Protein AF-A0A7S1RTS0-F1 (afdb_monomer)

Secondary structure (DSSP, 8-state):
-HHHHHHHHHHHHHHHHHHHTT-----------------------------------PPP-PPPPPPPPPHHHHHHHHHHHHHHHHHH--SHHHHHHHHHHHHHHHHHHH--S---HHHHHHHHHHHHHHHHHHHHHHHHHHHHHHHHTTTTT--HHHHHHHHHHHHHHHHHHHHHHHTT-TT--HHHHHHHHHHHHHHHHHHHHHHHHHHHHHHHTGGG--HHHHHHHHHHHHHHHTTTT-TTS-HHHHHHHHHHHHHHHHHHH-SS-HHHHHHHHHHHHHHTT--TTHHHHHHHHHHHHHHHHHHHHHHHHT--HHHHHHHHHHHHHHHH-B-GGGS-HHHHHHHHHHHHHHHHTPPP-EEEEEEEEEEEE-S-SS--HHHHHHHHHHHHHHHHHH-TTEEEEEEEEEEEETTEEEEEEEEEEPGGG---HHHHHHHHHHHHHHHHHHHHHHHHHHSS----HHHHHHHHHH--TT---S-EEEEEEEEEE----TT---------------

Radius of gyration: 29.78 Å; Cα contacts (8 Å, |Δi|>4): 588; chains: 1; bounding box: 61×102×104 Å

Organism: Alexandrium catenella (NCBI:txid2925)

Sequence (514 aa):
HWVAMACLRLAIVLLAVLVVSGAAKKDDRGRVQKKGKGGDRKGGKKDDKKDDDKRGKRPKRRGPPAPPPPRDDLRRTVGDYMAECMKKSRSKELKKLCREEAKDQFENATSDDGDDEMTRGRNEAYFEKFQRDSGKKKAEDKISSCLKSGRGRRSQSQVESCMQSAHDELKDELDSYLQGKRGKSDKKLEKLRREMEKEATRSVLGQLYGECMRAAGGGRASKQKKNECKDLLKSGKRGSGLDSEDEDSIMRRFFEGLLMKPAQQCDGDLKECRKQAKKEALDNGMNKHEYAAMKRMGEIKAAAAIWASCIDSGENDTICVNVTREEFVRVSGSSGDDFDAKLLARVKRLAEAINNGEPLILVRFMRIVLTVATDSLDCNSTIEDILAVRALWVSRRLNKLARRALKRRCRIVDDAPEYSVKIELNDSANLTDEEMDNFTIEAAVNLAPVMNATTEAVGGYLLSPEEVAALLAEISQDDRRRLEILVGGDYADSEVDGRQRSRDASGDDSDEDG

Foldseek 3Di:
DVVVVVVVVVVVVVVVVVVVPPDDDDDDDDDDDDDDDDDDDDDDDDDDDDDDDDDDDDPDPDPDPDQQAPLQVLLVVLLVQLVVQLVVDPDLVSLVVSLVVSLVSQCVRQDDPDPDPLSVLLSQLVSLLSLLVSLLVLLLVQLLCLLVVCPPDDDLVSSLVSLVVSLVVSPVVQVSSVPPQPPDDPLLSVLLSLLSNVLSLLQSLLVQLLVQLLVQVFQPHDPVSNVVSLVSSVSSCVNSVCPVPDSVNSNLSNLLVLLQVLLNNPPDDSLVSSVVSLVSSRSSHDDQQANVQSLVVSLLLQLLSSLLSSVSSVHDPVSSLVSSLVRSCSRQQWDSPVCDPVSVVQSPVSNVCSNSSHDKDKDFAQKKKKKKKDPDQDDDVVLLVQLQVLLLVQLCVLPVQFDGKDWDGWIQHNSITITMIMTHGHPVPPDDPVRSVVSQVSSQVSCVLVSVLVVVCVVDPNDDPVVSVVVVVPDDDPPPDDMRIHMHTHIGTDPPCPPPPPPPDPDDDDDDDD

Mean predicted aligned error: 12.93 Å

Solvent-accessible surface area (backbone atoms only — not comparable to full-atom values): 29095 Å² total; per-residue (Å²): 111,72,68,60,54,52,53,53,54,53,51,54,54,54,52,55,57,56,64,71,71,70,80,84,86,81,90,84,91,83,88,80,87,83,82,88,80,89,79,89,82,84,88,85,88,84,89,83,89,82,91,81,93,78,85,83,78,79,76,78,78,74,69,82,76,75,78,78,72,59,73,55,62,46,53,50,51,43,47,53,49,36,54,53,42,45,71,71,34,88,46,74,65,49,36,48,50,35,49,53,54,35,47,50,56,51,47,68,73,67,60,62,100,61,94,43,71,62,57,54,46,43,51,44,13,51,50,48,36,49,36,48,53,50,37,26,52,53,41,25,54,46,50,41,52,45,61,60,79,35,77,87,79,60,52,73,69,56,50,31,52,39,44,50,53,40,52,61,61,40,49,69,56,41,50,62,46,54,63,83,51,72,93,63,51,69,72,38,52,52,28,35,48,54,43,38,46,42,52,15,48,33,43,43,45,29,49,55,31,21,54,42,24,43,77,48,52,15,64,74,32,52,73,66,54,51,48,56,29,49,49,53,40,58,62,62,32,54,69,53,84,42,75,89,56,55,72,66,58,39,43,48,55,23,46,14,53,49,50,44,42,30,62,71,71,48,90,62,63,56,63,58,33,43,51,49,31,51,51,50,37,32,38,34,42,43,56,72,35,46,45,54,33,32,49,53,51,23,33,44,50,54,20,8,49,39,31,30,17,14,54,54,64,68,48,55,70,69,52,29,52,51,49,20,42,52,46,27,23,62,54,57,40,34,52,67,81,77,62,38,75,72,52,48,56,51,24,50,55,51,8,51,36,60,63,49,24,49,86,83,51,86,44,83,46,77,30,39,31,44,34,40,47,44,90,48,81,64,73,55,72,67,55,34,52,50,48,19,55,49,52,36,53,52,33,33,73,79,35,79,48,46,71,50,46,44,58,38,83,57,42,47,35,68,77,20,19,34,36,36,28,38,35,34,46,48,84,87,62,79,71,50,71,67,55,52,51,50,51,40,50,52,43,47,63,67,42,50,65,57,49,53,58,46,56,54,31,72,73,64,64,82,68,54,80,67,56,56,56,52,52,71,74,65,72,66,94,81,81,88,81,87,74,59,76,28,30,9,55,40,66,48,83,49,83,80,76,87,71,79,74,81,80,71,80,85,72,87,84,88,82,90,89,132

Nearest PDB structures (foldseek):
  5k7v-assembly1_B  TM=1.771E-01  e=3.803E-01  synthetic construct
  8vxy-assembly1_B  TM=2.064E-01  e=7.228E+00  Escherichia coli
  7sqc-assembly1_1J  TM=1.369E-01  e=2.788E+00  Chlamydomonas reinhardtii
  3w3t-assembly1_A  TM=1.279E-01  e=3.174E+00  Saccharomyces cerevisiae S288C

Structure (mmCIF, N/CA/C/O backbone):
data_AF-A0A7S1RTS0-F1
#
_entry.id   AF-A0A7S1RTS0-F1
#
loop_
_atom_site.group_PDB
_atom_site.id
_atom_site.type_symbol
_atom_site.label_atom_id
_atom_site.label_alt_id
_atom_site.label_comp_id
_atom_site.label_asym_id
_atom_site.label_entity_id
_atom_site.label_seq_id
_atom_site.pdbx_PDB_ins_code
_atom_site.Cartn_x
_atom_site.Cartn_y
_atom_site.Cartn_z
_atom_site.occupancy
_atom_site.B_iso_or_equiv
_atom_site.auth_seq_id
_atom_site.auth_comp_id
_atom_site.auth_asym_id
_atom_site.auth_atom_id
_atom_site.pdbx_PDB_model_num
ATOM 1 N N . HIS A 1 1 ? -20.790 -37.686 -34.478 1.00 53.19 1 HIS A N 1
ATOM 2 C CA . HIS A 1 1 ? -20.015 -38.745 -33.790 1.00 53.19 1 HIS A CA 1
ATOM 3 C C . HIS A 1 1 ? -18.956 -38.223 -32.814 1.00 53.19 1 HIS A C 1
ATOM 5 O O . HIS A 1 1 ? -19.002 -38.621 -31.658 1.00 53.19 1 HIS A O 1
ATOM 11 N N . TRP A 1 2 ? -18.042 -37.327 -33.208 1.00 54.78 2 TRP A N 1
ATOM 12 C CA . TRP A 1 2 ? -16.977 -36.826 -32.314 1.00 54.78 2 TRP A CA 1
ATOM 13 C C . TRP A 1 2 ? -17.478 -36.100 -31.051 1.00 54.78 2 TRP A C 1
ATOM 15 O O . TRP A 1 2 ? -16.984 -36.356 -29.958 1.00 54.78 2 TRP A O 1
ATOM 25 N N . VAL A 1 3 ? -18.522 -35.275 -31.172 1.00 70.81 3 VAL A N 1
ATOM 26 C CA . VAL A 1 3 ? -19.126 -34.573 -30.021 1.00 70.81 3 VAL A CA 1
ATOM 27 C C . VAL A 1 3 ? -19.769 -35.554 -29.029 1.00 70.81 3 VAL A C 1
ATOM 29 O O . VAL A 1 3 ? -19.602 -35.413 -27.823 1.00 70.81 3 VAL A O 1
ATOM 32 N N . ALA A 1 4 ? -20.417 -36.613 -29.524 1.00 71.50 4 ALA A N 1
ATOM 33 C CA . ALA A 1 4 ? -21.021 -37.643 -28.675 1.00 71.50 4 ALA A CA 1
ATOM 34 C C . ALA A 1 4 ? -19.964 -38.445 -27.890 1.00 71.50 4 ALA A C 1
ATOM 36 O O . ALA A 1 4 ? -20.155 -38.737 -26.712 1.00 71.50 4 ALA A O 1
ATOM 37 N N . MET A 1 5 ? -18.815 -38.735 -28.513 1.00 80.94 5 MET A N 1
ATOM 38 C CA . MET A 1 5 ? -17.673 -39.377 -27.847 1.00 80.94 5 MET A CA 1
ATOM 39 C C . MET A 1 5 ? -17.059 -38.482 -26.759 1.00 80.94 5 MET A C 1
ATOM 41 O O . MET A 1 5 ? -16.669 -38.981 -25.703 1.00 80.94 5 MET A O 1
ATOM 45 N N . ALA A 1 6 ? -17.001 -37.164 -26.984 1.00 79.81 6 ALA A N 1
ATOM 46 C CA . ALA A 1 6 ? -16.509 -36.210 -25.992 1.00 79.81 6 ALA A CA 1
ATOM 47 C C . ALA A 1 6 ? -17.443 -36.117 -24.771 1.00 79.81 6 ALA A C 1
ATOM 49 O O . ALA A 1 6 ? -16.970 -36.180 -23.636 1.00 79.81 6 ALA A O 1
ATOM 50 N N . CYS A 1 7 ? -18.762 -36.061 -24.987 1.00 82.94 7 CYS A N 1
ATOM 51 C CA . CYS A 1 7 ? -19.746 -36.056 -23.901 1.00 82.94 7 CYS A CA 1
ATOM 52 C C . CYS A 1 7 ? -19.720 -37.354 -23.077 1.00 82.94 7 CYS A C 1
ATOM 54 O O . CYS A 1 7 ? -19.786 -37.295 -21.850 1.00 82.94 7 CYS A O 1
ATOM 56 N N . LEU A 1 8 ? -19.556 -38.516 -23.723 1.00 83.75 8 LEU A N 1
ATOM 57 C CA . LEU A 1 8 ? -19.487 -39.805 -23.028 1.00 83.75 8 LEU A CA 1
ATOM 58 C C . LEU A 1 8 ? -18.239 -39.910 -22.134 1.00 83.75 8 LEU A C 1
ATOM 60 O O . LEU A 1 8 ? -18.330 -40.364 -20.996 1.00 83.75 8 LEU A O 1
ATOM 64 N N . ARG A 1 9 ? -17.081 -39.428 -22.608 1.00 87.31 9 ARG A N 1
ATOM 65 C CA . ARG A 1 9 ? -15.848 -39.390 -21.803 1.00 87.31 9 ARG A CA 1
ATOM 66 C C . ARG A 1 9 ? -15.982 -38.467 -20.592 1.00 87.31 9 ARG A C 1
ATOM 68 O O . ARG A 1 9 ? -15.529 -38.825 -19.509 1.00 87.31 9 ARG A O 1
ATOM 75 N N . LEU A 1 10 ? -16.645 -37.322 -20.751 1.00 85.12 10 LEU A N 1
ATOM 76 C CA . LEU A 1 10 ? -16.868 -36.375 -19.655 1.00 85.12 10 LEU A CA 1
ATOM 77 C C . LEU A 1 10 ? -17.823 -36.943 -18.588 1.00 85.12 10 LEU A C 1
ATOM 79 O O . LEU A 1 10 ? -17.584 -36.771 -17.394 1.00 85.12 10 LEU A O 1
ATOM 83 N N . ALA A 1 11 ? -18.851 -37.688 -19.009 1.00 86.50 11 ALA A N 1
ATOM 84 C CA . ALA A 1 11 ? -19.776 -38.371 -18.104 1.00 86.50 11 ALA A CA 1
ATOM 85 C C . ALA A 1 11 ? -19.093 -39.485 -17.287 1.00 86.50 11 ALA A C 1
ATOM 87 O O . ALA A 1 11 ? -19.351 -39.614 -16.090 1.00 86.50 11 ALA A O 1
ATOM 88 N N . ILE A 1 12 ? -18.179 -40.248 -17.899 1.00 87.88 12 ILE A N 1
ATOM 89 C CA . ILE A 1 12 ? -17.412 -41.301 -17.208 1.00 87.88 12 ILE A CA 1
ATOM 90 C C . ILE A 1 12 ? -16.481 -40.697 -16.143 1.00 87.88 12 ILE A C 1
ATOM 92 O O . ILE A 1 12 ? -16.398 -41.219 -15.032 1.00 87.88 12 ILE A O 1
ATOM 96 N N . VAL A 1 13 ? -15.828 -39.568 -16.442 1.00 82.62 13 VAL A N 1
ATOM 97 C CA . VAL A 1 13 ? -14.959 -38.871 -15.476 1.00 82.62 13 VAL A CA 1
ATOM 98 C C . VAL A 1 13 ? -15.768 -38.318 -14.296 1.00 82.62 13 VAL A C 1
ATOM 100 O O . VAL A 1 13 ? -15.351 -38.463 -13.149 1.00 82.62 13 VAL A O 1
ATOM 103 N N . LEU A 1 14 ? -16.954 -37.755 -14.545 1.00 77.31 14 LEU A N 1
ATOM 104 C CA . LEU A 1 14 ? -17.843 -37.262 -13.484 1.00 77.31 14 LEU A CA 1
ATOM 105 C C . LEU A 1 14 ? -18.357 -38.383 -12.567 1.00 77.31 14 LEU A C 1
ATOM 107 O O . LEU A 1 14 ? -18.408 -38.201 -11.350 1.00 77.31 14 LEU A O 1
ATOM 111 N N . LEU A 1 15 ? -18.678 -39.555 -13.123 1.00 77.00 15 LEU A N 1
ATOM 112 C CA . LEU A 1 15 ? -19.073 -40.729 -12.337 1.00 77.00 15 LEU A CA 1
ATOM 113 C C . LEU A 1 15 ? -17.926 -41.256 -11.463 1.00 77.00 15 LEU A C 1
ATOM 115 O O . LEU A 1 15 ? -18.156 -41.602 -10.306 1.00 77.00 15 LEU A O 1
ATOM 119 N N . ALA A 1 16 ? -16.687 -41.250 -11.962 1.00 70.31 16 ALA A N 1
ATOM 120 C CA . ALA A 1 16 ? -15.523 -41.676 -11.183 1.00 70.31 16 ALA A CA 1
ATOM 121 C C . ALA A 1 16 ? -15.239 -40.747 -9.982 1.00 70.31 16 ALA A C 1
ATOM 123 O O . ALA A 1 16 ? -14.923 -41.225 -8.893 1.00 70.31 16 ALA A O 1
ATOM 124 N N . VAL A 1 17 ? -15.417 -39.429 -10.138 1.00 70.25 17 VAL A N 1
ATOM 125 C CA . VAL A 1 17 ? -15.204 -38.445 -9.055 1.00 70.25 17 VAL A CA 1
ATOM 126 C C . VAL A 1 17 ? -16.261 -38.562 -7.947 1.00 70.25 17 VAL A C 1
ATOM 128 O O . VAL A 1 17 ? -15.954 -38.387 -6.764 1.00 70.25 17 VAL A O 1
ATOM 131 N N . LEU A 1 18 ? -17.502 -38.911 -8.298 1.00 64.75 18 LEU A N 1
ATOM 132 C CA . LEU A 1 18 ? -18.573 -39.097 -7.316 1.00 64.75 18 LEU A CA 1
ATOM 133 C C . LEU A 1 18 ? -18.393 -40.370 -6.475 1.00 64.75 18 LEU A C 1
ATOM 135 O O . LEU A 1 18 ? -18.700 -40.353 -5.285 1.00 64.75 18 LEU A O 1
ATOM 139 N N . VAL A 1 19 ? -17.832 -41.441 -7.045 1.00 66.00 19 VAL A N 1
ATOM 140 C CA . VAL A 1 19 ? -17.577 -42.696 -6.312 1.00 66.00 19 VAL A CA 1
ATOM 141 C C . VAL A 1 19 ? -16.444 -42.545 -5.289 1.00 66.00 19 VAL A C 1
ATOM 143 O O . VAL A 1 19 ? -16.523 -43.107 -4.198 1.00 66.00 19 VAL A O 1
ATOM 146 N N . VAL A 1 20 ? -15.423 -41.732 -5.578 1.00 57.25 20 VAL A N 1
ATOM 147 C CA . VAL A 1 20 ? -14.286 -41.513 -4.660 1.00 57.25 20 VAL A CA 1
ATOM 148 C C . VAL A 1 20 ? -14.664 -40.623 -3.465 1.00 57.25 20 VAL A C 1
ATOM 150 O O . VAL A 1 20 ? -14.066 -40.727 -2.397 1.00 57.25 20 VAL A O 1
ATOM 153 N N . SER A 1 21 ? -15.707 -39.801 -3.593 1.00 50.53 21 SER A N 1
ATOM 154 C CA . SER A 1 21 ? -16.100 -38.827 -2.560 1.00 50.53 21 SER A CA 1
ATOM 155 C C . SER A 1 21 ? -17.060 -39.392 -1.494 1.00 50.53 21 SER A C 1
ATOM 157 O O . SER A 1 21 ? -17.429 -38.688 -0.556 1.00 50.53 21 SER A O 1
ATOM 159 N N . GLY A 1 22 ? -17.477 -40.660 -1.617 1.00 41.97 22 GLY A N 1
ATOM 160 C CA . GLY A 1 22 ? -18.497 -41.288 -0.765 1.00 41.97 22 GLY A CA 1
ATOM 161 C C . GLY A 1 22 ? -17.997 -42.028 0.483 1.00 41.97 22 GLY A C 1
ATOM 162 O O . GLY A 1 22 ? -18.820 -42.513 1.257 1.00 41.97 22 GLY A O 1
ATOM 163 N N . ALA A 1 23 ? -16.686 -42.141 0.713 1.00 44.56 23 ALA A N 1
ATOM 164 C CA . ALA A 1 23 ? -16.132 -43.048 1.725 1.00 44.56 23 ALA A CA 1
ATOM 165 C C . ALA A 1 23 ? -15.321 -42.333 2.823 1.00 44.56 23 ALA A C 1
ATOM 167 O O . ALA A 1 23 ? -14.119 -42.537 2.937 1.00 44.56 23 ALA A O 1
ATOM 168 N N . ALA A 1 24 ? -15.972 -41.522 3.666 1.00 39.31 24 ALA A N 1
ATOM 169 C CA . ALA A 1 24 ? -15.412 -41.122 4.966 1.00 39.31 24 ALA A CA 1
ATOM 170 C C . ALA A 1 24 ? -16.498 -40.615 5.936 1.00 39.31 24 ALA A C 1
ATOM 172 O O . ALA A 1 24 ? -16.702 -39.417 6.112 1.00 39.31 24 ALA A O 1
ATOM 173 N N . LYS A 1 25 ? -17.196 -41.539 6.604 1.00 39.56 25 LYS A N 1
ATOM 174 C CA . LYS A 1 25 ? -17.922 -41.267 7.853 1.00 39.56 25 LYS A CA 1
ATOM 175 C C . LYS A 1 25 ? -17.512 -42.333 8.864 1.00 39.56 25 LYS A C 1
ATOM 177 O O . LYS A 1 25 ? -17.856 -43.498 8.695 1.00 39.56 25 LYS A O 1
ATOM 182 N N . LYS A 1 26 ? -16.763 -41.936 9.892 1.00 40.12 26 LYS A N 1
ATOM 183 C CA . LYS A 1 26 ? -16.639 -42.697 11.136 1.00 40.12 26 LYS A CA 1
ATOM 184 C C . LYS A 1 26 ? -16.948 -41.780 12.308 1.00 40.12 26 LYS A C 1
ATOM 186 O O . LYS A 1 26 ? -16.460 -40.656 12.382 1.00 40.12 26 LYS A O 1
ATOM 191 N N . ASP A 1 27 ? -17.836 -42.302 13.137 1.00 44.22 27 ASP A N 1
ATOM 192 C CA . ASP A 1 27 ? -18.337 -41.764 14.386 1.00 44.22 27 ASP A CA 1
ATOM 193 C C . ASP A 1 27 ? -17.230 -41.630 15.432 1.00 44.22 27 ASP A C 1
ATOM 195 O O . ASP A 1 27 ? -16.417 -42.536 15.572 1.00 44.22 27 ASP A O 1
ATOM 199 N N . ASP A 1 28 ? -17.287 -40.570 16.241 1.00 37.62 28 ASP A N 1
ATOM 200 C CA . ASP A 1 28 ? -16.752 -40.610 17.602 1.00 37.62 28 ASP A CA 1
ATOM 201 C C . ASP A 1 28 ? -17.642 -39.792 18.549 1.00 37.62 28 ASP A C 1
ATOM 203 O O . ASP A 1 28 ? -17.630 -38.560 18.600 1.00 37.62 28 ASP A O 1
ATOM 207 N N . ARG A 1 29 ? -18.470 -40.519 19.309 1.00 38.84 29 ARG A N 1
ATOM 208 C CA . ARG A 1 29 ? -19.207 -40.020 20.475 1.00 38.84 29 ARG A CA 1
ATOM 209 C C . ARG A 1 29 ? -18.368 -40.300 21.722 1.00 38.84 29 ARG A C 1
ATOM 211 O O . ARG A 1 29 ? -18.421 -41.398 22.262 1.00 38.84 29 ARG A O 1
ATOM 218 N N . GLY A 1 30 ? -17.667 -39.289 22.228 1.00 35.34 30 GLY A N 1
ATOM 219 C CA . GLY A 1 30 ? -16.965 -39.332 23.516 1.00 35.34 30 GLY A CA 1
ATOM 220 C C . GLY A 1 30 ? -17.554 -38.342 24.519 1.00 35.34 30 GLY A C 1
ATOM 221 O O . GLY A 1 30 ? -17.093 -37.213 24.637 1.00 35.34 30 GLY A O 1
ATOM 222 N N . ARG A 1 31 ? -18.596 -38.759 25.246 1.00 33.88 31 ARG A N 1
ATOM 223 C CA . ARG A 1 31 ? -19.248 -38.004 26.328 1.00 33.88 31 ARG A CA 1
ATOM 224 C C . ARG A 1 31 ? -18.518 -38.288 27.645 1.00 33.88 31 ARG A C 1
ATOM 226 O O . ARG A 1 31 ? -18.648 -39.389 28.167 1.00 33.88 31 ARG A O 1
ATOM 233 N N . VAL A 1 32 ? -17.822 -37.307 28.223 1.00 39.84 32 VAL A N 1
ATOM 234 C CA . VAL A 1 32 ? -17.312 -37.399 29.606 1.00 39.84 32 VAL A CA 1
ATOM 235 C C . VAL A 1 32 ? -17.989 -36.338 30.469 1.00 39.84 32 VAL A C 1
ATOM 237 O O . VAL A 1 32 ? -17.698 -35.150 30.386 1.00 39.84 32 VAL A O 1
ATOM 240 N N . GLN A 1 33 ? -18.917 -36.798 31.309 1.00 38.59 33 GLN A N 1
ATOM 241 C CA . GLN A 1 33 ? -19.394 -36.068 32.480 1.00 38.59 33 GLN A CA 1
ATOM 242 C C . GLN A 1 33 ? -18.333 -36.154 33.584 1.00 38.59 33 GLN A C 1
ATOM 244 O O . GLN A 1 33 ? -17.890 -37.249 33.924 1.00 38.59 33 GLN A O 1
ATOM 249 N N . LYS A 1 34 ? -18.006 -35.029 34.226 1.00 40.50 34 LYS A N 1
ATOM 250 C CA . LYS A 1 34 ? -17.447 -35.030 35.585 1.00 40.50 34 LYS A CA 1
ATOM 251 C C . LYS A 1 34 ? -18.296 -34.139 36.486 1.00 40.50 34 LYS A C 1
ATOM 253 O O . LYS A 1 34 ? -18.378 -32.931 36.295 1.00 40.50 34 LYS A O 1
ATOM 258 N N . LYS A 1 35 ? -18.950 -34.791 37.448 1.00 39.81 35 LYS A N 1
ATOM 259 C CA . LYS A 1 35 ? -19.620 -34.213 38.617 1.00 39.81 35 LYS A CA 1
ATOM 260 C C . LYS A 1 35 ? -18.643 -34.164 39.796 1.00 39.81 35 LYS A C 1
ATOM 262 O O . LYS A 1 35 ? -17.875 -35.103 39.977 1.00 39.81 35 LYS A O 1
ATOM 267 N N . GLY A 1 36 ? -18.847 -33.175 40.669 1.00 34.28 36 GLY A N 1
ATOM 268 C CA . GLY A 1 36 ? -18.487 -33.210 42.096 1.00 34.28 36 GLY A CA 1
ATOM 269 C C . GLY A 1 36 ? -17.087 -32.670 42.407 1.00 34.28 36 GLY A C 1
ATOM 270 O O . GLY A 1 36 ? -16.153 -32.938 41.671 1.00 34.28 36 GLY A O 1
ATOM 271 N N . LYS A 1 37 ? -16.840 -31.921 43.482 1.00 37.75 37 LYS A N 1
ATOM 272 C CA . LYS A 1 37 ? -17.589 -31.672 44.721 1.00 37.75 37 LYS A CA 1
ATOM 273 C C . LYS A 1 37 ? -17.123 -30.325 45.298 1.00 37.75 37 LYS A C 1
ATOM 275 O O . LYS A 1 37 ? -15.963 -29.963 45.130 1.00 37.75 37 LYS A O 1
ATOM 280 N N . GLY A 1 38 ? -18.024 -29.633 45.996 1.00 38.97 38 GLY A N 1
ATOM 281 C CA . GLY A 1 38 ? -17.687 -28.522 46.882 1.00 38.97 38 GLY A CA 1
ATOM 282 C C . GLY A 1 38 ? -16.916 -28.971 48.125 1.00 38.97 38 GLY A C 1
ATOM 283 O O . GLY A 1 38 ? -16.925 -30.145 48.499 1.00 38.97 38 GLY A O 1
ATOM 284 N N . GLY A 1 39 ? -16.261 -28.005 48.758 1.00 37.22 39 GLY A N 1
ATOM 285 C CA . GLY A 1 39 ? -15.544 -28.174 50.010 1.00 37.22 39 GLY A CA 1
ATOM 286 C C . GLY A 1 39 ? -15.229 -26.813 50.610 1.00 37.22 39 GLY A C 1
ATOM 287 O O . GLY A 1 39 ? -14.184 -26.237 50.328 1.00 37.22 39 GLY A O 1
ATOM 288 N N . ASP A 1 40 ? -16.156 -26.318 51.425 1.00 44.41 40 ASP A N 1
ATOM 289 C CA . ASP A 1 40 ? -15.916 -25.262 52.401 1.00 44.41 40 ASP A CA 1
ATOM 290 C C . ASP A 1 40 ? -14.820 -25.685 53.385 1.00 44.41 40 ASP A C 1
ATOM 292 O O . ASP A 1 40 ? -14.843 -26.808 53.895 1.00 44.41 40 ASP A O 1
ATOM 296 N N . ARG A 1 41 ? -13.921 -24.762 53.749 1.00 41.22 41 ARG A N 1
ATOM 297 C CA . ARG A 1 41 ? -13.294 -24.761 55.080 1.00 41.22 41 ARG A CA 1
ATOM 298 C C . ARG A 1 41 ? -12.792 -23.371 55.464 1.00 41.22 41 ARG A C 1
ATOM 300 O O . ARG A 1 41 ? -11.870 -22.824 54.870 1.00 41.22 41 ARG A O 1
ATOM 307 N N . LYS A 1 42 ? -13.433 -22.835 56.503 1.00 42.75 42 LYS A N 1
ATOM 308 C CA . LYS A 1 42 ? -13.001 -21.698 57.319 1.00 42.75 42 LYS A CA 1
ATOM 309 C C . LYS A 1 42 ? -11.835 -22.095 58.235 1.00 42.75 42 LYS A C 1
ATOM 311 O O . LYS A 1 42 ? -11.838 -23.200 58.769 1.00 42.75 42 LYS A O 1
ATOM 316 N N . GLY A 1 43 ? -11.001 -21.104 58.556 1.00 37.62 43 GLY A N 1
ATOM 317 C CA . GLY A 1 43 ? -10.489 -20.877 59.913 1.00 37.62 43 GLY A CA 1
ATOM 318 C C . GLY A 1 43 ? -9.042 -21.290 60.190 1.00 37.62 43 GLY A C 1
ATOM 319 O O . GLY A 1 43 ? -8.663 -22.429 59.950 1.00 37.62 43 GLY A O 1
ATOM 320 N N . GLY A 1 44 ? -8.274 -20.376 60.796 1.00 35.41 44 GLY A N 1
ATOM 321 C CA . GLY A 1 44 ? -7.061 -20.726 61.544 1.00 35.41 44 GLY A CA 1
ATOM 322 C C . GLY A 1 44 ? -5.945 -19.686 61.499 1.00 35.41 44 GLY A C 1
ATOM 323 O O . GLY A 1 44 ? -5.077 -19.744 60.643 1.00 35.41 44 GLY A O 1
ATOM 324 N N . LYS A 1 45 ? -5.972 -18.754 62.453 1.00 41.19 45 LYS A N 1
ATOM 325 C CA . LYS A 1 45 ? -4.909 -17.800 62.813 1.00 41.19 45 LYS A CA 1
ATOM 326 C C . LYS A 1 45 ? -3.896 -18.489 63.756 1.00 41.19 45 LYS A C 1
ATOM 328 O O . LYS A 1 45 ? -4.367 -19.243 64.607 1.00 41.19 45 LYS A O 1
ATOM 333 N N . LYS A 1 46 ? -2.602 -18.127 63.671 1.00 37.47 46 LYS A N 1
ATOM 334 C CA . LYS A 1 46 ? -1.604 -17.881 64.758 1.00 37.47 46 LYS A CA 1
ATOM 335 C C . LYS A 1 46 ? -0.189 -18.425 64.468 1.00 37.47 46 LYS A C 1
ATOM 337 O O . LYS A 1 46 ? -0.005 -19.627 64.340 1.00 37.47 46 LYS A O 1
ATOM 342 N N . ASP A 1 47 ? 0.738 -17.472 64.352 1.00 47.88 47 ASP A N 1
ATOM 343 C CA . ASP A 1 47 ? 1.974 -17.227 65.124 1.00 47.88 47 ASP A CA 1
ATOM 344 C C . ASP A 1 47 ? 3.035 -18.324 65.398 1.00 47.88 47 ASP A C 1
ATOM 346 O O . ASP A 1 47 ? 2.742 -19.454 65.774 1.00 47.88 47 ASP A O 1
ATOM 350 N N . ASP A 1 48 ? 4.286 -17.836 65.324 1.00 40.09 48 ASP A N 1
ATOM 351 C CA . ASP A 1 48 ? 5.538 -18.242 65.993 1.00 40.09 48 ASP A CA 1
ATOM 352 C C . ASP A 1 48 ? 6.527 -19.250 65.354 1.00 40.09 48 ASP A C 1
ATOM 354 O O . ASP A 1 48 ? 6.424 -20.467 65.458 1.00 40.09 48 ASP A O 1
ATOM 358 N N . LYS A 1 49 ? 7.588 -18.657 64.774 1.00 45.94 49 LYS A N 1
ATOM 359 C CA . LYS A 1 49 ? 9.016 -18.753 65.170 1.00 45.94 49 LYS A CA 1
ATOM 360 C C . LYS A 1 49 ? 9.629 -20.149 65.414 1.00 45.94 49 LYS A C 1
ATOM 362 O O . LYS A 1 49 ? 9.408 -20.745 66.463 1.00 45.94 49 LYS A O 1
ATOM 367 N N . LYS A 1 50 ? 10.573 -20.554 64.547 1.00 35.84 50 LYS A N 1
ATOM 368 C CA . LYS A 1 50 ? 11.906 -21.079 64.933 1.00 35.84 50 LYS A CA 1
ATOM 369 C C . LYS A 1 50 ? 12.804 -21.348 63.720 1.00 35.84 50 LYS A C 1
ATOM 371 O O . LYS A 1 50 ? 12.386 -21.988 62.758 1.00 35.84 50 LYS A O 1
ATOM 376 N N . ASP A 1 51 ? 14.030 -20.851 63.830 1.00 51.38 51 ASP A N 1
ATOM 377 C CA . ASP A 1 51 ? 15.195 -21.185 63.018 1.00 51.38 51 ASP A CA 1
ATOM 378 C C . ASP A 1 51 ? 15.548 -22.676 63.143 1.00 51.38 51 ASP A C 1
ATOM 380 O O . ASP A 1 51 ? 15.358 -23.250 64.213 1.00 51.38 51 ASP A O 1
ATOM 384 N N . ASP A 1 52 ? 16.031 -23.289 62.055 1.00 40.22 52 ASP A N 1
ATOM 385 C CA . ASP A 1 52 ? 17.210 -24.172 62.068 1.00 40.22 52 ASP A CA 1
ATOM 386 C C . ASP A 1 52 ? 17.570 -24.689 60.658 1.00 40.22 52 ASP A C 1
ATOM 388 O O . ASP A 1 52 ? 16.769 -25.274 59.921 1.00 40.22 52 ASP A O 1
ATOM 392 N N . ASP A 1 53 ? 18.837 -24.447 60.324 1.00 49.78 53 ASP A N 1
ATOM 393 C CA . ASP A 1 53 ? 19.732 -25.109 59.375 1.00 49.78 53 ASP A CA 1
ATOM 394 C C . ASP A 1 53 ? 19.206 -26.306 58.557 1.00 49.78 53 ASP A C 1
ATOM 396 O O . ASP A 1 53 ? 19.101 -27.438 59.038 1.00 49.78 53 ASP A O 1
ATOM 400 N N . LYS A 1 54 ? 19.092 -26.114 57.231 1.00 41.34 54 LYS A N 1
ATOM 401 C CA . LYS A 1 54 ? 19.278 -27.204 56.255 1.00 41.34 54 LYS A CA 1
ATOM 402 C C . LYS A 1 54 ? 20.154 -26.789 55.078 1.00 41.34 54 LYS A C 1
ATOM 404 O O . LYS A 1 54 ? 19.734 -26.127 54.131 1.00 41.34 54 LYS A O 1
ATOM 409 N N . ARG A 1 55 ? 21.381 -27.305 55.141 1.00 43.00 55 ARG A N 1
ATOM 410 C CA . ARG A 1 55 ? 22.367 -27.452 54.068 1.00 43.00 55 ARG A CA 1
ATOM 411 C C . ARG A 1 55 ? 21.739 -27.756 52.698 1.00 43.00 55 ARG A C 1
ATOM 413 O O . ARG A 1 55 ? 21.127 -28.799 52.488 1.00 43.00 55 ARG A O 1
ATOM 420 N N . GLY A 1 56 ? 22.022 -26.865 51.748 1.00 47.12 56 GLY A N 1
ATOM 421 C CA . GLY A 1 56 ? 22.579 -27.193 50.433 1.00 47.12 56 GLY A CA 1
ATOM 422 C C . GLY A 1 56 ? 21.848 -28.217 49.563 1.00 47.12 56 GLY A C 1
ATOM 423 O O . GLY A 1 56 ? 22.356 -29.313 49.342 1.00 47.12 56 GLY A O 1
ATOM 424 N N . LYS A 1 57 ? 20.752 -27.808 48.916 1.00 38.12 57 LYS A N 1
ATOM 425 C CA . LYS A 1 57 ? 20.396 -28.340 47.591 1.00 38.12 57 LYS A CA 1
ATOM 426 C C . LYS A 1 57 ? 20.783 -27.303 46.545 1.00 38.12 57 LYS A C 1
ATOM 428 O O . LYS A 1 57 ? 20.158 -26.251 46.459 1.00 38.12 57 LYS A O 1
ATOM 433 N N . ARG A 1 58 ? 21.833 -27.594 45.765 1.00 41.53 58 ARG A N 1
ATOM 434 C CA . ARG A 1 58 ? 22.196 -26.795 44.586 1.00 41.53 58 ARG A CA 1
ATOM 435 C C . ARG A 1 58 ? 20.955 -26.660 43.688 1.00 41.53 58 ARG A C 1
ATOM 437 O O . ARG A 1 58 ? 20.346 -27.689 43.379 1.00 41.53 58 ARG A O 1
ATOM 444 N N . PRO A 1 59 ? 20.567 -25.442 43.272 1.00 38.56 59 PRO A N 1
ATOM 445 C CA . PRO A 1 59 ? 19.480 -25.272 42.323 1.00 38.56 59 PRO A CA 1
ATOM 446 C C . PRO A 1 59 ? 19.836 -26.027 41.042 1.00 38.56 59 PRO A C 1
ATOM 448 O O . PRO A 1 59 ? 20.963 -25.938 40.548 1.00 38.56 59 PRO A O 1
ATOM 451 N N . LYS A 1 60 ? 18.882 -26.810 40.526 1.00 35.88 60 LYS A N 1
ATOM 452 C CA . LYS A 1 60 ? 18.986 -27.400 39.189 1.00 35.88 60 LYS A CA 1
ATOM 453 C C . LYS A 1 60 ? 19.345 -26.262 38.237 1.00 35.88 60 LYS A C 1
ATOM 455 O O . LYS A 1 60 ? 18.591 -25.293 38.157 1.00 35.88 60 LYS A O 1
ATOM 460 N N . ARG A 1 61 ? 20.499 -26.371 37.567 1.00 34.44 61 ARG A N 1
ATOM 461 C CA . ARG A 1 61 ? 20.857 -25.501 36.444 1.00 34.44 61 ARG A CA 1
ATOM 462 C C . ARG A 1 61 ? 19.651 -25.501 35.509 1.00 34.44 61 ARG A C 1
ATOM 464 O O . ARG A 1 61 ? 19.329 -26.540 34.936 1.00 34.44 61 ARG A O 1
ATOM 471 N N . ARG A 1 62 ? 18.941 -24.371 35.441 1.00 35.78 62 ARG A N 1
ATOM 472 C CA . ARG A 1 62 ? 18.004 -24.120 34.350 1.00 35.78 62 ARG A CA 1
ATOM 473 C C . ARG A 1 62 ? 18.851 -24.272 33.090 1.00 35.78 62 ARG A C 1
ATOM 475 O O . ARG A 1 62 ? 19.947 -23.712 33.034 1.00 35.78 62 ARG A O 1
ATOM 482 N N . GLY A 1 63 ? 18.419 -25.136 32.173 1.00 37.06 63 GLY A N 1
ATOM 483 C CA . GLY A 1 63 ? 19.062 -25.229 30.867 1.00 37.06 63 GLY A CA 1
ATOM 484 C C . GLY A 1 63 ? 19.131 -23.835 30.235 1.00 37.06 63 GLY A C 1
ATOM 485 O O . GLY A 1 63 ? 18.375 -22.954 30.662 1.00 37.06 63 GLY A O 1
ATOM 486 N N . PRO A 1 64 ? 20.042 -23.615 29.273 1.00 34.59 64 PRO A N 1
ATOM 487 C CA . PRO A 1 64 ? 20.064 -22.362 28.531 1.00 34.59 64 PRO A CA 1
ATOM 488 C C . PRO A 1 64 ? 18.631 -22.036 28.075 1.00 34.59 64 PRO A C 1
ATOM 490 O O . PRO A 1 64 ? 17.924 -22.960 27.650 1.00 34.59 64 PRO A O 1
ATOM 493 N N . PRO A 1 65 ? 18.163 -20.787 28.263 1.00 36.50 65 PRO A N 1
ATOM 494 C CA . PRO A 1 65 ? 16.838 -20.395 27.809 1.00 36.50 65 PRO A CA 1
ATOM 495 C C . PRO A 1 65 ? 16.704 -20.778 26.336 1.00 36.50 65 PRO A C 1
ATOM 497 O O . PRO A 1 65 ? 17.663 -20.658 25.569 1.00 36.50 65 PRO A O 1
ATOM 500 N N . ALA A 1 66 ? 15.541 -21.316 25.965 1.00 32.03 66 ALA A N 1
ATOM 501 C CA . ALA A 1 66 ? 15.247 -21.560 24.562 1.00 32.03 66 ALA A CA 1
ATOM 502 C C . ALA A 1 66 ? 15.489 -20.250 23.789 1.00 32.03 66 ALA A C 1
ATOM 504 O O . ALA A 1 66 ? 15.173 -19.186 24.334 1.00 32.03 66 ALA A O 1
ATOM 505 N N . PRO A 1 67 ? 16.071 -20.306 22.577 1.00 32.38 67 PRO A N 1
ATOM 506 C CA . PRO A 1 67 ? 16.246 -19.107 21.770 1.00 32.38 67 PRO A CA 1
ATOM 507 C C . PRO A 1 67 ? 14.891 -18.396 21.638 1.00 32.38 67 PRO A C 1
ATOM 509 O O . PRO A 1 67 ? 13.868 -19.085 21.517 1.00 32.38 67 PRO A O 1
ATOM 512 N N . PRO A 1 68 ? 14.860 -17.053 21.719 1.00 37.44 68 PRO A N 1
ATOM 513 C CA . PRO A 1 68 ? 13.619 -16.311 21.579 1.00 37.44 68 PRO A CA 1
ATOM 514 C C . PRO A 1 68 ? 12.947 -16.699 20.254 1.00 37.44 68 PRO A C 1
ATOM 516 O O . PRO A 1 68 ? 13.644 -16.950 19.262 1.00 37.44 68 PRO A O 1
ATOM 519 N N . PRO A 1 69 ? 11.608 -16.812 20.230 1.00 35.91 69 PRO A N 1
ATOM 520 C CA . PRO A 1 69 ? 10.898 -17.102 18.996 1.00 35.91 69 PRO A CA 1
ATOM 521 C C . PRO A 1 69 ? 11.212 -16.019 17.950 1.00 35.91 69 PRO A C 1
ATOM 523 O O . PRO A 1 69 ? 11.557 -14.890 18.319 1.00 35.91 69 PRO A O 1
ATOM 526 N N . PRO A 1 70 ? 11.094 -16.330 16.648 1.00 53.34 70 PRO A N 1
ATOM 527 C CA . PRO A 1 70 ? 11.203 -15.330 15.591 1.00 53.34 70 PRO A CA 1
ATOM 528 C C . PRO A 1 70 ? 10.365 -14.083 15.921 1.00 53.34 70 PRO A C 1
ATOM 530 O O . PRO A 1 70 ? 9.271 -14.186 16.479 1.00 53.34 70 PRO A O 1
ATOM 533 N N . ARG A 1 71 ? 10.860 -12.888 15.576 1.00 60.06 71 ARG A N 1
ATOM 534 C CA . ARG A 1 71 ? 10.209 -11.604 15.920 1.00 60.06 71 ARG A CA 1
ATOM 535 C C . ARG A 1 71 ? 8.740 -11.507 15.467 1.00 60.06 71 ARG A C 1
ATOM 537 O O . ARG A 1 71 ? 7.971 -10.753 16.064 1.00 60.06 71 ARG A O 1
ATOM 544 N N . ASP A 1 72 ? 8.338 -12.259 14.449 1.00 60.47 72 ASP A N 1
ATOM 545 C CA . ASP A 1 72 ? 6.966 -12.269 13.935 1.00 60.47 72 ASP A CA 1
ATOM 546 C C . ASP A 1 72 ? 6.011 -13.147 14.773 1.00 60.47 72 ASP A C 1
ATOM 548 O O . ASP A 1 72 ? 4.890 -12.714 15.067 1.00 60.47 72 ASP A O 1
ATOM 552 N N . ASP A 1 73 ? 6.482 -14.281 15.313 1.00 67.25 73 ASP A N 1
ATOM 553 C CA . ASP A 1 73 ? 5.754 -15.075 16.320 1.00 67.25 73 ASP A CA 1
ATOM 554 C C . ASP A 1 73 ? 5.484 -14.245 17.582 1.00 67.25 73 ASP A C 1
ATOM 556 O O . ASP A 1 73 ? 4.415 -14.338 18.199 1.00 67.25 73 ASP A O 1
ATOM 560 N N . LEU A 1 74 ? 6.426 -13.369 17.940 1.00 73.25 74 LEU A N 1
ATOM 561 C CA . LEU A 1 74 ? 6.252 -12.433 19.042 1.00 73.25 74 LEU A CA 1
ATOM 562 C C . LEU A 1 74 ? 5.165 -11.397 18.746 1.00 73.25 74 LEU A C 1
ATOM 564 O O . LEU A 1 74 ? 4.278 -11.198 19.573 1.00 73.25 74 LEU A O 1
ATOM 568 N N . ARG A 1 75 ? 5.189 -10.751 17.573 1.00 71.06 75 ARG A N 1
ATOM 569 C CA . ARG A 1 75 ? 4.151 -9.776 17.185 1.00 71.06 75 ARG A CA 1
ATOM 570 C C . ARG A 1 75 ? 2.764 -10.396 17.202 1.00 71.06 75 ARG A C 1
ATOM 572 O O . ARG A 1 75 ? 1.817 -9.755 17.652 1.00 71.06 75 ARG A O 1
ATOM 579 N N . ARG A 1 76 ? 2.641 -11.640 16.739 1.00 75.00 76 ARG A N 1
ATOM 580 C CA . ARG A 1 76 ? 1.384 -12.383 16.793 1.00 75.00 76 ARG A CA 1
ATOM 581 C C . ARG A 1 76 ? 0.959 -12.664 18.231 1.00 75.00 76 ARG A C 1
ATOM 583 O O . ARG A 1 76 ? -0.181 -12.379 18.579 1.00 75.00 76 ARG A O 1
ATOM 590 N N . THR A 1 77 ? 1.876 -13.142 19.070 1.00 83.44 77 THR A N 1
ATOM 591 C CA . THR A 1 77 ? 1.600 -13.467 20.478 1.00 83.44 77 THR A CA 1
ATOM 592 C C . THR A 1 77 ? 1.200 -12.227 21.280 1.00 83.44 77 THR A C 1
ATOM 594 O O . THR A 1 77 ? 0.181 -12.243 21.966 1.00 83.44 77 THR A O 1
ATOM 597 N N . VAL A 1 78 ? 1.944 -11.125 21.143 1.00 84.12 78 VAL A N 1
ATOM 598 C CA . VAL A 1 78 ? 1.623 -9.834 21.771 1.00 84.12 78 VAL A CA 1
ATOM 599 C C . VAL A 1 78 ? 0.327 -9.259 21.186 1.00 84.12 78 VAL A C 1
ATOM 601 O O . VAL A 1 78 ? -0.485 -8.705 21.921 1.00 84.12 78 VAL A O 1
ATOM 604 N N . GLY A 1 79 ? 0.088 -9.441 19.881 1.00 80.75 79 GLY A N 1
ATOM 605 C CA . GLY A 1 79 ? -1.166 -9.127 19.176 1.00 80.75 79 GLY A CA 1
ATOM 606 C C . GLY A 1 79 ? -2.379 -9.781 19.805 1.00 80.75 79 GLY A C 1
ATOM 607 O O . GLY A 1 79 ? -3.336 -9.103 20.184 1.00 80.75 79 GLY A O 1
ATOM 608 N N . ASP A 1 80 ? -2.318 -11.099 19.929 1.00 84.44 80 ASP A N 1
ATOM 609 C CA . ASP A 1 80 ? -3.392 -11.912 20.477 1.00 84.44 80 ASP A CA 1
ATOM 610 C C . ASP A 1 80 ? -3.587 -11.610 21.973 1.00 84.44 80 ASP A C 1
ATOM 612 O O . ASP A 1 80 ? -4.727 -11.421 22.408 1.00 84.44 80 ASP A O 1
ATOM 616 N N . TYR A 1 81 ? -2.494 -11.438 22.731 1.00 87.81 81 TYR A N 1
ATOM 617 C CA . TYR A 1 81 ? -2.525 -10.995 24.129 1.00 87.81 81 TYR A CA 1
ATOM 618 C C . TYR A 1 81 ? -3.242 -9.649 24.281 1.00 87.81 81 TYR A C 1
ATOM 620 O O . TYR A 1 81 ? -4.215 -9.535 25.030 1.00 87.81 81 TYR A O 1
ATOM 628 N N . MET A 1 82 ? -2.805 -8.631 23.535 1.00 86.44 82 MET A N 1
ATOM 629 C CA . MET A 1 82 ? -3.369 -7.285 23.591 1.00 86.44 82 MET A CA 1
ATOM 630 C C . MET A 1 82 ? -4.846 -7.301 23.186 1.00 86.44 82 MET A C 1
ATOM 632 O O . MET A 1 82 ? -5.679 -6.730 23.886 1.00 86.44 82 MET A O 1
ATOM 636 N N . ALA A 1 83 ? -5.210 -7.990 22.101 1.00 82.88 83 ALA A N 1
ATOM 637 C CA . ALA A 1 83 ? -6.596 -8.087 21.653 1.00 82.88 83 ALA A CA 1
ATOM 638 C C . ALA A 1 83 ? -7.501 -8.776 22.691 1.00 82.88 83 ALA A C 1
ATOM 640 O O . ALA A 1 83 ? -8.613 -8.306 22.960 1.00 82.88 83 ALA A O 1
ATOM 641 N N . GLU A 1 84 ? -7.038 -9.869 23.303 1.00 87.62 84 GLU A N 1
ATOM 642 C CA . GLU A 1 84 ? -7.790 -10.590 24.330 1.00 87.62 84 GLU A CA 1
ATOM 643 C C . GLU A 1 84 ? -7.907 -9.780 25.630 1.00 87.62 84 GLU A C 1
ATOM 645 O O . GLU A 1 84 ? -9.003 -9.675 26.196 1.00 87.62 84 GLU A O 1
ATOM 650 N N . CYS A 1 85 ? -6.815 -9.155 26.075 1.00 89.12 85 CYS A N 1
ATOM 651 C CA . CYS A 1 85 ? -6.785 -8.316 27.268 1.00 89.12 85 CYS A CA 1
ATOM 652 C C . CYS A 1 85 ? -7.704 -7.095 27.111 1.00 89.12 85 CYS A C 1
ATOM 654 O O . CYS A 1 85 ? -8.545 -6.826 27.974 1.00 89.12 85 CYS A O 1
ATOM 656 N N . MET A 1 86 ? -7.643 -6.407 25.965 1.00 86.94 86 MET A N 1
ATOM 657 C CA . MET A 1 86 ? -8.497 -5.252 25.661 1.00 86.94 86 MET A CA 1
ATOM 658 C C . MET A 1 86 ? -9.979 -5.630 25.582 1.00 86.94 86 MET A C 1
ATOM 660 O O . MET A 1 86 ? -10.834 -4.858 26.015 1.00 86.94 86 MET A O 1
ATOM 664 N N . LYS A 1 87 ? -10.295 -6.833 25.084 1.00 86.19 87 LYS A N 1
ATOM 665 C CA . LYS A 1 87 ? -11.666 -7.363 25.032 1.00 86.19 87 LYS A CA 1
ATOM 666 C C . LYS A 1 87 ? -12.229 -7.687 26.420 1.00 86.19 87 LYS A C 1
ATOM 668 O O . LYS A 1 87 ? -13.426 -7.515 26.643 1.00 86.19 87 LYS A O 1
ATOM 673 N N . LYS A 1 88 ? -11.401 -8.189 27.344 1.00 89.50 88 LYS A N 1
ATOM 674 C CA . LYS A 1 88 ? -11.817 -8.516 28.724 1.00 89.50 88 LYS A CA 1
ATOM 675 C C . LYS A 1 88 ? -11.904 -7.276 29.620 1.00 89.50 88 LYS A C 1
ATOM 677 O O . LYS A 1 88 ? -12.687 -7.258 30.571 1.00 89.50 88 LYS A O 1
ATOM 682 N N . SER A 1 89 ? -11.132 -6.243 29.305 1.00 89.12 89 SER A N 1
ATOM 683 C CA . SER A 1 89 ? -11.041 -5.011 30.083 1.00 89.12 89 SER A CA 1
ATOM 684 C C . SER A 1 89 ? -12.244 -4.092 29.874 1.00 89.12 89 SER A C 1
ATOM 686 O O . SER A 1 89 ? -12.423 -3.493 28.814 1.00 89.12 89 SER A O 1
ATOM 688 N N . ARG A 1 90 ? -13.068 -3.949 30.921 1.00 86.31 90 ARG A N 1
ATOM 689 C CA . ARG A 1 90 ? -14.266 -3.088 30.906 1.00 86.31 90 ARG A CA 1
ATOM 690 C C . ARG A 1 90 ? -13.981 -1.617 31.219 1.00 86.31 90 ARG A C 1
ATOM 692 O O . ARG A 1 90 ? -14.781 -0.772 30.836 1.00 86.31 90 ARG A O 1
ATOM 699 N N . SER A 1 91 ? -12.880 -1.307 31.907 1.00 89.44 91 SER A N 1
ATOM 700 C CA . SER A 1 91 ? -12.516 0.069 32.275 1.00 89.44 91 SER A CA 1
ATOM 701 C C . SER A 1 91 ? -11.357 0.606 31.433 1.00 89.44 91 SER A C 1
ATOM 703 O O . SER A 1 91 ? -10.569 -0.162 30.871 1.00 89.44 91 SER A O 1
ATOM 705 N N . LYS A 1 92 ? -11.243 1.937 31.352 1.00 85.81 92 LYS A N 1
ATOM 706 C CA . LYS A 1 92 ? -10.153 2.610 30.628 1.00 85.81 92 LYS A CA 1
ATOM 707 C C . LYS A 1 92 ? -8.794 2.330 31.285 1.00 85.81 92 LYS A C 1
ATOM 709 O O . LYS A 1 92 ? -7.802 2.157 30.585 1.00 85.81 92 LYS A O 1
ATOM 714 N N . GLU A 1 93 ? -8.767 2.200 32.607 1.00 88.62 93 GLU A N 1
ATOM 715 C CA . GLU A 1 93 ? -7.580 1.904 33.413 1.00 88.62 93 GLU A CA 1
ATOM 716 C C . GLU A 1 93 ? -7.064 0.486 33.150 1.00 88.62 93 GLU A C 1
ATOM 718 O O . GLU A 1 93 ? -5.870 0.302 32.934 1.00 88.62 93 GLU A O 1
ATOM 723 N N . LEU A 1 94 ? -7.954 -0.511 33.079 1.00 88.75 94 LEU A N 1
ATOM 724 C CA . LEU A 1 94 ? -7.565 -1.885 32.744 1.00 88.75 94 LEU A CA 1
ATOM 725 C C . LEU A 1 94 ? -7.039 -1.987 31.308 1.00 88.75 94 LEU A C 1
ATOM 727 O O . LEU A 1 94 ? -6.036 -2.649 31.066 1.00 88.75 94 LEU A O 1
ATOM 731 N N . LYS A 1 95 ? -7.651 -1.267 30.359 1.00 87.25 95 LYS A N 1
ATOM 732 C CA . LYS A 1 95 ? -7.136 -1.169 28.982 1.00 87.25 95 LYS A CA 1
ATOM 733 C C . LYS A 1 95 ? -5.766 -0.484 28.912 1.00 87.25 95 LYS A C 1
ATOM 735 O O . LYS A 1 95 ? -4.967 -0.792 28.033 1.00 87.25 95 LYS A O 1
ATOM 740 N N . LYS A 1 96 ? -5.476 0.462 29.809 1.00 88.50 96 LYS A N 1
ATOM 741 C CA . LYS A 1 96 ? -4.140 1.059 29.939 1.00 88.50 96 LYS A CA 1
ATOM 742 C C . LYS A 1 96 ? -3.128 0.035 30.465 1.00 88.50 96 LYS A C 1
ATOM 744 O O . LYS A 1 96 ? -2.099 -0.141 29.826 1.00 88.50 96 LYS A O 1
ATOM 749 N N . LEU A 1 97 ? -3.469 -0.701 31.524 1.00 90.31 97 LEU A N 1
ATOM 750 C CA . LEU A 1 97 ? -2.622 -1.769 32.071 1.00 90.31 97 LEU A CA 1
ATOM 751 C C . LEU A 1 97 ? -2.329 -2.870 31.040 1.00 90.31 97 LEU A C 1
ATOM 753 O O . LEU A 1 97 ? -1.180 -3.257 30.883 1.00 90.31 97 LEU A O 1
ATOM 757 N N . CYS A 1 98 ? -3.332 -3.303 30.266 1.00 90.75 98 CYS A N 1
ATOM 758 C CA . CYS A 1 98 ? -3.134 -4.260 29.170 1.00 90.75 98 CYS A CA 1
ATOM 759 C C . CYS A 1 98 ? -2.074 -3.802 28.162 1.00 90.75 98 CYS A C 1
ATOM 761 O O . CYS A 1 98 ? -1.371 -4.626 27.584 1.00 90.75 98 CYS A O 1
ATOM 763 N N . ARG A 1 99 ? -1.995 -2.493 27.903 1.00 86.81 99 ARG A N 1
ATOM 764 C CA . ARG A 1 99 ? -1.041 -1.929 26.947 1.00 86.81 99 ARG A CA 1
ATOM 765 C C . ARG A 1 99 ? 0.346 -1.792 27.531 1.00 86.81 99 ARG A C 1
ATOM 767 O O . ARG A 1 99 ? 1.295 -2.064 26.814 1.00 86.81 99 ARG A O 1
ATOM 774 N N . GLU A 1 100 ? 0.452 -1.399 28.794 1.00 89.38 100 GLU A N 1
ATOM 775 C CA . GLU A 1 100 ? 1.728 -1.390 29.513 1.00 89.38 100 GLU A CA 1
ATOM 776 C C . GLU A 1 100 ? 2.302 -2.812 29.574 1.00 89.38 100 GLU A C 1
ATOM 778 O O . GLU A 1 100 ? 3.430 -3.024 29.157 1.00 89.38 100 GLU A O 1
ATOM 783 N N . GLU A 1 101 ? 1.492 -3.820 29.905 1.00 90.88 101 GLU A N 1
ATOM 784 C CA . GLU A 1 101 ? 1.958 -5.210 29.917 1.00 90.88 101 GLU A CA 1
ATOM 785 C C . GLU A 1 101 ? 2.287 -5.742 28.513 1.00 90.88 101 GLU A C 1
ATOM 787 O O . GLU A 1 101 ? 3.276 -6.449 28.332 1.00 90.88 101 GLU A O 1
ATOM 792 N N . ALA A 1 102 ? 1.497 -5.391 27.492 1.00 89.62 102 ALA A N 1
ATOM 793 C CA . ALA A 1 102 ? 1.828 -5.733 26.108 1.00 89.62 102 ALA A CA 1
ATOM 794 C C . ALA A 1 102 ? 3.127 -5.050 25.648 1.00 89.62 102 ALA A C 1
ATOM 796 O O . ALA A 1 102 ? 3.889 -5.653 24.894 1.00 89.62 102 ALA A O 1
ATOM 797 N N . LYS A 1 103 ? 3.384 -3.816 26.105 1.00 89.56 103 LYS A N 1
ATOM 798 C CA . LYS A 1 103 ? 4.628 -3.084 25.852 1.00 89.56 103 LYS A CA 1
ATOM 799 C C . LYS A 1 103 ? 5.800 -3.800 26.508 1.00 89.56 103 LYS A C 1
ATOM 801 O O . LYS A 1 103 ? 6.756 -4.117 25.814 1.00 89.56 103 LYS A O 1
ATOM 806 N N . ASP A 1 104 ? 5.681 -4.142 27.786 1.00 88.25 104 ASP A N 1
ATOM 807 C CA . ASP A 1 104 ? 6.720 -4.858 28.523 1.00 88.25 104 ASP A CA 1
ATOM 808 C C . ASP A 1 104 ? 7.013 -6.219 27.875 1.00 88.25 104 ASP A C 1
ATOM 810 O O . ASP A 1 104 ? 8.168 -6.602 27.714 1.00 88.25 104 ASP A O 1
ATOM 814 N N . GLN A 1 105 ? 5.987 -6.966 27.451 1.00 87.69 105 GLN A N 1
ATOM 815 C CA . GLN A 1 105 ? 6.178 -8.230 26.728 1.00 87.69 105 GLN A CA 1
ATOM 816 C C . GLN A 1 105 ? 6.864 -8.025 25.373 1.00 87.69 105 GLN A C 1
ATOM 818 O O . GLN A 1 105 ? 7.706 -8.835 24.986 1.00 87.69 105 GLN A O 1
ATOM 823 N N . PHE A 1 106 ? 6.516 -6.954 24.658 1.00 87.12 106 PHE A N 1
ATOM 824 C CA . PHE A 1 106 ? 7.145 -6.609 23.389 1.00 87.12 106 PHE A CA 1
ATOM 825 C C . PHE A 1 106 ? 8.620 -6.238 23.580 1.00 87.12 106 PHE A C 1
ATOM 827 O O . PHE A 1 106 ? 9.475 -6.756 22.864 1.00 87.12 106 PHE A O 1
ATOM 834 N N . GLU A 1 107 ? 8.931 -5.389 24.559 1.00 85.38 107 GLU A N 1
ATOM 835 C CA . GLU A 1 107 ? 10.294 -4.961 24.883 1.00 85.38 107 GLU A CA 1
ATOM 836 C C . GLU A 1 107 ? 11.150 -6.137 25.352 1.00 85.38 107 GLU A C 1
ATOM 838 O O . GLU A 1 107 ? 12.191 -6.390 24.755 1.00 85.38 107 GLU A O 1
ATOM 843 N N . ASN A 1 108 ? 10.669 -6.935 26.310 1.00 85.38 108 ASN A N 1
ATOM 844 C CA . ASN A 1 108 ? 11.403 -8.088 26.850 1.00 85.38 108 ASN A CA 1
ATOM 845 C C . ASN A 1 108 ? 11.748 -9.152 25.801 1.00 85.38 108 ASN A C 1
ATOM 847 O O . ASN A 1 108 ? 12.670 -9.940 25.991 1.00 85.38 108 ASN A O 1
ATOM 851 N N . ALA A 1 109 ? 10.981 -9.227 24.717 1.00 82.00 109 ALA A N 1
ATOM 852 C CA . ALA A 1 109 ? 11.224 -10.191 23.654 1.00 82.00 109 ALA A CA 1
ATOM 853 C C . ALA A 1 109 ? 11.907 -9.582 22.419 1.00 82.00 109 ALA A C 1
ATOM 855 O O . ALA A 1 109 ? 12.233 -10.306 21.479 1.00 82.00 109 ALA A O 1
ATOM 856 N N . THR A 1 110 ? 12.146 -8.267 22.420 1.00 79.25 110 THR A N 1
ATOM 857 C CA . THR A 1 110 ? 12.937 -7.566 21.396 1.00 79.25 110 THR A CA 1
ATOM 858 C C . THR A 1 110 ? 14.258 -7.008 21.927 1.00 79.25 110 THR A C 1
ATOM 860 O O . THR A 1 110 ? 15.080 -6.563 21.122 1.00 79.25 110 THR A O 1
ATOM 863 N N . SER A 1 111 ? 14.485 -7.046 23.243 1.00 75.81 111 SER A N 1
ATOM 864 C CA . SER A 1 111 ? 15.767 -6.765 23.880 1.00 75.81 111 SER A CA 1
ATOM 865 C C . SER A 1 111 ? 16.721 -7.943 23.666 1.00 75.81 111 SER A C 1
ATOM 867 O O . SER A 1 111 ? 16.687 -8.929 24.401 1.00 75.81 111 SER A O 1
ATOM 869 N N . ASP A 1 112 ? 17.573 -7.846 22.649 1.00 68.19 112 ASP A N 1
ATOM 870 C CA . ASP A 1 112 ? 18.889 -8.486 22.726 1.00 68.19 112 ASP A CA 1
ATOM 871 C C . ASP A 1 112 ? 19.698 -7.720 23.794 1.00 68.19 112 ASP A C 1
ATOM 873 O O . ASP A 1 112 ? 19.468 -6.524 23.945 1.00 68.19 112 ASP A O 1
ATOM 877 N N . ASP A 1 113 ? 20.597 -8.378 24.540 1.00 62.81 113 ASP A N 1
ATOM 878 C CA . ASP A 1 113 ? 21.258 -7.930 25.797 1.00 62.81 113 ASP A CA 1
ATOM 879 C C . ASP A 1 113 ? 22.005 -6.556 25.788 1.00 62.81 113 ASP A C 1
ATOM 881 O O . ASP A 1 113 ? 22.758 -6.247 26.715 1.00 62.81 113 ASP A O 1
ATOM 885 N N . GLY A 1 114 ? 21.853 -5.724 24.754 1.00 65.00 114 GLY A N 1
ATOM 886 C CA . GLY A 1 114 ? 22.341 -4.349 24.680 1.00 65.00 114 GLY A CA 1
ATOM 887 C C . GLY A 1 114 ? 21.226 -3.314 24.850 1.00 65.00 114 GLY A C 1
ATOM 888 O O . GLY A 1 114 ? 20.454 -3.071 23.925 1.00 65.00 114 GLY A O 1
ATOM 889 N N . ASP A 1 115 ? 21.215 -2.629 25.995 1.00 75.06 115 ASP A N 1
ATOM 890 C CA . ASP A 1 115 ? 20.368 -1.459 26.285 1.00 75.06 115 ASP A CA 1
ATOM 891 C C . ASP A 1 115 ? 20.833 -0.196 25.523 1.00 75.06 115 ASP A C 1
ATOM 893 O O . ASP A 1 115 ? 21.018 0.874 26.111 1.00 75.06 115 ASP A O 1
ATOM 897 N N . ASP A 1 116 ? 21.086 -0.295 24.214 1.00 88.31 116 ASP A N 1
ATOM 898 C CA . ASP A 1 116 ? 21.418 0.891 23.428 1.00 88.31 116 ASP A CA 1
ATOM 899 C C . ASP A 1 116 ? 20.164 1.722 23.097 1.00 88.31 116 ASP A C 1
ATOM 901 O O . ASP A 1 116 ? 19.053 1.223 22.885 1.00 88.31 116 ASP A O 1
ATOM 905 N N . GLU A 1 117 ? 20.339 3.046 23.089 1.00 88.94 117 GLU A N 1
ATOM 906 C CA . GLU A 1 117 ? 19.257 4.010 22.858 1.00 88.94 117 GLU A CA 1
ATOM 907 C C . GLU A 1 117 ? 18.552 3.766 21.512 1.00 88.94 117 GLU A C 1
ATOM 909 O O . GLU A 1 117 ? 17.342 3.959 21.392 1.00 88.94 117 GLU A O 1
ATOM 914 N N . MET A 1 118 ? 19.296 3.281 20.511 1.00 88.50 118 MET A N 1
ATOM 915 C CA . MET A 1 118 ? 18.784 3.000 19.173 1.00 88.50 118 MET A CA 1
ATOM 916 C C . MET A 1 118 ? 17.823 1.806 19.163 1.00 88.50 118 MET A C 1
ATOM 918 O O . MET A 1 118 ? 16.778 1.871 18.516 1.00 88.50 118 MET A O 1
ATOM 922 N N . THR A 1 119 ? 18.134 0.739 19.897 1.00 88.69 119 THR A N 1
ATOM 923 C CA . THR A 1 119 ? 17.298 -0.456 20.029 1.00 88.69 119 THR A CA 1
ATOM 924 C C . THR A 1 119 ? 16.033 -0.141 20.806 1.00 88.69 119 THR A C 1
ATOM 926 O O . THR A 1 119 ? 14.949 -0.514 20.351 1.00 88.69 119 THR A O 1
ATOM 929 N N . ARG A 1 120 ? 16.138 0.618 21.906 1.00 89.75 120 ARG A N 1
ATOM 930 C CA . ARG A 1 120 ? 14.964 1.086 22.658 1.00 89.75 120 ARG A CA 1
ATOM 931 C C . ARG A 1 120 ? 14.039 1.917 21.768 1.00 89.75 120 ARG A C 1
ATOM 933 O O . ARG A 1 120 ? 12.874 1.559 21.608 1.00 89.75 120 ARG A O 1
ATOM 940 N N . GLY A 1 121 ? 14.560 2.959 21.117 1.00 90.69 121 GLY A N 1
ATOM 941 C CA . GLY A 1 121 ? 13.747 3.826 20.261 1.00 90.69 121 GLY A CA 1
ATOM 942 C C . GLY A 1 121 ? 13.156 3.102 19.045 1.00 90.69 121 GLY A C 1
ATOM 943 O O . GLY A 1 121 ? 12.008 3.340 18.664 1.00 90.69 121 GLY A O 1
ATOM 944 N N . ARG A 1 122 ? 13.884 2.128 18.480 1.00 91.12 122 ARG A N 1
ATOM 945 C CA . ARG A 1 122 ? 13.355 1.216 17.455 1.00 91.12 122 ARG A CA 1
ATOM 946 C C . ARG A 1 122 ? 12.170 0.405 17.969 1.00 91.12 122 ARG A C 1
ATOM 948 O O . ARG A 1 122 ? 11.146 0.332 17.287 1.00 91.12 122 ARG A O 1
ATOM 955 N N . ASN A 1 123 ? 12.299 -0.216 19.139 1.00 90.06 123 ASN A N 1
ATOM 956 C CA . ASN A 1 123 ? 11.247 -1.052 19.714 1.00 90.06 123 ASN A CA 1
ATOM 957 C C . ASN A 1 123 ? 10.001 -0.217 20.045 1.00 90.06 123 ASN A C 1
ATOM 959 O O . ASN A 1 123 ? 8.890 -0.634 19.713 1.00 90.06 123 ASN A O 1
ATOM 963 N N . GLU A 1 124 ? 10.177 0.997 20.572 1.00 91.44 124 GLU A N 1
ATOM 964 C CA . G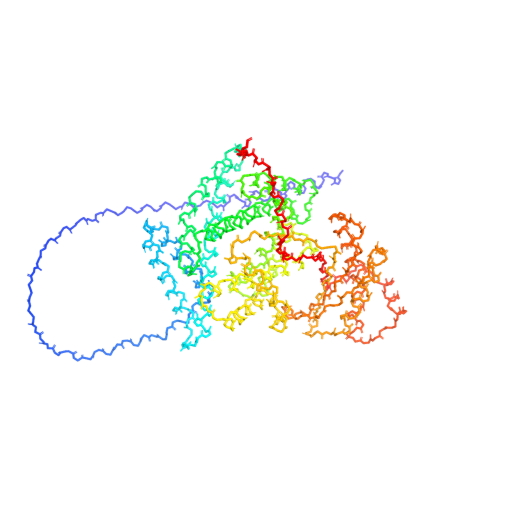LU A 1 124 ? 9.077 1.935 20.822 1.00 91.44 124 GLU A CA 1
ATOM 965 C C . GLU A 1 124 ? 8.341 2.333 19.531 1.00 91.44 124 GLU A C 1
ATOM 967 O O . GLU A 1 124 ? 7.110 2.255 19.472 1.00 91.44 124 GLU A O 1
ATOM 972 N N . ALA A 1 125 ? 9.070 2.665 18.459 1.00 92.94 125 ALA A N 1
ATOM 973 C CA . ALA A 1 125 ? 8.475 2.999 17.164 1.00 92.94 125 ALA A CA 1
ATOM 974 C C . ALA A 1 125 ? 7.648 1.839 16.575 1.00 92.94 125 ALA A C 1
ATOM 976 O O . ALA A 1 125 ? 6.539 2.045 16.060 1.00 92.94 125 ALA A O 1
ATOM 977 N N . TYR A 1 126 ? 8.158 0.605 16.656 1.00 91.31 126 TYR A N 1
ATOM 978 C CA . TYR A 1 126 ? 7.425 -0.574 16.192 1.00 91.31 126 TYR A CA 1
ATOM 979 C C . TYR A 1 126 ? 6.222 -0.903 17.074 1.00 91.31 126 TYR A C 1
ATOM 981 O O . TYR A 1 126 ? 5.191 -1.302 16.532 1.00 91.31 126 TYR A O 1
ATOM 989 N N . PHE A 1 127 ? 6.316 -0.713 18.390 1.00 90.75 127 PHE A N 1
ATOM 990 C CA . PHE A 1 127 ? 5.192 -0.922 19.296 1.00 90.75 127 PHE A CA 1
ATOM 991 C C . PHE A 1 127 ? 4.053 0.073 19.024 1.00 90.75 127 PHE A C 1
ATOM 993 O O . PHE A 1 127 ? 2.891 -0.325 18.926 1.00 90.75 1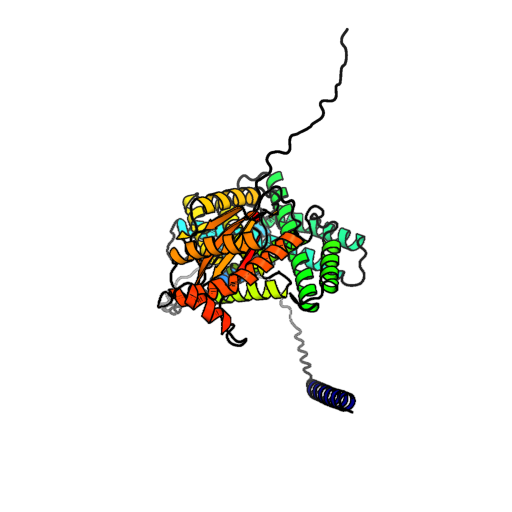27 PHE A O 1
ATOM 1000 N N . GLU A 1 128 ? 4.366 1.351 18.795 1.00 92.06 128 GLU A N 1
ATOM 1001 C CA . GLU A 1 128 ? 3.372 2.362 18.407 1.00 92.06 128 GLU A CA 1
ATOM 1002 C C . GLU A 1 128 ? 2.714 2.051 17.054 1.00 92.06 128 GLU A C 1
ATOM 1004 O O . GLU A 1 128 ? 1.494 2.174 16.893 1.00 92.06 128 GLU A O 1
ATOM 1009 N N . LYS A 1 129 ? 3.494 1.589 16.067 1.00 92.31 129 LYS A N 1
ATOM 1010 C CA . LYS A 1 129 ? 2.943 1.093 14.795 1.00 92.31 129 LYS A CA 1
ATOM 1011 C C . LYS A 1 129 ? 2.019 -0.105 15.022 1.00 92.31 129 LYS A C 1
ATOM 1013 O O . LYS A 1 129 ? 0.907 -0.124 14.503 1.00 92.31 129 LYS A O 1
ATOM 1018 N N . PHE A 1 130 ? 2.442 -1.060 15.839 1.00 90.81 130 PHE A N 1
ATOM 1019 C CA . PHE A 1 130 ? 1.669 -2.248 16.168 1.00 90.81 130 PHE A CA 1
ATOM 1020 C C . PHE A 1 130 ? 0.341 -1.919 16.876 1.00 90.81 130 PHE A C 1
ATOM 1022 O O . PHE A 1 130 ? -0.680 -2.533 16.560 1.00 90.81 130 PHE A O 1
ATOM 1029 N N . GLN A 1 131 ? 0.301 -0.918 17.764 1.00 91.12 131 GLN A N 1
ATOM 1030 C CA . GLN A 1 131 ? -0.954 -0.439 18.358 1.00 91.12 131 GLN A CA 1
ATOM 1031 C C . GLN A 1 131 ? -1.914 0.108 17.290 1.00 91.12 131 GLN A C 1
ATOM 1033 O O . GLN A 1 131 ? -3.098 -0.239 17.294 1.00 91.12 131 GLN A O 1
ATOM 1038 N N . ARG A 1 132 ? -1.414 0.922 16.346 1.00 92.00 132 ARG A N 1
ATOM 1039 C CA . ARG A 1 132 ? -2.221 1.439 15.222 1.00 92.00 132 ARG A CA 1
ATOM 1040 C C . ARG A 1 132 ? -2.749 0.304 14.341 1.00 92.00 132 ARG A C 1
ATOM 1042 O O . ARG A 1 132 ? -3.944 0.268 14.052 1.00 92.00 132 ARG A O 1
ATOM 1049 N N . ASP A 1 133 ? -1.886 -0.637 13.964 1.00 92.06 133 ASP A N 1
ATOM 1050 C CA . ASP A 1 133 ? -2.248 -1.782 13.122 1.00 92.06 133 ASP A CA 1
ATOM 1051 C C . ASP A 1 133 ? -3.272 -2.695 13.822 1.00 92.06 133 ASP A C 1
ATOM 1053 O O . ASP A 1 133 ? -4.219 -3.172 13.194 1.00 92.06 133 ASP A O 1
ATOM 1057 N N . SER A 1 134 ? -3.151 -2.875 15.141 1.00 90.62 134 SER A N 1
ATOM 1058 C CA . SER A 1 134 ? -4.113 -3.632 15.954 1.00 90.62 134 SER A CA 1
ATOM 1059 C C . SER A 1 134 ? -5.480 -2.946 16.026 1.00 90.62 134 SER A C 1
ATOM 1061 O O . SER A 1 134 ? -6.508 -3.607 15.862 1.00 90.62 134 SER A O 1
ATOM 1063 N N . GLY A 1 135 ? -5.507 -1.622 16.211 1.00 92.56 135 GLY A N 1
ATOM 1064 C CA . GLY A 1 135 ? -6.738 -0.831 16.154 1.00 92.56 135 GLY A CA 1
ATOM 1065 C C . GLY A 1 135 ? -7.409 -0.916 14.780 1.00 92.56 135 GLY A C 1
ATOM 1066 O O . GLY A 1 135 ? -8.606 -1.192 14.686 1.00 92.56 135 GLY A O 1
ATOM 1067 N N . LYS A 1 136 ? -6.630 -0.789 13.699 1.00 94.44 136 LYS A N 1
ATOM 1068 C CA . LYS A 1 136 ? -7.119 -0.970 12.325 1.00 94.44 136 LYS A CA 1
ATOM 1069 C C . LYS A 1 136 ? -7.702 -2.368 12.110 1.00 94.44 136 LYS A C 1
ATOM 1071 O O . LYS A 1 136 ? -8.817 -2.477 11.613 1.00 94.44 136 LYS A O 1
ATOM 1076 N N . LYS A 1 137 ? -7.007 -3.433 12.521 1.00 93.12 137 LYS A N 1
ATOM 1077 C CA . LYS A 1 137 ? -7.500 -4.818 12.404 1.00 93.12 137 LYS A CA 1
ATOM 1078 C C . LYS A 1 137 ? -8.818 -5.021 13.155 1.00 93.12 137 LYS A C 1
ATOM 1080 O O . LYS A 1 137 ? -9.734 -5.656 12.644 1.00 93.12 137 LYS A O 1
ATOM 1085 N N . LYS A 1 138 ? -8.954 -4.427 14.343 1.00 92.75 138 LYS A N 1
ATOM 1086 C CA . LYS A 1 138 ? -10.206 -4.453 15.108 1.00 92.75 138 LYS A CA 1
ATOM 1087 C C . LYS A 1 138 ? -11.355 -3.774 14.354 1.00 92.75 138 LYS A C 1
ATOM 1089 O O . LYS A 1 138 ? -12.465 -4.312 14.325 1.00 92.75 138 LYS A O 1
ATOM 1094 N N . ALA A 1 139 ? -11.084 -2.630 13.725 1.00 95.38 139 ALA A N 1
ATOM 1095 C CA . ALA A 1 139 ? -12.041 -1.962 12.852 1.00 95.38 139 ALA A CA 1
ATOM 1096 C C . ALA A 1 139 ? -12.394 -2.824 11.629 1.00 95.38 139 ALA A C 1
ATOM 1098 O O . ALA A 1 139 ? -13.576 -2.975 11.319 1.00 95.38 139 ALA A O 1
ATOM 1099 N N . GLU A 1 140 ? -11.407 -3.464 10.992 1.00 95.50 140 GLU A N 1
ATOM 1100 C CA . GLU A 1 140 ? -11.626 -4.390 9.873 1.00 95.50 140 GLU A CA 1
ATOM 1101 C C . GLU A 1 140 ? -12.562 -5.536 10.273 1.00 95.50 140 GLU A C 1
ATOM 1103 O O . GLU A 1 140 ? -13.524 -5.806 9.559 1.00 95.50 140 GLU A O 1
ATOM 1108 N N . ASP A 1 141 ? -12.347 -6.173 11.428 1.00 94.50 141 ASP A N 1
ATOM 1109 C CA . ASP A 1 141 ? -13.190 -7.271 11.917 1.00 94.50 141 ASP A CA 1
ATOM 1110 C C . ASP A 1 141 ? -14.651 -6.831 12.116 1.00 94.50 141 ASP A C 1
ATOM 1112 O O . ASP A 1 141 ? -15.586 -7.530 11.707 1.00 94.50 141 ASP A O 1
ATOM 1116 N N . LYS A 1 142 ? -14.862 -5.648 12.708 1.00 94.38 142 LYS A N 1
ATOM 1117 C CA . LYS A 1 142 ? -16.196 -5.072 12.934 1.00 94.38 142 LYS A CA 1
ATOM 1118 C C . LYS A 1 142 ? -16.895 -4.735 11.617 1.00 94.38 142 LYS A C 1
ATOM 1120 O O . LYS A 1 142 ? -18.003 -5.220 11.377 1.00 94.38 142 LYS A O 1
ATOM 1125 N N . ILE A 1 143 ? -16.228 -4.000 10.730 1.00 94.00 143 ILE A N 1
ATOM 1126 C CA . ILE A 1 143 ? -16.754 -3.617 9.411 1.00 94.00 143 ILE A CA 1
ATOM 1127 C C . ILE A 1 143 ? -17.031 -4.859 8.547 1.00 94.00 143 ILE A C 1
ATOM 1129 O O . ILE A 1 143 ? -18.093 -4.991 7.935 1.00 94.00 143 ILE A O 1
ATOM 1133 N N . SER A 1 144 ? -16.118 -5.832 8.551 1.00 94.31 144 SER A N 1
ATOM 1134 C CA . SER A 1 144 ? -16.261 -7.111 7.848 1.00 94.31 144 SER A CA 1
ATOM 1135 C C . SER A 1 144 ? -17.466 -7.901 8.347 1.00 94.31 144 SER A C 1
ATOM 1137 O O . SER A 1 144 ? -18.222 -8.438 7.535 1.00 94.31 144 SER A O 1
ATOM 1139 N N . SER A 1 145 ? -17.718 -7.921 9.660 1.00 93.44 145 SER A N 1
ATOM 1140 C CA . SER A 1 145 ? -18.911 -8.566 10.215 1.00 93.44 145 SER A CA 1
ATOM 1141 C C . SER A 1 145 ? -20.209 -7.929 9.701 1.00 93.44 145 SER A C 1
ATOM 1143 O O . SER A 1 145 ? -21.147 -8.654 9.351 1.00 93.44 145 SER A O 1
ATOM 1145 N N . CYS A 1 146 ? -20.241 -6.601 9.545 1.00 91.38 146 CYS A N 1
ATOM 1146 C CA . CYS A 1 146 ? -21.375 -5.876 8.977 1.00 91.38 146 CYS A CA 1
ATOM 1147 C C . CYS A 1 146 ? -21.617 -6.220 7.508 1.00 91.38 146 CYS A C 1
ATOM 1149 O O . CYS A 1 146 ? -22.745 -6.543 7.125 1.00 91.38 146 CYS A O 1
ATOM 1151 N N . LEU A 1 147 ? -20.561 -6.219 6.696 1.00 89.75 147 LEU A N 1
ATOM 1152 C CA . LEU A 1 147 ? -20.670 -6.455 5.257 1.00 89.75 147 LEU A CA 1
ATOM 1153 C C . LEU A 1 147 ? -20.910 -7.938 4.917 1.00 89.75 147 LEU A C 1
ATOM 1155 O O . LEU A 1 147 ? -21.695 -8.251 4.021 1.00 89.75 147 LEU A O 1
ATOM 1159 N N . LYS A 1 148 ? -20.303 -8.880 5.653 1.00 87.81 148 LYS A N 1
ATOM 1160 C CA . LYS A 1 148 ? -20.452 -10.327 5.402 1.00 87.81 148 LYS A CA 1
ATOM 1161 C C . LYS A 1 148 ? -21.789 -10.884 5.884 1.00 87.81 148 LYS A C 1
ATOM 1163 O O . LYS A 1 148 ? -22.383 -11.697 5.179 1.00 87.81 148 LYS A O 1
ATOM 1168 N N . SER A 1 149 ? -22.305 -10.423 7.028 1.00 80.62 149 SER A N 1
ATOM 1169 C CA . SER A 1 149 ? -23.619 -10.861 7.535 1.00 80.62 149 SER A CA 1
ATOM 1170 C C . SER A 1 149 ? -24.800 -10.397 6.666 1.00 80.62 149 SER A C 1
ATOM 1172 O O . SER A 1 149 ? -25.924 -10.855 6.863 1.00 80.62 149 SER A O 1
ATOM 1174 N N . GLY A 1 150 ? -24.553 -9.517 5.687 1.00 65.38 150 GLY A N 1
ATOM 1175 C CA . GLY A 1 150 ? -25.544 -9.014 4.739 1.00 65.38 150 GLY A CA 1
ATOM 1176 C C . GLY A 1 150 ? -25.582 -9.693 3.368 1.00 65.38 150 GLY A C 1
ATOM 1177 O O . GLY A 1 150 ? -26.475 -9.357 2.585 1.00 65.38 150 GLY A O 1
ATOM 1178 N N . ARG A 1 151 ? -24.664 -10.626 3.053 1.00 64.12 151 ARG A N 1
ATOM 1179 C CA . ARG A 1 151 ? -24.590 -11.275 1.728 1.00 64.12 151 ARG A CA 1
ATOM 1180 C C . ARG A 1 151 ? -25.887 -12.042 1.422 1.00 64.12 151 ARG A C 1
ATOM 1182 O O . ARG A 1 151 ? -26.066 -13.178 1.846 1.00 64.12 151 ARG A O 1
ATOM 1189 N N . GLY A 1 152 ? -26.787 -11.396 0.676 1.00 59.81 152 GLY A N 1
ATOM 1190 C CA . GLY A 1 152 ? -27.951 -12.014 0.039 1.00 59.81 152 GLY A CA 1
ATOM 1191 C C . GLY A 1 152 ? -29.307 -11.336 0.253 1.00 59.81 152 GLY A C 1
ATOM 1192 O O . GLY A 1 152 ? -30.209 -11.651 -0.517 1.00 59.81 152 GLY A O 1
ATOM 1193 N N . ARG A 1 153 ? -29.499 -10.448 1.249 1.00 62.47 153 ARG A N 1
ATOM 1194 C CA . ARG A 1 153 ? -30.837 -9.859 1.540 1.00 62.47 153 ARG A CA 1
ATOM 1195 C C . ARG A 1 153 ? -30.869 -8.484 2.220 1.00 62.47 153 ARG A C 1
ATOM 1197 O O . ARG A 1 153 ? -31.966 -8.016 2.514 1.00 62.47 153 ARG A O 1
ATOM 1204 N N . ARG A 1 154 ? -29.732 -7.842 2.516 1.00 75.19 154 ARG A N 1
ATOM 1205 C CA . ARG A 1 154 ? -29.782 -6.534 3.188 1.00 75.19 154 ARG A CA 1
ATOM 1206 C C . ARG A 1 154 ? -30.083 -5.404 2.215 1.00 75.19 154 ARG A C 1
ATOM 1208 O O . ARG A 1 154 ? -29.440 -5.301 1.173 1.00 75.19 154 ARG A O 1
ATOM 1215 N N . SER A 1 155 ? -31.045 -4.556 2.570 1.00 83.75 155 SER A N 1
ATOM 1216 C CA . SER A 1 155 ? -31.240 -3.279 1.884 1.00 83.75 155 SER A CA 1
ATOM 1217 C C . SER A 1 155 ? -30.035 -2.368 2.126 1.00 83.75 155 SER A C 1
ATOM 1219 O O . SER A 1 155 ? -29.326 -2.514 3.124 1.00 83.75 155 SER A O 1
ATOM 1221 N N . GLN A 1 156 ? -29.829 -1.387 1.246 1.00 82.50 156 GLN A N 1
ATOM 1222 C CA . GLN A 1 156 ? -28.780 -0.375 1.414 1.00 82.50 156 GLN A CA 1
ATOM 1223 C C . GLN A 1 156 ? -28.862 0.297 2.800 1.00 82.50 156 GLN A C 1
ATOM 1225 O O . GLN A 1 156 ? -27.859 0.391 3.500 1.00 82.50 156 GLN A O 1
ATOM 1230 N N . SER A 1 157 ? -30.075 0.622 3.257 1.00 86.56 157 SER A N 1
ATOM 1231 C CA . SER A 1 157 ? -30.320 1.201 4.584 1.00 86.56 157 SER A CA 1
ATOM 1232 C C . SER A 1 157 ? -29.876 0.312 5.753 1.00 86.56 157 SER A C 1
ATOM 1234 O O . SER A 1 157 ? -29.437 0.814 6.784 1.00 86.56 157 SER A O 1
ATOM 1236 N N . GLN A 1 158 ? -29.955 -1.016 5.615 1.00 88.38 158 GLN A N 1
ATOM 1237 C CA . GLN A 1 158 ? -29.486 -1.946 6.647 1.00 88.38 158 GLN A CA 1
ATOM 1238 C C . GLN A 1 158 ? -27.959 -2.035 6.688 1.00 88.38 158 GLN A C 1
ATOM 1240 O O . GLN A 1 158 ? -27.393 -2.258 7.757 1.00 88.38 158 GLN A O 1
ATOM 1245 N N . VAL A 1 159 ? -27.289 -1.881 5.542 1.00 85.94 159 VAL A N 1
ATOM 1246 C CA . VAL A 1 159 ? -25.822 -1.816 5.490 1.00 85.94 159 VAL A CA 1
ATOM 1247 C C . VAL A 1 159 ? -25.335 -0.517 6.128 1.00 85.94 159 VAL A C 1
ATOM 1249 O O . VAL A 1 159 ? -24.480 -0.579 7.006 1.00 85.94 159 VAL A O 1
ATOM 1252 N N . GLU A 1 160 ? -25.932 0.621 5.769 1.00 87.69 160 GLU A N 1
ATOM 1253 C CA . GLU A 1 160 ? -25.621 1.938 6.348 1.00 87.69 160 GLU A CA 1
ATOM 1254 C C . GLU A 1 160 ? -25.820 1.947 7.868 1.00 87.69 160 GLU A C 1
ATOM 1256 O O . GLU A 1 160 ? -24.910 2.314 8.610 1.00 87.69 160 GLU A O 1
ATOM 1261 N N . SER A 1 161 ? -26.962 1.442 8.348 1.00 90.94 161 SER A N 1
ATOM 1262 C CA . SER A 1 161 ? -27.231 1.333 9.786 1.00 90.94 161 SER A CA 1
ATOM 1263 C C . SER A 1 161 ? -26.215 0.437 10.503 1.00 90.94 161 SER A C 1
ATOM 1265 O O . SER A 1 161 ? -25.769 0.790 11.592 1.00 90.94 161 SER A O 1
ATOM 1267 N N . CYS A 1 162 ? -25.802 -0.684 9.898 1.00 91.88 162 CYS A N 1
ATOM 1268 C CA . CYS A 1 162 ? -24.780 -1.551 10.488 1.00 91.88 162 CYS A CA 1
ATOM 1269 C C . CYS A 1 162 ? -23.421 -0.852 10.564 1.00 91.88 162 CYS A C 1
ATOM 1271 O O . CYS A 1 162 ? -22.767 -0.899 11.602 1.00 91.88 162 CYS A O 1
ATOM 1273 N N . MET A 1 163 ? -23.004 -0.193 9.478 1.00 90.94 163 MET A N 1
ATOM 1274 C CA . MET A 1 163 ? -21.743 0.547 9.434 1.00 90.94 163 MET A CA 1
ATOM 1275 C C . MET A 1 163 ? -21.726 1.649 10.490 1.00 90.94 163 MET A C 1
ATOM 1277 O O . MET A 1 163 ? -20.755 1.753 11.231 1.00 90.94 163 MET A O 1
ATOM 1281 N N . GLN A 1 164 ? -22.814 2.408 10.630 1.00 91.12 164 GLN A N 1
ATOM 1282 C CA . GLN A 1 164 ? -22.917 3.453 11.645 1.00 91.12 164 GLN A CA 1
ATOM 1283 C C . GLN A 1 164 ? -22.805 2.891 13.068 1.00 91.12 164 GLN A C 1
ATOM 1285 O O . GLN A 1 164 ? -22.000 3.389 13.850 1.00 91.12 164 GLN A O 1
ATOM 1290 N N . SER A 1 165 ? -23.504 1.792 13.380 1.00 91.06 165 SER A N 1
ATOM 1291 C CA . SER A 1 165 ? -23.336 1.111 14.672 1.00 91.06 165 SER A CA 1
ATOM 1292 C C . SER A 1 165 ? -21.908 0.599 14.884 1.00 91.06 165 SER A C 1
ATOM 1294 O O . SER A 1 165 ? -21.382 0.698 15.989 1.00 91.06 165 SER A O 1
ATOM 1296 N N . ALA A 1 166 ? -21.247 0.092 13.838 1.00 92.75 166 ALA A N 1
ATOM 1297 C CA . ALA A 1 166 ? -19.851 -0.325 13.925 1.00 92.75 166 ALA A CA 1
ATOM 1298 C C . ALA A 1 166 ? -18.914 0.862 14.217 1.00 92.75 166 ALA A C 1
ATOM 1300 O O . ALA A 1 166 ? -18.027 0.722 15.055 1.00 92.75 166 ALA A O 1
ATOM 1301 N N . HIS A 1 167 ? -19.122 2.022 13.584 1.00 90.75 167 HIS A N 1
ATOM 1302 C CA . HIS A 1 167 ? -18.368 3.251 13.866 1.00 90.75 167 HIS A CA 1
ATOM 1303 C C . HIS A 1 167 ? -18.569 3.724 15.314 1.00 90.75 167 HIS A C 1
ATOM 1305 O O . HIS A 1 167 ? -17.598 4.046 16.001 1.00 90.75 167 HIS A O 1
ATOM 1311 N N . ASP A 1 168 ? -19.808 3.703 15.809 1.00 91.00 168 ASP A N 1
ATOM 1312 C CA . ASP A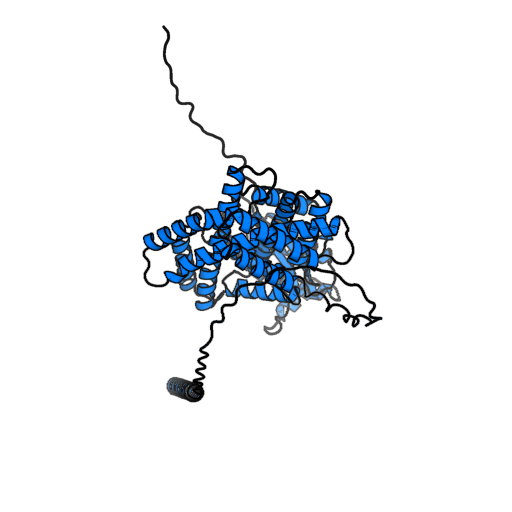 1 168 ? -20.123 4.106 17.183 1.00 91.00 168 ASP A CA 1
ATOM 1313 C C . ASP A 1 168 ? -19.468 3.176 18.217 1.00 91.00 168 ASP A C 1
ATOM 1315 O O . ASP A 1 168 ? -18.866 3.646 19.183 1.00 91.00 168 ASP A O 1
ATOM 1319 N N . GLU A 1 169 ? -19.509 1.857 17.994 1.00 90.56 169 GLU A N 1
ATOM 1320 C CA . GLU A 1 169 ? -18.842 0.871 18.857 1.00 90.56 169 GLU A CA 1
ATOM 1321 C C . GLU A 1 169 ? -17.311 0.986 18.817 1.00 90.56 169 GLU A C 1
ATOM 1323 O O . GLU A 1 169 ? -16.640 0.781 19.833 1.00 90.56 169 GLU A O 1
ATOM 1328 N N . LEU A 1 170 ? -16.744 1.310 17.652 1.00 93.06 170 LEU A N 1
ATOM 1329 C CA . LEU A 1 170 ? -15.301 1.459 17.477 1.00 93.06 170 LEU A CA 1
ATOM 1330 C C . LEU A 1 170 ? -14.756 2.721 18.141 1.00 93.06 170 LEU A C 1
ATOM 1332 O O . LEU A 1 170 ? -13.563 2.760 18.434 1.00 93.06 170 LEU A O 1
ATOM 1336 N N . LYS A 1 171 ? -15.596 3.721 18.427 1.00 92.12 171 LYS A N 1
ATOM 1337 C CA . LYS A 1 171 ? -15.170 5.009 18.979 1.00 92.12 171 LYS A CA 1
ATOM 1338 C C . LYS A 1 171 ? -14.290 4.861 20.222 1.00 92.12 171 LYS A C 1
ATOM 1340 O O . LYS A 1 171 ? -13.122 5.250 20.212 1.00 92.12 171 LYS A O 1
ATOM 1345 N N . ASP A 1 172 ? -14.832 4.233 21.262 1.00 87.62 172 ASP A N 1
ATOM 1346 C CA . ASP A 1 172 ? -14.137 4.042 22.539 1.00 87.62 172 ASP A CA 1
ATOM 1347 C C . ASP A 1 172 ? -13.018 2.993 22.450 1.00 87.62 172 ASP A C 1
ATOM 1349 O O . ASP A 1 172 ? -12.038 3.040 23.204 1.00 87.62 172 ASP A O 1
ATOM 1353 N N . GLU A 1 173 ? -13.158 2.015 21.550 1.00 87.81 173 GLU A N 1
ATOM 1354 C CA . GLU A 1 173 ? -12.133 0.998 21.324 1.00 87.81 173 GLU A CA 1
ATOM 1355 C C . GLU A 1 173 ? -10.895 1.614 20.664 1.00 87.81 173 GLU A C 1
ATOM 1357 O O . GLU A 1 173 ? -9.796 1.477 21.197 1.00 87.81 173 GLU A O 1
ATOM 1362 N N . LEU A 1 174 ? -11.050 2.357 19.569 1.00 91.38 174 LEU A N 1
ATOM 1363 C CA . LEU A 1 174 ? -9.950 3.006 18.857 1.00 91.38 174 LEU A CA 1
ATOM 1364 C C . LEU A 1 174 ? -9.295 4.113 19.682 1.00 91.38 174 LEU A C 1
ATOM 1366 O O . LEU A 1 174 ? -8.069 4.220 19.674 1.00 91.38 174 LEU A O 1
ATOM 1370 N N . ASP A 1 175 ? -10.066 4.866 20.470 1.00 89.88 175 ASP A N 1
ATOM 1371 C CA . ASP A 1 175 ? -9.502 5.845 21.404 1.00 89.88 175 ASP A CA 1
ATOM 1372 C C . ASP A 1 175 ? -8.540 5.164 22.393 1.00 89.88 175 ASP A C 1
ATOM 1374 O O . ASP A 1 175 ? -7.497 5.718 22.740 1.00 89.88 175 ASP A O 1
ATOM 1378 N N . SER A 1 176 ? -8.819 3.918 22.791 1.00 87.62 176 SER A N 1
ATOM 1379 C CA . SER A 1 176 ? -7.913 3.145 23.645 1.00 87.62 176 SER A CA 1
ATOM 1380 C C . SER A 1 176 ? -6.656 2.623 22.941 1.00 87.62 176 SER A C 1
ATOM 1382 O O . SER A 1 176 ? -5.694 2.325 23.631 1.00 87.62 176 SER A O 1
ATOM 1384 N N . TYR A 1 177 ? -6.601 2.577 21.607 1.00 85.81 177 TYR A N 1
ATOM 1385 C CA . TYR A 1 177 ? -5.362 2.329 20.846 1.00 85.81 177 TYR A CA 1
ATOM 1386 C C . TYR A 1 177 ? -4.566 3.617 20.577 1.00 85.81 177 TYR A C 1
ATOM 1388 O O . TYR A 1 177 ? -3.393 3.561 20.224 1.00 85.81 177 TYR A O 1
ATOM 1396 N N . LEU A 1 178 ? -5.194 4.788 20.725 1.00 88.88 178 LEU A N 1
ATOM 1397 C CA . LEU A 1 178 ? -4.562 6.096 20.519 1.00 88.88 178 LEU A CA 1
ATOM 1398 C C . LEU A 1 178 ? -4.162 6.799 21.827 1.00 88.88 178 LEU A C 1
ATOM 1400 O O . LEU A 1 178 ? -3.467 7.817 21.797 1.00 88.88 178 LEU A O 1
ATOM 1404 N N . GLN A 1 179 ? -4.608 6.285 22.973 1.00 80.62 179 GLN A N 1
ATOM 1405 C CA . GLN A 1 179 ? -4.273 6.801 24.299 1.00 80.62 179 GLN A CA 1
ATOM 1406 C C . GLN A 1 179 ? -2.758 6.720 24.553 1.00 80.62 179 GLN A C 1
ATOM 1408 O O . GLN A 1 179 ? -2.166 5.667 24.359 1.00 80.62 179 GLN A O 1
ATOM 1413 N N . GLY A 1 180 ? -2.153 7.793 25.068 1.00 72.94 180 GLY A N 1
ATOM 1414 C CA . GLY A 1 180 ? -0.708 7.854 25.348 1.00 72.94 180 GLY A CA 1
ATOM 1415 C C . GLY A 1 180 ? 0.095 8.654 24.321 1.00 72.94 180 GLY A C 1
ATOM 1416 O O . GLY A 1 180 ? 1.233 9.024 24.601 1.00 72.94 180 GLY A O 1
ATOM 1417 N N . LYS A 1 181 ? -0.520 9.028 23.191 1.00 76.25 181 LYS A N 1
ATOM 1418 C CA . LYS A 1 181 ? 0.082 9.926 22.198 1.00 76.25 181 LYS A CA 1
ATOM 1419 C C . LYS A 1 181 ? 0.221 11.334 22.771 1.00 76.25 181 LYS A C 1
ATOM 1421 O O . LYS A 1 181 ? -0.736 12.112 22.794 1.00 76.25 181 LYS A O 1
ATOM 1426 N N . ARG A 1 182 ? 1.414 11.635 23.288 1.00 70.44 182 ARG A N 1
ATOM 1427 C CA . ARG A 1 182 ? 1.731 12.891 23.979 1.00 70.44 182 ARG A CA 1
ATOM 1428 C C . ARG A 1 182 ? 1.411 14.096 23.086 1.00 70.44 182 ARG A C 1
ATOM 1430 O O . ARG A 1 182 ? 1.738 14.114 21.903 1.00 70.44 182 ARG A O 1
ATOM 1437 N N . GLY A 1 183 ? 0.757 15.105 23.660 1.00 79.12 183 GLY A N 1
ATOM 1438 C CA . GLY A 1 183 ? 0.566 16.414 23.023 1.00 79.12 183 GLY A CA 1
ATOM 1439 C C . GLY A 1 183 ? -0.422 16.472 21.850 1.00 79.12 183 GLY A C 1
ATOM 1440 O O . GLY A 1 183 ? -0.482 17.498 21.173 1.00 79.12 183 GLY A O 1
ATOM 1441 N N . LYS A 1 184 ? -1.210 15.420 21.580 1.00 88.00 184 LYS A N 1
ATOM 1442 C CA . LYS A 1 184 ? -2.258 15.478 20.546 1.00 88.00 184 LYS A CA 1
ATOM 1443 C C . LYS A 1 184 ? -3.557 16.039 21.110 1.00 88.00 184 LYS A C 1
ATOM 1445 O O . LYS A 1 184 ? -4.029 15.590 22.146 1.00 88.00 184 LYS A O 1
ATOM 1450 N N . SER A 1 185 ? -4.151 16.993 20.397 1.00 91.88 185 SER A N 1
ATOM 1451 C CA . SER A 1 185 ? -5.487 17.500 20.712 1.00 91.88 185 SER A CA 1
ATOM 1452 C C . SER A 1 185 ? -6.567 16.460 20.403 1.00 91.88 185 SER A C 1
ATOM 1454 O O . SER A 1 185 ? -6.401 15.643 19.493 1.00 91.88 185 SER A O 1
ATOM 1456 N N . ASP A 1 186 ? -7.712 16.546 21.083 1.00 91.31 186 ASP A N 1
ATOM 1457 C CA . ASP A 1 186 ? -8.869 15.671 20.836 1.00 91.31 186 ASP A CA 1
ATOM 1458 C C . ASP A 1 186 ? -9.304 15.693 19.366 1.00 91.31 186 ASP A C 1
ATOM 1460 O O . ASP A 1 186 ? -9.592 14.656 18.774 1.00 91.31 186 ASP A O 1
ATOM 1464 N N . LYS A 1 187 ? -9.233 16.868 18.727 1.00 93.38 187 LYS A N 1
ATOM 1465 C CA . LYS A 1 187 ? -9.498 17.036 17.291 1.00 93.38 187 LYS A CA 1
ATOM 1466 C C . LYS A 1 187 ? -8.551 16.201 16.421 1.00 93.38 187 LYS A C 1
ATOM 1468 O O . LYS A 1 187 ? -8.969 15.654 15.403 1.00 93.38 187 LYS A O 1
ATOM 1473 N N . LYS A 1 188 ? -7.268 16.109 16.789 1.00 93.31 188 LYS A N 1
ATOM 1474 C CA . LYS A 1 188 ? -6.269 15.300 16.069 1.00 93.31 188 LYS A CA 1
ATOM 1475 C C . LYS A 1 188 ? -6.481 13.805 16.319 1.00 93.31 188 LYS A C 1
ATOM 1477 O O . LYS A 1 188 ? 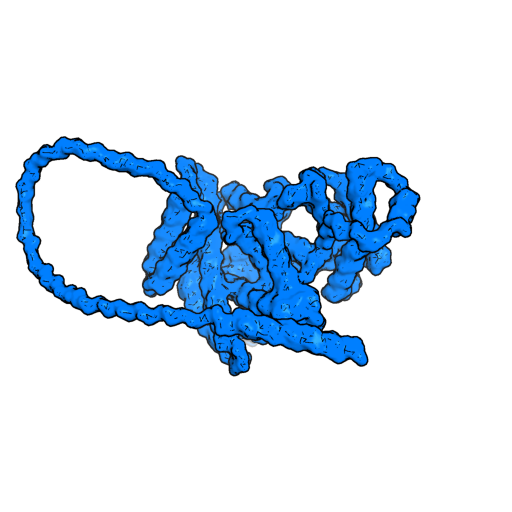-6.354 13.018 15.384 1.00 93.31 188 LYS A O 1
ATOM 1482 N N . LEU A 1 189 ? -6.846 13.413 17.540 1.00 91.94 189 LEU A N 1
ATOM 1483 C CA . LEU A 1 189 ? -7.199 12.026 17.865 1.00 91.94 189 LEU A CA 1
ATOM 1484 C C . LEU A 1 189 ? -8.453 11.569 17.110 1.00 91.94 189 LEU A C 1
ATOM 1486 O O . LEU A 1 189 ? -8.452 10.492 16.521 1.00 91.94 189 LEU A O 1
ATOM 1490 N N . GLU A 1 190 ? -9.478 12.417 17.029 1.00 93.88 190 GLU A N 1
ATOM 1491 C CA . GLU A 1 190 ? -10.683 12.143 16.247 1.00 93.88 190 GLU A CA 1
ATOM 1492 C C . GLU A 1 190 ? -10.372 11.966 14.753 1.00 93.88 190 GLU A C 1
ATOM 1494 O O . GLU A 1 190 ? -10.874 11.030 14.130 1.00 93.88 190 GLU A O 1
ATOM 1499 N N . LYS A 1 191 ? -9.523 12.825 14.174 1.00 95.12 191 LYS A N 1
ATOM 1500 C CA . LYS A 1 191 ? -9.068 12.679 12.782 1.00 95.12 191 LYS A CA 1
ATOM 1501 C C . LYS A 1 191 ? -8.340 11.355 12.549 1.00 95.12 191 LYS A C 1
ATOM 1503 O O . LYS A 1 191 ? -8.669 10.638 11.609 1.00 95.12 191 LYS A O 1
ATOM 1508 N N . LEU A 1 192 ? -7.397 11.005 13.429 1.00 94.06 192 LEU A N 1
ATOM 1509 C CA . LEU A 1 192 ? -6.673 9.731 13.370 1.00 94.06 192 LEU A CA 1
ATOM 1510 C C . LEU A 1 192 ? -7.620 8.535 13.443 1.00 94.06 192 LEU A C 1
ATOM 1512 O O . LEU A 1 192 ? -7.466 7.586 12.678 1.00 94.06 192 LEU A O 1
ATOM 1516 N N . ARG A 1 193 ? -8.614 8.591 14.333 1.00 94.69 193 ARG A N 1
ATOM 1517 C CA . ARG A 1 193 ? -9.637 7.554 14.452 1.00 94.69 193 ARG A CA 1
ATOM 1518 C C . ARG A 1 193 ? -10.417 7.382 13.153 1.00 94.69 193 ARG A C 1
ATOM 1520 O O . ARG A 1 193 ? -10.479 6.273 12.629 1.00 94.69 193 ARG A O 1
ATOM 1527 N N . ARG A 1 194 ? -10.948 8.478 12.605 1.00 94.50 194 ARG A N 1
ATOM 1528 C CA . ARG A 1 194 ? -11.696 8.457 11.339 1.00 94.50 194 ARG A CA 1
ATOM 1529 C C . ARG A 1 194 ? -10.851 7.903 10.191 1.00 94.50 194 ARG A C 1
ATOM 1531 O O . ARG A 1 194 ? -11.371 7.153 9.373 1.00 94.50 194 ARG A O 1
ATOM 1538 N N . GLU A 1 195 ? -9.562 8.234 10.121 1.00 94.56 195 GLU A N 1
ATOM 1539 C CA . GLU A 1 195 ? -8.691 7.694 9.071 1.00 94.56 195 GLU A CA 1
ATOM 1540 C C . GLU A 1 195 ? -8.403 6.196 9.260 1.00 94.56 195 GLU A C 1
ATOM 1542 O O . GLU A 1 195 ? -8.434 5.456 8.280 1.00 94.56 195 GLU A O 1
ATOM 1547 N N . MET A 1 196 ? -8.212 5.713 10.496 1.00 94.56 196 MET A N 1
ATOM 1548 C CA . MET A 1 196 ? -8.089 4.269 10.765 1.00 94.56 196 MET A CA 1
ATOM 1549 C C . MET A 1 196 ? -9.353 3.504 10.356 1.00 94.56 196 MET A C 1
ATOM 1551 O O . MET A 1 196 ? -9.254 2.443 9.742 1.00 94.56 196 MET A O 1
ATOM 1555 N N . GLU A 1 197 ? -10.536 4.048 10.656 1.00 95.00 197 GLU A N 1
ATOM 1556 C CA . GLU A 1 197 ? -11.816 3.470 10.232 1.00 95.00 197 GLU A CA 1
ATOM 1557 C C . GLU A 1 197 ? -11.934 3.440 8.706 1.00 95.00 197 GLU A C 1
ATOM 1559 O O . GLU A 1 197 ? -12.266 2.403 8.137 1.00 95.00 197 GLU A O 1
ATOM 1564 N N . LYS A 1 198 ? -11.597 4.539 8.019 1.00 95.00 198 LYS A N 1
ATOM 1565 C CA . LYS A 1 198 ? -11.580 4.585 6.550 1.00 95.00 198 LYS A CA 1
ATOM 1566 C C . LYS A 1 198 ? -10.607 3.573 5.961 1.00 95.00 198 LYS A C 1
ATOM 1568 O O . LYS A 1 198 ? -10.953 2.878 5.010 1.00 95.00 198 LYS A O 1
ATOM 1573 N N . GLU A 1 199 ? -9.401 3.454 6.507 1.00 95.19 199 GLU A N 1
ATOM 1574 C CA . GLU A 1 199 ? -8.413 2.489 6.030 1.00 95.19 199 GLU A CA 1
ATOM 1575 C C . GLU A 1 199 ? -8.871 1.040 6.237 1.00 95.19 199 GLU A C 1
ATOM 1577 O O . GLU A 1 199 ? -8.706 0.213 5.337 1.00 95.19 199 GLU A O 1
ATOM 1582 N N . ALA A 1 200 ? -9.501 0.747 7.375 1.00 96.12 200 ALA A N 1
ATOM 1583 C CA . ALA A 1 200 ? -10.130 -0.541 7.630 1.00 96.12 200 ALA A CA 1
ATOM 1584 C C . ALA A 1 200 ? -11.268 -0.821 6.636 1.00 96.12 200 ALA A C 1
ATOM 1586 O O . ALA A 1 200 ? -11.305 -1.889 6.025 1.00 96.12 200 ALA A O 1
ATOM 1587 N N . THR A 1 201 ? -12.145 0.153 6.385 1.00 95.50 201 THR A N 1
ATOM 1588 C CA . THR A 1 201 ? -13.215 0.039 5.386 1.00 95.50 201 THR A CA 1
ATOM 1589 C C . THR A 1 201 ? -12.655 -0.244 3.992 1.00 95.50 201 THR A C 1
ATOM 1591 O O . THR A 1 201 ? -13.108 -1.183 3.338 1.00 95.50 201 THR A O 1
ATOM 1594 N N . ARG A 1 202 ? -11.634 0.503 3.541 1.00 95.88 202 ARG A N 1
ATOM 1595 C CA . ARG A 1 202 ? -10.968 0.270 2.244 1.00 95.88 202 ARG A CA 1
ATOM 1596 C C . ARG A 1 202 ? -10.397 -1.146 2.157 1.00 95.88 202 ARG A C 1
ATOM 1598 O O . ARG A 1 202 ? -10.567 -1.810 1.138 1.00 95.88 202 ARG A O 1
ATOM 1605 N N . SER A 1 203 ? -9.761 -1.622 3.230 1.00 96.38 203 SER A N 1
ATOM 1606 C CA . SER A 1 203 ? -9.211 -2.980 3.318 1.00 96.38 203 SER A CA 1
ATOM 1607 C C . SER A 1 203 ? -10.304 -4.041 3.189 1.00 96.38 203 SER A C 1
ATOM 1609 O O . SER A 1 203 ? -10.183 -4.944 2.364 1.00 96.38 203 SER A O 1
ATOM 1611 N N . VAL A 1 204 ? -11.409 -3.912 3.930 1.00 96.44 204 VAL A N 1
ATOM 1612 C CA . VAL A 1 204 ? -12.523 -4.869 3.870 1.00 96.44 204 VAL A CA 1
ATOM 1613 C C . VAL A 1 204 ? -13.203 -4.848 2.500 1.00 96.44 204 VAL A C 1
ATOM 1615 O O . VAL A 1 204 ? -13.408 -5.909 1.913 1.00 96.44 204 VAL A O 1
ATOM 1618 N N . LEU A 1 205 ? -13.520 -3.672 1.952 1.00 95.62 205 LEU A N 1
ATOM 1619 C CA . LEU A 1 205 ? -14.118 -3.556 0.618 1.00 95.62 205 LEU A CA 1
ATOM 1620 C C . LEU A 1 205 ? -13.199 -4.141 -0.462 1.00 95.62 205 LEU A C 1
ATOM 1622 O O . LEU A 1 205 ? -13.660 -4.897 -1.317 1.00 95.62 205 LEU A O 1
ATOM 1626 N N . GLY A 1 206 ? -11.897 -3.868 -0.377 1.00 96.50 206 GLY A N 1
ATOM 1627 C CA . GLY A 1 206 ? -10.890 -4.451 -1.256 1.00 96.50 206 GLY A CA 1
ATOM 1628 C C . GLY A 1 206 ? -10.797 -5.976 -1.147 1.00 96.50 206 GLY A C 1
ATOM 1629 O O . GLY A 1 206 ? -10.721 -6.654 -2.170 1.00 96.50 206 GLY A O 1
ATOM 1630 N N . GLN A 1 207 ? -10.905 -6.544 0.060 1.00 96.25 207 GLN A N 1
ATOM 1631 C CA . GLN A 1 207 ? -10.979 -7.998 0.257 1.00 96.25 207 GLN A CA 1
ATOM 1632 C C . GLN A 1 207 ? -12.239 -8.600 -0.380 1.00 96.25 207 GLN A C 1
ATOM 1634 O O . GLN A 1 207 ? -12.149 -9.628 -1.051 1.00 96.25 207 GLN A O 1
ATOM 1639 N N . LEU A 1 208 ? -13.405 -7.962 -0.217 1.00 95.06 208 LEU A N 1
ATOM 1640 C CA . LEU A 1 208 ? -14.658 -8.413 -0.839 1.00 95.06 208 LEU A CA 1
ATOM 1641 C C . LEU A 1 208 ? -14.570 -8.363 -2.371 1.00 95.06 208 LEU A C 1
ATOM 1643 O O . LEU A 1 208 ? -15.008 -9.301 -3.040 1.00 95.06 208 LEU A O 1
ATOM 1647 N N . TYR A 1 209 ? -13.970 -7.303 -2.919 1.00 95.75 209 TYR A N 1
ATOM 1648 C CA . TYR A 1 209 ? -13.686 -7.191 -4.347 1.00 95.75 209 TYR A CA 1
ATOM 1649 C C . TYR A 1 209 ? -12.717 -8.284 -4.814 1.00 95.75 209 TYR A C 1
ATOM 1651 O O . TYR A 1 209 ? -13.004 -8.974 -5.789 1.00 95.75 209 TYR A O 1
ATOM 1659 N N . GLY A 1 210 ? -11.614 -8.504 -4.095 1.00 95.88 210 GLY A N 1
ATOM 1660 C CA . GLY A 1 210 ? -10.629 -9.539 -4.411 1.00 95.88 210 GLY A CA 1
ATOM 1661 C C . GLY A 1 210 ? -11.212 -10.954 -4.371 1.00 95.88 210 GLY A C 1
ATOM 1662 O O . GLY A 1 210 ? -10.945 -11.760 -5.259 1.00 95.88 210 GLY A O 1
ATOM 1663 N N . GLU A 1 211 ? -12.067 -11.265 -3.390 1.00 95.69 211 GLU A N 1
ATOM 1664 C CA . GLU A 1 211 ? -12.849 -12.512 -3.348 1.00 95.69 211 GLU A CA 1
ATOM 1665 C C . GLU A 1 211 ? -13.744 -12.668 -4.589 1.00 95.69 211 GLU A C 1
ATOM 1667 O O . GLU A 1 211 ? -13.740 -13.731 -5.216 1.00 95.69 211 GLU A O 1
ATOM 1672 N N . CYS A 1 212 ? -14.472 -11.614 -4.973 1.00 96.50 212 CYS A N 1
ATOM 1673 C CA . CYS A 1 212 ? -15.302 -11.617 -6.178 1.00 96.50 212 CYS A CA 1
ATOM 1674 C C . CYS A 1 212 ? -14.463 -11.830 -7.445 1.00 96.50 212 CYS A C 1
ATOM 1676 O O . CYS A 1 212 ? -14.782 -12.686 -8.271 1.00 96.50 212 CYS A O 1
ATOM 1678 N N . MET A 1 213 ? -13.345 -11.113 -7.573 1.00 96.81 213 MET A N 1
ATOM 1679 C CA . MET A 1 213 ? -12.446 -11.214 -8.717 1.00 96.81 213 MET A CA 1
ATOM 1680 C C . MET A 1 213 ? -11.839 -12.605 -8.843 1.00 96.81 213 MET A C 1
ATOM 1682 O O . MET A 1 213 ? -11.855 -13.168 -9.936 1.00 96.81 213 MET A O 1
ATOM 1686 N N . ARG A 1 214 ? -11.387 -13.214 -7.741 1.00 95.25 214 ARG A N 1
ATOM 1687 C CA . ARG A 1 214 ? -10.902 -14.603 -7.746 1.00 95.25 214 ARG A CA 1
ATOM 1688 C C . ARG A 1 214 ? -11.974 -15.570 -8.245 1.00 95.25 214 ARG A C 1
ATOM 1690 O O . ARG A 1 214 ? -11.689 -16.376 -9.130 1.00 95.25 214 ARG A O 1
ATOM 1697 N N . ALA A 1 215 ? -13.212 -15.441 -7.764 1.00 95.19 215 ALA A N 1
ATOM 1698 C CA . ALA A 1 215 ? -14.338 -16.247 -8.243 1.00 95.19 215 ALA A CA 1
ATOM 1699 C C . ALA A 1 215 ? -14.660 -15.999 -9.733 1.00 95.19 215 ALA A C 1
ATOM 1701 O O . ALA A 1 215 ? -15.081 -16.908 -10.450 1.00 95.19 215 ALA A O 1
ATOM 1702 N N . ALA A 1 216 ? -14.415 -14.785 -10.228 1.00 95.75 216 ALA A N 1
ATOM 1703 C CA . ALA A 1 216 ? -14.613 -14.405 -11.622 1.00 95.75 216 ALA A CA 1
ATOM 1704 C C . ALA A 1 216 ? -13.489 -14.850 -12.583 1.00 95.75 216 ALA A C 1
ATOM 1706 O O . ALA A 1 216 ? -13.666 -14.725 -13.799 1.00 95.75 216 ALA A O 1
ATOM 1707 N N . GLY A 1 217 ? -12.369 -15.383 -12.075 1.00 91.88 217 GLY A N 1
ATOM 1708 C CA . GLY A 1 217 ? -11.195 -15.792 -12.865 1.00 91.88 217 GLY A CA 1
ATOM 1709 C C . GLY A 1 217 ? -9.960 -14.889 -12.716 1.00 91.88 217 GLY A C 1
ATOM 1710 O O . GLY A 1 217 ? -9.050 -14.945 -13.549 1.00 91.88 217 GLY A O 1
ATOM 1711 N N . GLY A 1 218 ? -9.925 -14.049 -11.681 1.00 89.38 218 GLY A N 1
ATOM 1712 C CA . GLY A 1 218 ? -8.841 -13.121 -11.355 1.00 89.38 218 GLY A CA 1
ATOM 1713 C C . GLY A 1 218 ? -8.608 -12.087 -12.454 1.00 89.38 218 GLY A C 1
ATOM 1714 O O . GLY A 1 218 ? -9.551 -11.595 -13.077 1.00 89.38 218 GLY A O 1
ATOM 1715 N N . GLY A 1 219 ? -7.342 -11.798 -12.766 1.00 79.69 219 GLY A N 1
ATOM 1716 C CA . GLY A 1 219 ? -6.977 -10.886 -13.860 1.00 79.69 219 GLY A CA 1
ATOM 1717 C C . GLY A 1 219 ? -7.557 -11.257 -15.239 1.00 79.69 219 GLY A C 1
ATOM 1718 O O . GLY A 1 219 ? -7.673 -10.387 -16.103 1.00 79.69 219 GLY A O 1
ATOM 1719 N N . ARG A 1 220 ? -7.981 -12.518 -15.437 1.00 84.81 220 ARG A N 1
ATOM 1720 C CA . ARG A 1 220 ? -8.598 -13.031 -16.677 1.00 84.81 220 ARG A CA 1
ATOM 1721 C C . ARG A 1 220 ? -10.128 -12.922 -16.706 1.00 84.81 220 ARG A C 1
ATOM 1723 O O . ARG A 1 220 ? -10.745 -13.387 -17.661 1.00 84.81 220 ARG A O 1
ATOM 1730 N N . ALA A 1 221 ? -10.751 -12.345 -15.679 1.00 91.12 221 ALA A N 1
ATOM 1731 C CA . ALA A 1 221 ? -12.194 -12.135 -15.660 1.00 91.12 221 ALA A CA 1
ATOM 1732 C C . ALA A 1 221 ? -12.658 -11.283 -16.859 1.00 91.12 221 ALA A C 1
ATOM 1734 O O . ALA A 1 221 ? -12.018 -10.298 -17.233 1.00 91.12 221 ALA A O 1
ATOM 1735 N N . SER A 1 222 ? -13.803 -11.637 -17.447 1.00 92.56 222 SER A N 1
ATOM 1736 C CA . SER A 1 222 ? -14.457 -10.838 -18.496 1.00 92.56 222 SER A CA 1
ATOM 1737 C C . SER A 1 222 ? -14.849 -9.447 -17.981 1.00 92.56 222 SER A C 1
ATOM 1739 O O . SER A 1 222 ? -15.186 -9.321 -16.802 1.00 92.56 222 SER A O 1
ATOM 1741 N N . LYS A 1 223 ? -14.935 -8.440 -18.865 1.00 92.12 223 LYS A N 1
ATOM 1742 C CA . LYS A 1 223 ? -15.377 -7.068 -18.524 1.00 92.12 223 LYS A CA 1
ATOM 1743 C C . LYS A 1 223 ? -16.688 -7.041 -17.724 1.00 92.12 223 LYS A C 1
ATOM 1745 O O . LYS A 1 223 ? -16.773 -6.319 -16.740 1.00 92.12 223 LYS A O 1
ATOM 1750 N N . GLN A 1 224 ? -17.663 -7.880 -18.085 1.00 95.38 224 GLN A N 1
ATOM 1751 C CA . GLN A 1 224 ? -18.934 -7.990 -17.361 1.00 95.38 224 GLN A CA 1
ATOM 1752 C C . GLN A 1 224 ? -18.739 -8.407 -15.895 1.00 95.38 224 GLN A C 1
ATOM 1754 O O . GLN A 1 224 ? -19.130 -7.672 -14.998 1.00 95.38 224 GLN A O 1
ATOM 1759 N N . LYS A 1 225 ? -18.062 -9.533 -15.637 1.00 95.50 225 LYS A N 1
ATOM 1760 C CA . LYS A 1 225 ? -17.770 -9.983 -14.264 1.00 95.50 225 LYS A CA 1
ATOM 1761 C C . LYS A 1 225 ? -16.935 -8.979 -13.462 1.00 95.50 225 LYS A C 1
ATOM 1763 O O . LYS A 1 225 ? -17.152 -8.819 -12.267 1.00 95.50 225 LYS A O 1
ATOM 1768 N N . LYS A 1 226 ? -15.994 -8.279 -14.111 1.00 92.94 226 LYS A N 1
ATOM 1769 C CA . LYS A 1 226 ? -15.246 -7.184 -13.468 1.00 92.94 226 LYS A CA 1
ATOM 1770 C C . LYS A 1 226 ? -16.194 -6.073 -13.008 1.00 92.94 226 LYS A C 1
ATOM 1772 O O . LYS A 1 226 ? -16.078 -5.614 -11.876 1.00 92.94 226 LYS A O 1
ATOM 1777 N N . ASN A 1 227 ? -17.148 -5.681 -13.853 1.00 94.00 227 ASN A N 1
ATOM 1778 C CA . ASN A 1 227 ? -18.157 -4.680 -13.504 1.00 94.00 227 ASN A CA 1
ATOM 1779 C C . ASN A 1 227 ? -19.063 -5.153 -12.359 1.00 94.00 227 ASN A C 1
ATOM 1781 O O . ASN A 1 227 ? -19.280 -4.387 -11.428 1.00 94.00 227 ASN A O 1
ATOM 1785 N N . GLU A 1 228 ? -19.494 -6.418 -12.361 1.00 94.62 228 GLU A N 1
ATOM 1786 C CA . GLU A 1 228 ? -20.268 -7.007 -11.255 1.00 94.62 228 GLU A CA 1
ATOM 1787 C C . GLU A 1 228 ? -19.500 -6.922 -9.920 1.00 94.62 228 GLU A C 1
ATOM 1789 O O . GLU A 1 228 ? -20.059 -6.519 -8.899 1.00 94.62 228 GLU A O 1
ATOM 1794 N N . CYS A 1 229 ? -18.192 -7.210 -9.923 1.00 95.81 229 CYS A N 1
ATOM 1795 C CA . CYS A 1 229 ? -17.352 -7.034 -8.736 1.00 95.81 229 CYS A CA 1
ATOM 1796 C C . CYS A 1 229 ? -17.183 -5.559 -8.334 1.00 95.81 229 CYS A C 1
ATOM 1798 O O . CYS A 1 229 ? -17.191 -5.249 -7.142 1.00 95.81 229 CYS A O 1
ATOM 1800 N N . LYS A 1 230 ? -17.061 -4.633 -9.297 1.00 94.31 230 LYS A N 1
ATOM 1801 C CA . LYS A 1 230 ? -17.016 -3.188 -9.006 1.00 94.31 230 LYS A CA 1
ATOM 1802 C C . LYS A 1 230 ? -18.332 -2.684 -8.411 1.00 94.31 230 LYS A C 1
ATOM 1804 O O . LYS A 1 230 ? -18.307 -1.831 -7.530 1.00 94.31 230 LYS A O 1
ATOM 1809 N N . ASP A 1 231 ? -19.474 -3.215 -8.834 1.00 92.12 231 ASP A N 1
ATOM 1810 C CA . ASP A 1 231 ? -20.773 -2.809 -8.296 1.00 92.12 231 ASP A CA 1
ATOM 1811 C C . ASP A 1 231 ? -20.957 -3.258 -6.836 1.00 92.12 231 ASP A C 1
ATOM 1813 O O . ASP A 1 231 ? -21.529 -2.513 -6.036 1.00 92.12 231 ASP A O 1
ATOM 1817 N N . LEU A 1 232 ? -20.366 -4.394 -6.435 1.00 89.88 232 LEU A N 1
ATOM 1818 C CA . LEU A 1 232 ? -20.256 -4.757 -5.015 1.00 89.88 232 LEU A CA 1
ATOM 1819 C C . LEU A 1 232 ? -19.474 -3.699 -4.226 1.00 89.88 232 LEU A C 1
ATOM 1821 O O . LEU A 1 232 ? -19.921 -3.288 -3.154 1.00 89.88 232 LEU A O 1
ATOM 1825 N N . LEU A 1 233 ? -18.353 -3.214 -4.766 1.00 92.19 233 LEU A N 1
ATOM 1826 C CA . LEU A 1 233 ? -17.559 -2.158 -4.134 1.00 92.19 233 LEU A CA 1
ATOM 1827 C C . LEU A 1 233 ? -18.369 -0.858 -3.988 1.00 92.19 233 LEU A C 1
ATOM 1829 O O . LEU A 1 233 ? -18.426 -0.297 -2.896 1.00 92.19 233 LEU A O 1
ATOM 1833 N N . LYS A 1 234 ? -19.061 -0.425 -5.054 1.00 91.75 234 LYS A N 1
ATOM 1834 C CA . LYS A 1 234 ? -19.943 0.759 -5.033 1.00 91.75 234 LYS A CA 1
ATOM 1835 C C . LYS A 1 234 ? -21.027 0.640 -3.971 1.00 91.75 234 LYS A C 1
ATOM 1837 O O . LYS A 1 234 ? -21.310 1.609 -3.276 1.00 91.75 234 LYS A O 1
ATOM 1842 N N . SER A 1 235 ? -21.635 -0.540 -3.848 1.00 87.19 235 SER A N 1
ATOM 1843 C CA . SER A 1 235 ? -22.688 -0.771 -2.859 1.00 87.19 235 SER A CA 1
ATOM 1844 C C . SER A 1 235 ? -22.165 -0.688 -1.423 1.00 87.19 235 SER A C 1
ATOM 1846 O O . SER A 1 235 ? -22.827 -0.098 -0.577 1.00 87.19 235 SER A O 1
ATOM 1848 N N . GLY A 1 236 ? -20.963 -1.215 -1.159 1.00 88.06 236 GLY A N 1
ATOM 1849 C CA . GLY A 1 236 ? -20.349 -1.186 0.170 1.00 88.06 236 GLY A CA 1
ATOM 1850 C C . GLY A 1 236 ? -19.711 0.155 0.545 1.00 88.06 236 GLY A C 1
ATOM 1851 O O . GLY A 1 236 ? -19.546 0.425 1.729 1.00 88.06 236 GLY A O 1
ATOM 1852 N N . LYS A 1 237 ? -19.369 0.993 -0.442 1.00 92.06 237 LYS A N 1
ATOM 1853 C CA . LYS A 1 237 ? -18.833 2.352 -0.251 1.00 92.06 237 LYS A CA 1
ATOM 1854 C C . LYS A 1 237 ? -19.878 3.334 0.293 1.00 92.06 237 LYS A C 1
ATOM 1856 O O . LYS A 1 237 ? -19.526 4.261 1.020 1.00 92.06 237 LYS A O 1
ATOM 1861 N N . ARG A 1 238 ? -21.155 3.154 -0.059 1.00 85.94 238 ARG A N 1
ATOM 1862 C CA . ARG A 1 238 ? -22.230 4.070 0.353 1.00 85.94 238 ARG A CA 1
ATOM 1863 C C . ARG A 1 238 ? -22.391 4.074 1.870 1.00 85.94 238 ARG A C 1
ATOM 1865 O O . ARG A 1 238 ? -22.598 3.024 2.473 1.00 85.94 238 ARG A O 1
ATOM 1872 N N . GLY A 1 239 ? -22.274 5.256 2.475 1.00 82.50 239 GLY A N 1
ATOM 1873 C CA . GLY A 1 239 ? -22.395 5.432 3.925 1.00 82.50 239 GLY A CA 1
ATOM 1874 C C . GLY A 1 239 ? -21.209 4.895 4.733 1.00 82.50 239 GLY A C 1
ATOM 1875 O O . GLY A 1 239 ? -21.256 4.894 5.958 1.00 82.50 239 GLY A O 1
ATOM 1876 N N . SER A 1 240 ? -20.126 4.471 4.074 1.00 86.38 240 SER A N 1
ATOM 1877 C CA . SER A 1 240 ? -18.911 3.979 4.733 1.00 86.38 240 SER A CA 1
ATOM 1878 C C . SER A 1 240 ? -17.886 5.093 5.012 1.00 86.38 240 SER A C 1
ATOM 1880 O O . SER A 1 240 ? -16.727 4.809 5.325 1.00 86.38 240 SER A O 1
ATOM 1882 N N . GLY A 1 241 ? -18.263 6.358 4.782 1.00 87.94 241 GLY A N 1
ATOM 1883 C CA . GLY A 1 241 ? -17.373 7.521 4.867 1.00 87.94 241 GLY A CA 1
ATOM 1884 C C . GLY A 1 241 ? -16.348 7.624 3.728 1.00 87.94 241 GLY A C 1
ATOM 1885 O O . GLY A 1 241 ? -15.414 8.427 3.823 1.00 87.94 241 GLY A O 1
ATOM 1886 N N . LEU A 1 242 ? -16.509 6.817 2.672 1.00 93.06 242 LEU A N 1
ATOM 1887 C CA . LEU A 1 242 ? -15.657 6.788 1.477 1.00 93.06 242 LEU A CA 1
ATOM 1888 C C . LEU A 1 242 ? -16.373 7.336 0.235 1.00 93.06 242 LEU A C 1
ATOM 1890 O O . LEU A 1 242 ? -15.888 7.146 -0.874 1.00 93.06 242 LEU A O 1
ATOM 1894 N N . ASP A 1 243 ? -17.512 8.018 0.390 1.00 89.69 243 ASP A N 1
ATOM 1895 C CA . ASP A 1 243 ? -18.355 8.465 -0.729 1.00 89.69 243 ASP A CA 1
ATOM 1896 C C . ASP A 1 243 ? -17.604 9.361 -1.735 1.00 89.69 243 ASP A C 1
ATOM 1898 O O . ASP A 1 243 ? -17.901 9.334 -2.930 1.00 89.69 243 ASP A O 1
ATOM 1902 N N . SER A 1 244 ? -16.583 10.088 -1.269 1.00 89.75 244 SER A N 1
ATOM 1903 C CA . SER A 1 244 ? -15.724 10.955 -2.083 1.00 89.75 244 SER A CA 1
ATOM 1904 C C . SER A 1 244 ? -14.591 10.238 -2.831 1.00 89.75 244 SER A C 1
ATOM 1906 O O . SER A 1 244 ? -13.955 10.860 -3.674 1.00 89.75 244 SER A O 1
ATOM 1908 N N . GLU A 1 245 ? -14.279 8.979 -2.511 1.00 91.19 245 GLU A N 1
ATOM 1909 C CA . GLU A 1 245 ? -13.185 8.229 -3.148 1.00 91.19 245 GLU A CA 1
ATOM 1910 C C . GLU A 1 245 ? -13.711 7.377 -4.294 1.00 91.19 245 GLU A C 1
ATOM 1912 O O . GLU A 1 245 ? -14.647 6.607 -4.106 1.00 91.19 245 GLU A O 1
ATOM 1917 N N . ASP A 1 246 ? -13.118 7.464 -5.480 1.00 91.69 246 ASP A N 1
ATOM 1918 C CA . ASP A 1 246 ? -13.481 6.581 -6.586 1.00 91.69 246 ASP A CA 1
ATOM 1919 C C . ASP A 1 246 ? -13.134 5.113 -6.284 1.00 91.69 246 ASP A C 1
ATOM 1921 O O . ASP A 1 246 ? -12.251 4.788 -5.483 1.00 91.69 246 ASP A O 1
ATOM 1925 N N . GLU A 1 247 ? -13.858 4.204 -6.930 1.00 93.25 247 GLU A N 1
ATOM 1926 C CA . GLU A 1 247 ? -13.722 2.766 -6.710 1.00 93.25 247 GLU A CA 1
ATOM 1927 C C . GLU A 1 247 ? -12.309 2.264 -7.045 1.00 93.25 247 GLU A C 1
ATOM 1929 O O . GLU A 1 247 ? -11.780 1.385 -6.359 1.00 93.25 247 GLU A O 1
ATOM 1934 N N . ASP A 1 248 ? -11.672 2.846 -8.063 1.00 91.06 248 ASP A N 1
ATOM 1935 C CA . ASP A 1 248 ? -10.321 2.468 -8.463 1.00 91.06 248 ASP A CA 1
ATOM 1936 C C . ASP A 1 248 ? -9.288 2.912 -7.421 1.00 91.06 248 ASP A C 1
ATOM 1938 O O . ASP A 1 248 ? -8.386 2.140 -7.099 1.00 91.06 248 ASP A O 1
ATOM 1942 N N . SER A 1 249 ? -9.436 4.092 -6.818 1.00 91.81 249 SER A N 1
ATOM 1943 C CA . SER A 1 249 ? -8.606 4.542 -5.695 1.00 91.81 249 SER A CA 1
ATOM 1944 C C . SER A 1 249 ? -8.735 3.630 -4.477 1.00 91.81 249 SER A C 1
ATOM 1946 O O . SER A 1 249 ? -7.718 3.288 -3.868 1.00 91.81 249 SER A O 1
ATOM 1948 N N . ILE A 1 250 ? -9.945 3.164 -4.147 1.00 94.94 250 ILE A N 1
ATOM 1949 C CA . ILE A 1 250 ? -10.150 2.191 -3.059 1.00 94.94 250 ILE A CA 1
ATOM 1950 C C . ILE A 1 250 ? -9.389 0.891 -3.358 1.00 94.94 250 ILE A C 1
ATOM 1952 O O . ILE A 1 250 ? -8.655 0.395 -2.500 1.00 94.94 250 ILE A O 1
ATOM 1956 N N . MET A 1 251 ? -9.508 0.358 -4.581 1.00 95.25 251 MET A N 1
ATOM 1957 C CA . MET A 1 251 ? -8.797 -0.859 -4.992 1.00 95.25 251 MET A CA 1
ATOM 1958 C C . MET A 1 251 ? -7.277 -0.674 -4.988 1.00 95.25 251 MET A C 1
ATOM 1960 O O . MET A 1 251 ? -6.559 -1.533 -4.481 1.00 95.25 251 MET A O 1
ATOM 1964 N N . ARG A 1 252 ? -6.775 0.458 -5.491 1.00 93.75 252 ARG A N 1
ATOM 1965 C CA . ARG A 1 252 ? -5.345 0.802 -5.479 1.00 93.75 252 ARG A CA 1
ATOM 1966 C C . ARG A 1 252 ? -4.789 0.826 -4.057 1.00 93.75 252 ARG A C 1
ATOM 1968 O O . ARG A 1 252 ? -3.778 0.185 -3.796 1.00 93.75 252 ARG A O 1
ATOM 1975 N N . ARG A 1 253 ? -5.484 1.477 -3.117 1.00 94.81 253 ARG A N 1
ATOM 1976 C CA . ARG A 1 253 ? -5.108 1.495 -1.689 1.00 94.81 253 ARG A CA 1
ATOM 1977 C C . ARG A 1 253 ? -5.169 0.113 -1.041 1.00 94.81 253 ARG A C 1
ATOM 1979 O O . ARG A 1 253 ? -4.357 -0.201 -0.172 1.00 94.81 253 ARG A O 1
ATOM 1986 N N . PHE A 1 254 ? -6.118 -0.725 -1.451 1.00 96.12 254 PHE A N 1
ATOM 1987 C CA . PHE A 1 254 ? -6.163 -2.116 -1.011 1.00 96.12 254 PHE A CA 1
ATOM 1988 C C . PHE A 1 254 ? -4.949 -2.907 -1.513 1.00 96.12 254 PHE A C 1
ATOM 1990 O O . PHE A 1 254 ? -4.295 -3.572 -0.710 1.00 96.12 254 PHE A O 1
ATOM 1997 N N . PHE A 1 255 ? -4.616 -2.818 -2.804 1.00 95.62 255 PHE A N 1
ATOM 1998 C CA . PHE A 1 255 ? -3.461 -3.517 -3.373 1.00 95.62 255 PHE A CA 1
ATOM 1999 C C . PHE A 1 255 ? -2.143 -3.009 -2.801 1.00 95.62 255 PHE A C 1
ATOM 2001 O O . PHE A 1 255 ? -1.280 -3.816 -2.478 1.00 95.62 255 PHE A O 1
ATOM 2008 N N . GLU A 1 256 ? -2.016 -1.701 -2.602 1.00 94.62 256 GLU A N 1
ATOM 2009 C CA . GLU A 1 256 ? -0.918 -1.097 -1.856 1.00 94.62 256 GLU A CA 1
ATOM 2010 C C . GLU A 1 256 ? -0.740 -1.793 -0.496 1.00 94.62 256 GLU A C 1
ATOM 2012 O O . GLU A 1 256 ? 0.315 -2.361 -0.228 1.00 94.62 256 GLU A O 1
ATOM 2017 N N . GLY A 1 257 ? -1.790 -1.837 0.333 1.00 94.25 257 GLY A N 1
ATOM 2018 C CA . GLY A 1 257 ? -1.740 -2.500 1.637 1.00 94.25 257 GLY A CA 1
ATOM 2019 C C . GLY A 1 257 ? -1.443 -4.000 1.547 1.00 94.25 257 GLY A C 1
ATOM 2020 O O . GLY A 1 257 ? -0.669 -4.520 2.348 1.00 94.25 257 GLY A O 1
ATOM 2021 N N . LEU A 1 258 ? -2.014 -4.694 0.558 1.00 95.25 258 LEU A N 1
ATOM 2022 C CA . LEU A 1 258 ? -1.791 -6.121 0.319 1.00 95.25 258 LEU A CA 1
ATOM 2023 C C . LEU A 1 258 ? -0.321 -6.426 0.009 1.00 95.25 258 LEU A C 1
ATOM 2025 O O . LEU A 1 258 ? 0.236 -7.368 0.567 1.00 95.25 258 LEU A O 1
ATOM 2029 N N . LEU A 1 259 ? 0.318 -5.605 -0.828 1.00 94.75 259 LEU A N 1
ATOM 2030 C CA . LEU A 1 259 ? 1.724 -5.761 -1.196 1.00 94.75 259 LEU A CA 1
ATOM 2031 C C . LEU A 1 259 ? 2.679 -5.513 -0.020 1.00 94.75 259 LEU A C 1
ATOM 2033 O O . LEU A 1 259 ? 3.802 -6.010 -0.051 1.00 94.75 259 LEU A O 1
ATOM 2037 N N . MET A 1 260 ? 2.240 -4.790 1.016 1.00 92.75 260 MET A N 1
ATOM 2038 C CA . MET A 1 260 ? 3.038 -4.507 2.216 1.00 92.75 260 MET A CA 1
ATOM 2039 C C . MET A 1 260 ? 2.916 -5.568 3.314 1.00 92.75 260 MET A C 1
ATOM 2041 O O . MET A 1 260 ? 3.786 -5.647 4.183 1.00 92.75 260 MET A O 1
ATOM 2045 N N . LYS A 1 261 ? 1.875 -6.413 3.280 1.00 88.69 261 LYS A N 1
ATOM 2046 C CA . LYS A 1 261 ? 1.663 -7.477 4.278 1.00 88.69 261 LYS A CA 1
ATOM 2047 C C . LYS A 1 261 ? 2.842 -8.446 4.442 1.00 88.69 261 LYS A C 1
ATOM 2049 O O . LYS A 1 261 ? 3.122 -8.780 5.592 1.00 88.69 261 LYS A O 1
ATOM 2054 N N . PRO A 1 262 ? 3.566 -8.873 3.382 1.00 88.06 262 PRO A N 1
ATOM 2055 C CA . PRO A 1 262 ? 4.749 -9.725 3.516 1.00 88.06 262 PRO A CA 1
ATOM 2056 C C . PRO A 1 262 ? 5.756 -9.212 4.529 1.00 88.06 262 PRO A C 1
ATOM 2058 O O . PRO A 1 262 ? 6.223 -9.967 5.366 1.00 88.06 262 PRO A O 1
ATOM 2061 N N . ALA A 1 263 ? 6.040 -7.911 4.511 1.00 81.88 263 ALA A N 1
ATOM 2062 C CA . ALA A 1 263 ? 6.986 -7.334 5.448 1.00 81.88 263 ALA A CA 1
ATOM 2063 C C . ALA A 1 263 ? 6.486 -7.404 6.895 1.00 81.88 263 ALA A C 1
ATOM 2065 O O . ALA A 1 263 ? 7.273 -7.265 7.815 1.00 81.88 263 ALA A O 1
ATOM 2066 N N . GLN A 1 264 ? 5.190 -7.572 7.140 1.00 81.31 264 GLN A N 1
ATOM 2067 C CA . GLN A 1 264 ? 4.609 -7.536 8.483 1.00 81.31 264 GLN A CA 1
ATOM 2068 C C . GLN A 1 264 ? 4.314 -8.919 9.069 1.00 81.31 264 GLN A C 1
ATOM 2070 O O . GLN A 1 264 ? 4.209 -9.017 10.287 1.00 81.31 264 GLN A O 1
ATOM 2075 N N . GLN A 1 265 ? 4.099 -9.930 8.222 1.00 84.12 265 GLN A N 1
ATOM 2076 C CA . GLN A 1 265 ? 3.483 -11.210 8.605 1.00 84.12 265 GLN A CA 1
ATOM 2077 C C . GLN A 1 265 ? 4.221 -12.440 8.053 1.00 84.12 265 GLN A C 1
ATOM 2079 O O . GLN A 1 265 ? 3.712 -13.551 8.162 1.00 84.12 265 GLN A O 1
ATOM 2084 N N . CYS A 1 266 ? 5.350 -12.256 7.370 1.00 87.19 266 CYS A N 1
ATOM 2085 C CA . CYS A 1 266 ? 6.083 -13.364 6.772 1.00 87.19 266 CYS A CA 1
ATOM 2086 C C . CYS A 1 266 ? 7.059 -13.980 7.776 1.00 87.19 266 CYS A C 1
ATOM 2088 O O . CYS A 1 266 ? 8.103 -13.398 8.041 1.00 87.19 266 CYS A O 1
ATOM 2090 N N . ASP A 1 267 ? 6.767 -15.200 8.223 1.00 82.62 267 ASP A N 1
ATOM 2091 C CA . ASP A 1 267 ? 7.657 -15.983 9.096 1.00 82.62 267 ASP A CA 1
ATOM 2092 C C . ASP A 1 267 ? 8.809 -16.676 8.325 1.00 82.62 267 ASP A C 1
ATOM 2094 O O . ASP A 1 267 ? 9.575 -17.455 8.891 1.00 82.62 267 ASP A O 1
ATOM 2098 N N . GLY A 1 268 ? 8.910 -16.454 7.008 1.00 87.88 268 GLY A N 1
ATOM 2099 C CA . GLY A 1 268 ? 9.831 -17.147 6.103 1.00 87.88 268 GLY A CA 1
ATOM 2100 C C . GLY A 1 268 ? 10.733 -16.211 5.297 1.00 87.88 268 GLY A C 1
ATOM 2101 O O . GLY A 1 268 ? 11.035 -15.091 5.699 1.00 87.88 268 GLY A O 1
ATOM 2102 N N . ASP A 1 269 ? 11.169 -16.679 4.125 1.00 93.44 269 ASP A N 1
ATOM 2103 C CA . ASP A 1 269 ? 11.931 -15.849 3.191 1.00 93.44 269 ASP A CA 1
ATOM 2104 C C . ASP A 1 269 ? 11.072 -14.671 2.694 1.00 93.44 269 ASP A C 1
ATOM 2106 O O . ASP A 1 269 ? 10.112 -14.847 1.935 1.00 93.44 269 ASP A O 1
ATOM 2110 N N . LEU A 1 270 ? 11.439 -13.452 3.107 1.00 92.56 270 LEU A N 1
ATOM 2111 C CA . LEU A 1 270 ? 10.743 -12.215 2.748 1.00 92.56 270 LEU A CA 1
ATOM 2112 C C . LEU A 1 270 ? 10.619 -12.031 1.232 1.00 92.56 270 LEU A C 1
ATOM 2114 O O . LEU A 1 270 ? 9.603 -11.508 0.763 1.00 92.56 270 LEU A O 1
ATOM 2118 N N . LYS A 1 271 ? 11.615 -12.484 0.461 1.00 94.06 271 LYS A N 1
ATOM 2119 C CA . LYS A 1 271 ? 11.594 -12.436 -1.006 1.00 94.06 271 LYS A CA 1
ATOM 2120 C C . LYS A 1 271 ? 10.471 -13.302 -1.566 1.00 94.06 271 LYS A C 1
ATOM 2122 O O . LYS A 1 271 ? 9.718 -12.866 -2.440 1.00 94.06 271 LYS A O 1
ATOM 2127 N N . GLU A 1 272 ? 10.310 -14.514 -1.045 1.00 94.12 272 GLU A N 1
ATOM 2128 C CA . GLU A 1 272 ? 9.224 -15.404 -1.448 1.00 94.12 272 GLU A CA 1
ATOM 2129 C C . GLU A 1 272 ? 7.857 -14.866 -1.006 1.00 94.12 272 GLU A C 1
ATOM 2131 O O . GLU A 1 272 ? 6.911 -14.859 -1.794 1.00 94.12 272 GLU A O 1
ATOM 2136 N N . CYS A 1 273 ? 7.752 -14.296 0.193 1.00 95.50 273 CYS A N 1
ATOM 2137 C CA . CYS A 1 273 ? 6.513 -13.661 0.640 1.00 95.50 273 CYS A CA 1
ATOM 2138 C C . CYS A 1 273 ? 6.121 -12.449 -0.224 1.00 95.50 273 CYS A C 1
ATOM 2140 O O . CYS A 1 273 ? 4.945 -12.286 -0.557 1.00 95.50 273 CYS A O 1
ATOM 2142 N N . ARG A 1 274 ? 7.081 -11.622 -0.666 1.00 94.62 274 ARG A N 1
ATOM 2143 C CA . ARG A 1 274 ? 6.818 -10.539 -1.633 1.00 94.62 274 ARG A CA 1
ATOM 2144 C C . ARG A 1 274 ? 6.298 -11.071 -2.968 1.00 94.62 274 ARG A C 1
ATOM 2146 O O . ARG A 1 274 ? 5.344 -10.512 -3.519 1.00 94.62 274 ARG A O 1
ATOM 2153 N N . LYS A 1 275 ? 6.862 -12.172 -3.477 1.00 93.44 275 LYS A N 1
ATOM 2154 C CA . LYS A 1 275 ? 6.364 -12.842 -4.693 1.00 93.44 275 LYS A CA 1
ATOM 2155 C C . LYS A 1 275 ? 4.949 -13.387 -4.508 1.00 93.44 275 LYS A C 1
ATOM 2157 O O . LYS A 1 275 ? 4.118 -13.238 -5.407 1.00 93.44 275 LYS A O 1
ATOM 2162 N N . GLN A 1 276 ? 4.652 -13.974 -3.351 1.00 94.06 276 GLN A N 1
ATOM 2163 C CA . GLN A 1 276 ? 3.316 -14.470 -3.028 1.00 94.06 276 GLN A CA 1
ATOM 2164 C C . GLN A 1 276 ? 2.294 -13.335 -2.954 1.00 94.06 276 GLN A C 1
ATOM 2166 O O . GLN A 1 276 ? 1.246 -13.447 -3.584 1.00 94.06 276 GLN A O 1
ATOM 2171 N N . ALA A 1 277 ? 2.610 -12.214 -2.301 1.00 95.38 277 ALA A N 1
ATOM 2172 C CA . ALA A 1 277 ? 1.708 -11.061 -2.273 1.00 95.38 277 ALA A CA 1
ATOM 2173 C C . ALA A 1 277 ? 1.500 -10.439 -3.655 1.00 95.38 277 ALA A C 1
ATOM 2175 O O . ALA A 1 277 ? 0.383 -10.050 -3.991 1.00 95.38 277 ALA A O 1
ATOM 2176 N N . LYS A 1 278 ? 2.542 -10.388 -4.498 1.00 93.81 278 LYS A N 1
ATOM 2177 C CA . LYS A 1 278 ? 2.393 -9.989 -5.903 1.00 93.81 278 LYS A CA 1
ATOM 2178 C C . LYS A 1 278 ? 1.399 -10.894 -6.626 1.00 93.81 278 LYS A C 1
ATOM 2180 O O . LYS A 1 278 ? 0.491 -10.398 -7.289 1.00 93.81 278 LYS A O 1
ATOM 2185 N N . LYS A 1 279 ? 1.556 -12.212 -6.493 1.00 92.75 279 LYS A N 1
ATOM 2186 C CA . LYS A 1 279 ? 0.641 -13.189 -7.090 1.00 92.75 279 LYS A CA 1
ATOM 2187 C C . LYS A 1 279 ? -0.782 -13.017 -6.558 1.00 92.75 279 LYS A C 1
ATOM 2189 O O . LYS A 1 279 ? -1.709 -12.938 -7.355 1.00 92.75 279 LYS A O 1
ATOM 2194 N N . GLU A 1 280 ? -0.945 -12.884 -5.246 1.00 94.44 280 GLU A N 1
ATOM 2195 C CA . GLU A 1 280 ? -2.243 -12.677 -4.605 1.00 94.44 280 GLU A CA 1
ATOM 2196 C C . GLU A 1 280 ? -2.924 -11.396 -5.102 1.00 94.44 280 GLU A C 1
ATOM 2198 O O . GLU A 1 280 ? -4.114 -11.407 -5.404 1.00 94.44 280 GLU A O 1
ATOM 2203 N N . ALA A 1 281 ? -2.179 -10.300 -5.254 1.00 94.69 281 ALA A N 1
ATOM 2204 C CA . ALA A 1 281 ? -2.714 -9.053 -5.784 1.00 94.69 281 ALA A CA 1
ATOM 2205 C C . ALA A 1 281 ? -3.215 -9.210 -7.232 1.00 94.69 281 ALA A C 1
ATOM 2207 O O . ALA A 1 281 ? -4.316 -8.760 -7.553 1.00 94.69 281 ALA A O 1
ATOM 2208 N N . LEU A 1 282 ? -2.458 -9.904 -8.092 1.00 89.88 282 LEU A N 1
ATOM 2209 C CA . LEU A 1 282 ? -2.879 -10.213 -9.466 1.00 89.88 282 LEU A CA 1
ATOM 2210 C C . LEU A 1 282 ? -4.106 -11.141 -9.505 1.00 89.88 282 LEU A C 1
ATOM 2212 O O . LEU A 1 282 ? -5.021 -10.937 -10.309 1.00 89.88 282 LEU A O 1
ATOM 2216 N N . ASP A 1 283 ? -4.158 -12.135 -8.618 1.00 90.50 283 ASP A N 1
ATOM 2217 C CA . ASP A 1 283 ? -5.299 -13.046 -8.479 1.00 90.50 283 ASP A CA 1
ATOM 2218 C C . ASP A 1 283 ? -6.548 -12.307 -7.965 1.00 90.50 283 ASP A C 1
ATOM 2220 O O . ASP A 1 283 ? -7.663 -12.590 -8.406 1.00 90.50 283 ASP A O 1
ATOM 2224 N N . ASN A 1 284 ? -6.362 -11.292 -7.117 1.00 94.38 284 ASN A N 1
ATOM 2225 C CA . ASN A 1 284 ? -7.402 -10.377 -6.640 1.00 94.38 284 ASN A CA 1
ATOM 2226 C C . ASN A 1 284 ? -7.787 -9.295 -7.671 1.00 94.38 284 ASN A C 1
ATOM 2228 O O . ASN A 1 284 ? -8.598 -8.420 -7.371 1.00 94.38 284 ASN A O 1
ATOM 2232 N N . GLY A 1 285 ? -7.256 -9.363 -8.896 1.00 91.44 285 GLY A N 1
ATOM 2233 C CA . GLY A 1 285 ? -7.691 -8.529 -10.015 1.00 91.44 285 GLY A CA 1
ATOM 2234 C C . GLY A 1 285 ? -6.884 -7.253 -10.242 1.00 91.44 285 GLY A C 1
ATOM 2235 O O . GLY A 1 285 ? -7.308 -6.444 -11.064 1.00 91.44 285 GLY A O 1
ATOM 2236 N N . MET A 1 286 ? -5.744 -7.073 -9.568 1.00 91.94 286 MET A N 1
ATOM 2237 C CA . MET A 1 286 ? -4.797 -6.004 -9.896 1.00 91.94 286 MET A CA 1
ATOM 2238 C C . MET A 1 286 ? -4.257 -6.209 -11.312 1.00 91.94 286 MET A C 1
ATOM 2240 O O . MET A 1 286 ? -3.887 -7.327 -11.692 1.00 91.94 286 MET A O 1
ATOM 2244 N N . ASN A 1 287 ? -4.164 -5.141 -12.101 1.00 85.19 287 ASN A N 1
ATOM 2245 C CA . ASN A 1 287 ? -3.545 -5.257 -13.412 1.00 85.19 287 ASN A CA 1
ATOM 2246 C C . ASN A 1 287 ? -2.019 -5.373 -13.271 1.00 85.19 287 ASN A C 1
ATOM 2248 O O . ASN A 1 287 ? -1.403 -4.741 -12.416 1.00 85.19 287 ASN A O 1
ATOM 2252 N N . LYS A 1 288 ? -1.376 -6.159 -14.145 1.00 84.81 288 LYS A N 1
ATOM 2253 C CA . LYS A 1 288 ? 0.088 -6.362 -14.104 1.00 84.81 288 LYS A CA 1
ATOM 2254 C C . LYS A 1 288 ? 0.875 -5.058 -14.200 1.00 84.81 288 LYS A C 1
ATOM 2256 O O . LYS A 1 288 ? 1.907 -4.911 -13.556 1.00 84.81 288 LYS A O 1
ATOM 2261 N N . HIS A 1 289 ? 0.375 -4.137 -15.011 1.00 81.50 289 HIS A N 1
ATOM 2262 C CA . HIS A 1 289 ? 1.001 -2.853 -15.271 1.00 81.50 289 HIS A CA 1
ATOM 2263 C C . HIS A 1 289 ? 0.937 -1.961 -13.996 1.00 81.50 289 HIS A C 1
ATOM 2265 O O . HIS A 1 289 ? 1.920 -1.351 -13.588 1.00 81.50 289 HIS A O 1
ATOM 2271 N N . GLU A 1 290 ? -0.133 -2.040 -13.202 1.00 84.69 290 GLU A N 1
ATOM 2272 C CA . GLU A 1 290 ? -0.268 -1.273 -11.950 1.00 84.69 290 GLU A CA 1
ATOM 2273 C C . GLU A 1 290 ? 0.674 -1.717 -10.822 1.00 84.69 290 GLU A C 1
ATOM 2275 O O . GLU A 1 290 ? 0.915 -0.949 -9.890 1.00 84.69 290 GLU A O 1
ATOM 2280 N N . TYR A 1 291 ? 1.233 -2.928 -10.893 1.00 88.44 291 TYR A N 1
ATOM 2281 C CA . TYR A 1 291 ? 2.033 -3.494 -9.806 1.00 88.44 291 TYR A CA 1
ATOM 2282 C C . TYR A 1 291 ? 3.209 -2.601 -9.392 1.00 88.44 291 TYR A C 1
ATOM 2284 O O . TYR A 1 291 ? 3.385 -2.359 -8.201 1.00 88.44 291 TYR A O 1
ATOM 2292 N N . ALA A 1 292 ? 4.001 -2.090 -10.343 1.00 87.19 292 ALA A N 1
ATOM 2293 C CA . ALA A 1 292 ? 5.181 -1.279 -10.021 1.00 87.19 292 ALA A CA 1
ATOM 2294 C C . ALA A 1 292 ? 4.805 -0.002 -9.253 1.00 87.19 292 ALA A C 1
ATOM 2296 O O . ALA A 1 292 ? 5.450 0.356 -8.266 1.00 87.19 292 ALA A O 1
ATOM 2297 N N . ALA A 1 293 ? 3.716 0.643 -9.670 1.00 86.75 293 ALA A N 1
ATOM 2298 C CA . ALA A 1 293 ? 3.178 1.821 -9.009 1.00 86.75 293 ALA A CA 1
ATOM 2299 C C . ALA A 1 293 ? 2.689 1.514 -7.588 1.00 86.75 293 ALA A C 1
ATOM 2301 O O . ALA A 1 293 ? 3.082 2.193 -6.640 1.00 86.75 293 ALA A O 1
ATOM 2302 N N . MET A 1 294 ? 1.871 0.468 -7.432 1.00 91.69 294 MET A N 1
ATOM 2303 C CA . MET A 1 294 ? 1.310 0.086 -6.131 1.00 91.69 294 MET A CA 1
ATOM 2304 C C . MET A 1 294 ? 2.394 -0.397 -5.164 1.00 91.69 294 MET A C 1
ATOM 2306 O O . MET A 1 294 ? 2.359 -0.049 -3.985 1.00 91.69 294 MET A O 1
ATOM 2310 N N . LYS A 1 295 ? 3.397 -1.135 -5.664 1.00 92.94 295 LYS A N 1
ATOM 2311 C CA . LYS A 1 295 ? 4.592 -1.524 -4.903 1.00 92.94 295 LYS A CA 1
ATOM 2312 C C . LYS A 1 295 ? 5.295 -0.277 -4.370 1.00 92.94 295 LYS A C 1
ATOM 2314 O O . LYS A 1 295 ? 5.521 -0.176 -3.170 1.00 92.94 295 LYS A O 1
ATOM 2319 N N . ARG A 1 296 ? 5.590 0.699 -5.237 1.00 91.69 296 ARG A N 1
ATOM 2320 C CA . ARG A 1 296 ? 6.319 1.913 -4.847 1.00 91.69 296 ARG A CA 1
ATOM 2321 C C . ARG A 1 296 ? 5.545 2.791 -3.863 1.00 91.69 296 ARG A C 1
ATOM 2323 O O . ARG A 1 296 ? 6.158 3.329 -2.946 1.00 91.69 296 ARG A O 1
ATOM 2330 N N . MET A 1 297 ? 4.233 2.941 -4.044 1.00 91.69 297 MET A N 1
ATOM 2331 C CA . MET A 1 297 ? 3.371 3.624 -3.071 1.00 91.69 297 MET A CA 1
ATOM 2332 C C . MET A 1 297 ? 3.428 2.926 -1.713 1.00 91.69 297 MET A C 1
ATOM 2334 O O . MET A 1 297 ? 3.731 3.566 -0.711 1.00 91.69 297 MET A O 1
ATOM 2338 N N . GLY A 1 298 ? 3.259 1.601 -1.702 1.00 94.62 298 GLY A N 1
ATOM 2339 C CA . GLY A 1 298 ? 3.300 0.823 -0.472 1.00 94.62 298 GLY A CA 1
ATOM 2340 C C . GLY A 1 298 ? 4.632 0.970 0.259 1.00 94.62 298 GLY A C 1
ATOM 2341 O O . GLY A 1 298 ? 4.632 1.203 1.465 1.00 94.62 298 GLY A O 1
ATOM 2342 N N . GLU A 1 299 ? 5.761 0.904 -0.459 1.00 95.75 299 GLU A N 1
ATOM 2343 C CA . GLU A 1 299 ? 7.100 1.114 0.114 1.00 95.75 299 GLU A CA 1
ATOM 2344 C C . GLU A 1 299 ? 7.193 2.465 0.850 1.00 95.75 299 GLU A C 1
ATOM 2346 O O . GLU A 1 299 ? 7.683 2.540 1.979 1.00 95.75 299 GLU A O 1
ATOM 2351 N N . ILE A 1 300 ? 6.696 3.540 0.223 1.00 96.25 300 ILE A N 1
ATOM 2352 C CA . ILE A 1 300 ? 6.729 4.900 0.779 1.00 96.25 300 ILE A CA 1
ATOM 2353 C C . ILE A 1 300 ? 5.770 5.028 1.962 1.00 96.25 300 ILE A C 1
ATOM 2355 O O . ILE A 1 300 ? 6.160 5.574 2.994 1.00 96.25 300 ILE A O 1
ATOM 2359 N N . LYS A 1 301 ? 4.542 4.513 1.851 1.00 95.88 301 LYS A N 1
ATOM 2360 C CA . LYS A 1 301 ? 3.554 4.562 2.933 1.00 95.88 301 LYS A CA 1
ATOM 2361 C C . LYS A 1 301 ? 3.981 3.728 4.134 1.00 95.88 301 LYS A C 1
ATOM 2363 O O . LYS A 1 301 ? 3.796 4.174 5.263 1.00 95.88 301 LYS A O 1
ATOM 2368 N N . ALA A 1 302 ? 4.581 2.557 3.930 1.00 95.81 302 ALA A N 1
ATOM 2369 C CA . ALA A 1 302 ? 5.086 1.724 5.018 1.00 95.81 302 ALA A CA 1
ATOM 2370 C C . ALA A 1 302 ? 6.207 2.433 5.794 1.00 95.81 302 ALA A C 1
ATOM 2372 O O . ALA A 1 302 ? 6.171 2.452 7.029 1.00 95.81 302 ALA A O 1
ATOM 2373 N N . ALA A 1 303 ? 7.137 3.074 5.075 1.00 97.06 303 ALA A N 1
ATOM 2374 C CA . ALA A 1 303 ? 8.173 3.925 5.654 1.00 97.06 303 ALA A CA 1
ATOM 2375 C C . ALA A 1 303 ? 7.568 5.148 6.379 1.00 97.06 303 ALA A C 1
ATOM 2377 O O . ALA A 1 303 ? 7.932 5.465 7.508 1.00 97.06 303 ALA A O 1
ATOM 2378 N N . ALA A 1 304 ? 6.578 5.812 5.782 1.00 97.56 304 ALA A N 1
ATOM 2379 C CA . ALA A 1 304 ? 5.918 6.965 6.392 1.00 97.56 304 ALA A CA 1
ATOM 2380 C C . ALA A 1 304 ? 5.123 6.600 7.652 1.00 97.56 304 ALA A C 1
ATOM 2382 O O . ALA A 1 304 ? 5.120 7.352 8.624 1.00 97.56 304 ALA A O 1
ATOM 2383 N N . ALA A 1 305 ? 4.489 5.429 7.676 1.00 96.38 305 ALA A N 1
ATOM 2384 C CA . ALA A 1 305 ? 3.773 4.937 8.844 1.00 96.38 305 ALA A CA 1
ATOM 2385 C C . ALA A 1 305 ? 4.721 4.668 10.020 1.00 96.38 305 ALA A C 1
ATOM 2387 O O . ALA A 1 305 ? 4.401 5.053 11.144 1.00 96.38 305 ALA A O 1
ATOM 2388 N N . ILE A 1 306 ? 5.891 4.056 9.780 1.00 97.00 306 ILE A N 1
ATOM 2389 C CA . ILE A 1 306 ? 6.863 3.831 10.860 1.00 97.00 306 ILE A CA 1
ATOM 2390 C C . ILE A 1 306 ? 7.508 5.141 11.325 1.00 97.00 306 ILE A C 1
ATOM 2392 O O . ILE A 1 306 ? 7.677 5.325 12.527 1.00 97.00 306 ILE A O 1
ATOM 2396 N N . TRP A 1 307 ? 7.767 6.089 10.416 1.00 97.56 307 TRP A N 1
ATOM 2397 C CA . TRP A 1 307 ? 8.227 7.429 10.786 1.00 97.56 307 TRP A CA 1
ATOM 2398 C C . TRP A 1 307 ? 7.209 8.127 11.693 1.00 97.56 307 TRP A C 1
ATOM 2400 O O . TRP A 1 307 ? 7.559 8.647 12.750 1.00 97.56 307 TRP A O 1
ATOM 2410 N N . ALA A 1 308 ? 5.931 8.114 11.300 1.00 96.19 308 ALA A N 1
ATOM 2411 C CA . ALA A 1 308 ? 4.851 8.721 12.071 1.00 96.19 308 ALA A CA 1
ATOM 2412 C C . ALA A 1 308 ? 4.721 8.093 13.466 1.00 96.19 308 ALA A C 1
ATOM 2414 O O . ALA A 1 308 ? 4.466 8.812 14.430 1.00 96.19 308 ALA A O 1
ATOM 2415 N N . SER A 1 309 ? 4.903 6.774 13.578 1.00 95.00 309 SER A N 1
ATOM 2416 C CA . SER A 1 309 ? 4.921 6.072 14.865 1.00 95.00 309 SER A CA 1
ATOM 2417 C C . SER A 1 309 ? 6.150 6.409 15.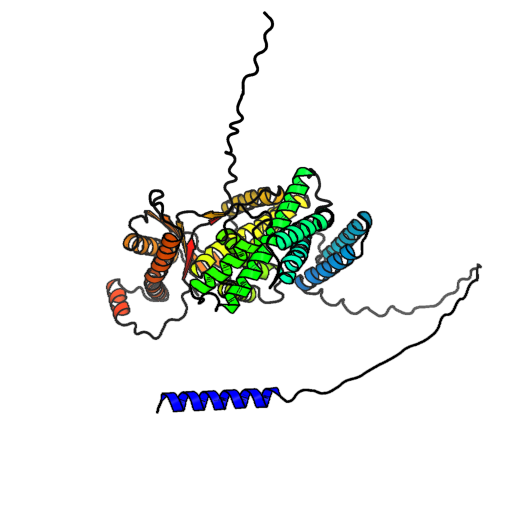712 1.00 95.00 309 SER A C 1
ATOM 2419 O O . SER A 1 309 ? 6.000 6.608 16.909 1.00 95.00 309 SER A O 1
ATOM 2421 N N . CYS A 1 310 ? 7.333 6.535 15.107 1.00 96.19 310 CYS A N 1
ATOM 2422 C CA . CYS A 1 310 ? 8.566 6.895 15.812 1.00 96.19 310 CYS A CA 1
ATOM 2423 C C . CYS A 1 310 ? 8.523 8.315 16.402 1.00 96.19 310 CYS A C 1
ATOM 2425 O O . CYS A 1 310 ? 8.902 8.549 17.545 1.00 96.19 310 CYS A O 1
ATOM 2427 N N . ILE A 1 311 ? 7.991 9.282 15.651 1.00 95.50 311 ILE A N 1
ATOM 2428 C CA . ILE A 1 311 ? 7.802 10.638 16.185 1.00 95.50 311 ILE A CA 1
ATOM 2429 C C . ILE A 1 311 ? 6.729 10.649 17.285 1.00 95.50 311 ILE A C 1
ATOM 2431 O O . ILE A 1 311 ? 6.849 11.386 18.261 1.00 95.50 311 ILE A O 1
ATOM 2435 N N . ASP A 1 312 ? 5.689 9.820 17.160 1.00 92.56 312 ASP A N 1
ATOM 2436 C CA . ASP A 1 312 ? 4.653 9.683 18.190 1.00 92.56 312 ASP A CA 1
ATOM 2437 C C . ASP A 1 312 ? 5.154 9.049 19.491 1.00 92.56 312 ASP A C 1
ATOM 2439 O O . ASP A 1 312 ? 4.632 9.401 20.553 1.00 92.56 312 ASP A O 1
ATOM 2443 N N . SER A 1 313 ? 6.154 8.161 19.431 1.00 90.81 313 SER A N 1
ATOM 2444 C CA . SER A 1 313 ? 6.806 7.622 20.630 1.00 90.81 313 SER A CA 1
ATOM 2445 C C . SER A 1 313 ? 7.709 8.648 21.324 1.00 90.81 313 SER A C 1
ATOM 2447 O O . SER A 1 313 ? 8.086 8.454 22.475 1.00 90.81 313 SER A O 1
ATOM 2449 N N . GLY A 1 314 ? 7.978 9.793 20.686 1.00 92.44 314 GLY A N 1
ATOM 2450 C CA . GLY A 1 314 ? 8.810 10.862 21.240 1.00 92.44 314 GLY A CA 1
ATOM 2451 C C . GLY A 1 314 ? 10.305 10.652 21.015 1.00 92.44 314 GLY A C 1
ATOM 2452 O O . GLY A 1 314 ? 11.111 11.259 21.719 1.00 92.44 314 GLY A O 1
ATOM 2453 N N . GLU A 1 315 ? 10.667 9.810 20.048 1.00 94.88 315 GLU A N 1
ATOM 2454 C CA . GLU A 1 315 ? 12.056 9.552 19.684 1.00 94.88 315 GLU A CA 1
ATOM 2455 C C . GLU A 1 315 ? 12.634 10.669 18.802 1.00 94.88 315 GLU A C 1
ATOM 2457 O O . GLU A 1 315 ? 11.915 11.451 18.169 1.00 94.88 315 GLU A O 1
ATOM 2462 N N . ASN A 1 316 ? 13.963 10.778 18.784 1.00 95.88 316 ASN A N 1
ATOM 2463 C CA . ASN A 1 316 ? 14.654 11.821 18.027 1.00 95.88 316 ASN A CA 1
ATOM 2464 C C . ASN A 1 316 ? 14.728 11.509 16.515 1.00 95.88 316 ASN A C 1
ATOM 2466 O O . ASN A 1 316 ? 14.586 10.365 16.079 1.00 95.88 316 ASN A O 1
ATOM 2470 N N . ASP A 1 317 ? 14.988 12.541 15.699 1.00 96.06 317 ASP A N 1
ATOM 2471 C CA . ASP A 1 317 ? 14.998 12.428 14.229 1.00 96.06 317 ASP A CA 1
ATOM 2472 C C . ASP A 1 317 ? 15.992 11.368 13.730 1.00 96.06 317 ASP A C 1
ATOM 2474 O O . ASP A 1 317 ? 15.675 10.621 12.808 1.00 96.06 317 ASP A O 1
ATOM 2478 N N . THR A 1 318 ? 17.163 11.254 14.363 1.00 97.00 318 THR A N 1
ATOM 2479 C CA . THR A 1 318 ? 18.209 10.292 13.982 1.00 97.00 318 THR A CA 1
ATOM 2480 C C . THR A 1 318 ? 17.726 8.852 14.131 1.00 97.00 318 THR A C 1
ATOM 2482 O O . THR A 1 318 ? 17.870 8.055 13.199 1.00 97.00 318 THR A O 1
ATOM 2485 N N . ILE A 1 319 ? 17.113 8.522 15.272 1.00 96.06 319 ILE A N 1
ATOM 2486 C CA . ILE A 1 319 ? 16.512 7.205 15.508 1.00 96.06 319 ILE A CA 1
ATOM 2487 C C . ILE A 1 319 ? 15.409 6.963 14.476 1.00 96.06 319 ILE A C 1
ATOM 2489 O O . ILE A 1 319 ? 15.410 5.929 13.805 1.00 96.06 319 ILE A O 1
ATOM 2493 N N . CYS A 1 320 ? 14.529 7.941 14.254 1.00 97.50 320 CYS A N 1
ATOM 2494 C CA . CYS A 1 320 ? 13.435 7.792 13.300 1.00 97.50 320 CYS A CA 1
ATOM 2495 C C . CYS A 1 320 ? 13.901 7.603 11.854 1.00 97.50 320 CYS A C 1
ATOM 2497 O O . CYS A 1 320 ? 13.312 6.785 11.147 1.00 97.50 320 CYS A O 1
ATOM 2499 N N . VAL A 1 321 ? 14.977 8.263 11.407 1.00 97.38 321 VAL A N 1
ATOM 2500 C CA . VAL A 1 321 ? 15.579 8.023 10.081 1.00 97.38 321 VAL A CA 1
ATOM 2501 C C . VAL A 1 321 ? 16.069 6.590 9.955 1.00 97.38 321 VAL A C 1
ATOM 2503 O O . VAL A 1 321 ? 15.780 5.948 8.943 1.00 97.38 321 VAL A O 1
ATOM 2506 N N . ASN A 1 322 ? 16.765 6.075 10.966 1.00 96.50 322 ASN A N 1
ATOM 2507 C CA . ASN A 1 322 ? 17.319 4.726 10.919 1.00 96.50 322 ASN A CA 1
ATOM 2508 C C . ASN A 1 322 ? 16.214 3.666 10.884 1.00 96.50 322 ASN A C 1
ATOM 2510 O O . ASN A 1 322 ? 16.184 2.856 9.961 1.00 96.50 322 ASN A O 1
ATOM 2514 N N . VAL A 1 323 ? 15.246 3.735 11.802 1.00 95.94 323 VAL A N 1
ATOM 2515 C CA . VAL A 1 323 ? 14.119 2.786 11.857 1.00 95.94 323 VAL A CA 1
ATOM 2516 C C . VAL A 1 323 ? 13.277 2.848 10.579 1.00 95.94 323 VAL A C 1
ATOM 2518 O O . VAL A 1 323 ? 12.815 1.831 10.062 1.00 95.94 323 VAL A O 1
ATOM 2521 N N . THR A 1 324 ? 13.107 4.045 10.017 1.00 96.75 324 THR A N 1
ATOM 2522 C CA . THR A 1 324 ? 12.378 4.231 8.758 1.00 96.75 324 THR A CA 1
ATOM 2523 C C . THR A 1 324 ? 13.120 3.638 7.565 1.00 96.75 324 THR A C 1
ATOM 2525 O O . THR A 1 324 ? 12.492 3.018 6.704 1.00 96.75 324 THR A O 1
ATOM 2528 N N . ARG A 1 325 ? 14.448 3.792 7.510 1.00 97.38 325 ARG A N 1
ATOM 2529 C CA . ARG A 1 325 ? 15.289 3.165 6.484 1.00 97.38 325 ARG A CA 1
ATOM 2530 C C . ARG A 1 325 ? 15.235 1.642 6.590 1.00 97.38 325 ARG A C 1
ATOM 2532 O O . ARG A 1 325 ? 15.087 0.986 5.563 1.00 97.38 325 ARG A O 1
ATOM 2539 N N . GLU A 1 326 ? 15.323 1.093 7.802 1.00 95.44 326 GLU A N 1
ATOM 2540 C CA . GLU A 1 326 ? 15.186 -0.349 8.049 1.00 95.44 326 GLU A CA 1
ATOM 2541 C C . GLU A 1 326 ? 13.846 -0.875 7.528 1.00 95.44 326 GLU A C 1
ATOM 2543 O O . GLU A 1 326 ? 13.814 -1.863 6.795 1.00 95.44 326 GLU A O 1
ATOM 2548 N N . GLU A 1 327 ? 12.742 -0.192 7.845 1.00 95.56 327 GLU A N 1
ATOM 2549 C CA . GLU A 1 327 ? 11.417 -0.595 7.370 1.00 95.56 327 GLU A CA 1
ATOM 2550 C C . GLU A 1 327 ? 11.305 -0.503 5.850 1.00 95.56 327 GLU A C 1
ATOM 2552 O O . GLU A 1 327 ? 10.753 -1.406 5.225 1.00 95.56 327 GLU A O 1
ATOM 2557 N N . PHE A 1 328 ? 11.848 0.557 5.244 1.00 96.44 328 PHE A N 1
ATOM 2558 C CA . PHE A 1 328 ? 11.870 0.700 3.793 1.00 96.44 328 PHE A CA 1
ATOM 2559 C C . PHE A 1 328 ? 12.602 -0.474 3.137 1.00 96.44 328 PHE A C 1
ATOM 2561 O O . PHE A 1 328 ? 12.008 -1.128 2.288 1.00 96.44 328 PHE A O 1
ATOM 2568 N N . VAL A 1 329 ? 13.829 -0.785 3.573 1.00 95.94 329 VAL A N 1
ATOM 2569 C CA . VAL A 1 329 ? 14.636 -1.919 3.080 1.00 95.94 329 VAL A CA 1
ATOM 2570 C C . VAL A 1 329 ? 13.889 -3.242 3.242 1.00 95.94 329 VAL A C 1
ATOM 2572 O O . VAL A 1 329 ? 13.776 -4.026 2.298 1.00 95.94 329 VAL A O 1
ATOM 2575 N N . ARG A 1 330 ? 13.318 -3.472 4.429 1.00 94.19 330 ARG A N 1
ATOM 2576 C CA . ARG A 1 330 ? 12.562 -4.685 4.757 1.00 94.19 330 ARG A CA 1
ATOM 2577 C C . ARG A 1 330 ? 11.368 -4.882 3.826 1.00 94.19 330 ARG A C 1
ATOM 2579 O O . ARG A 1 330 ? 11.099 -6.001 3.393 1.00 94.19 330 ARG A O 1
ATOM 2586 N N . VAL A 1 331 ? 10.661 -3.797 3.521 1.00 95.00 331 VAL A N 1
ATOM 2587 C CA . VAL A 1 331 ? 9.455 -3.785 2.693 1.00 95.00 331 VAL A CA 1
ATOM 2588 C C . VAL A 1 331 ? 9.770 -3.870 1.203 1.00 95.00 331 VAL A C 1
ATOM 2590 O O . VAL A 1 331 ? 9.150 -4.665 0.496 1.00 95.00 331 VAL A O 1
ATOM 2593 N N . SER A 1 332 ? 10.718 -3.071 0.718 1.00 95.00 332 SER A N 1
ATOM 2594 C CA . SER A 1 332 ? 11.061 -2.984 -0.702 1.00 95.00 332 SER A CA 1
ATOM 2595 C C . SER A 1 332 ? 11.878 -4.180 -1.181 1.00 95.00 332 SER A C 1
ATOM 2597 O O . SER A 1 332 ? 11.812 -4.507 -2.364 1.00 95.00 332 SER A O 1
ATOM 2599 N N . GLY A 1 333 ? 12.645 -4.814 -0.286 1.00 95.19 333 GLY A N 1
ATOM 2600 C CA . GLY A 1 333 ? 13.707 -5.751 -0.654 1.00 95.19 333 GLY A CA 1
ATOM 2601 C C . GLY A 1 333 ? 14.931 -5.058 -1.259 1.00 95.19 333 GLY A C 1
ATOM 2602 O O . GLY A 1 333 ? 15.752 -5.735 -1.870 1.00 95.19 333 GLY A O 1
ATOM 2603 N N . SER A 1 334 ? 15.023 -3.726 -1.149 1.00 95.75 334 SER A N 1
ATOM 2604 C CA . SER A 1 334 ? 16.084 -2.915 -1.751 1.00 95.75 334 SER A CA 1
ATOM 2605 C C . SER A 1 334 ? 17.247 -2.635 -0.804 1.00 95.75 334 SER A C 1
ATOM 2607 O O . SER A 1 334 ? 17.181 -2.941 0.382 1.00 95.75 334 SER A O 1
ATOM 2609 N N . SER A 1 335 ? 18.301 -1.986 -1.303 1.00 94.12 335 SER A N 1
ATOM 2610 C CA . SER A 1 335 ? 19.408 -1.532 -0.457 1.00 94.12 335 SER A CA 1
ATOM 2611 C C . SER A 1 335 ? 19.032 -0.296 0.374 1.00 94.12 335 SER A C 1
ATOM 2613 O O . SER A 1 335 ? 18.092 0.437 0.049 1.00 94.12 335 SER A O 1
ATOM 2615 N N . GLY A 1 336 ? 19.796 -0.029 1.440 1.00 92.19 336 GLY A N 1
ATOM 2616 C CA . GLY A 1 336 ? 19.660 1.203 2.228 1.00 92.19 336 GLY A CA 1
ATOM 2617 C C . GLY A 1 336 ? 20.050 2.471 1.456 1.00 92.19 336 GLY A C 1
ATOM 2618 O O . GLY A 1 336 ? 19.530 3.544 1.760 1.00 92.19 336 GLY A O 1
ATOM 2619 N N . ASP A 1 337 ? 20.894 2.344 0.428 1.00 93.06 337 ASP A N 1
ATOM 2620 C CA . ASP A 1 337 ? 21.347 3.452 -0.428 1.00 93.06 337 ASP A CA 1
ATOM 2621 C C . ASP A 1 337 ? 20.240 3.980 -1.348 1.00 93.06 337 ASP A C 1
ATOM 2623 O O . ASP A 1 337 ? 20.293 5.125 -1.806 1.00 93.06 337 ASP A O 1
ATOM 2627 N N . ASP A 1 338 ? 19.213 3.163 -1.596 1.00 93.25 338 ASP A N 1
ATOM 2628 C CA . ASP A 1 338 ? 18.004 3.563 -2.320 1.00 93.25 338 ASP A CA 1
ATOM 2629 C C . ASP A 1 338 ? 17.098 4.479 -1.476 1.00 93.25 338 ASP A C 1
ATOM 2631 O O . ASP A 1 338 ? 16.170 5.109 -1.999 1.00 93.25 338 ASP A O 1
ATOM 2635 N N . PHE A 1 339 ? 17.372 4.581 -0.169 1.00 95.81 339 PHE A N 1
ATOM 2636 C CA . PHE A 1 339 ? 16.708 5.486 0.762 1.00 95.81 339 PHE A CA 1
ATOM 2637 C C . PHE A 1 339 ? 17.425 6.841 0.846 1.00 95.81 339 PHE A C 1
ATOM 2639 O O . PHE A 1 339 ? 17.981 7.232 1.877 1.00 95.81 339 PHE A O 1
ATOM 2646 N N . ASP A 1 340 ? 17.418 7.556 -0.279 1.00 95.25 340 ASP A N 1
ATOM 2647 C CA . ASP A 1 340 ? 18.074 8.854 -0.424 1.00 95.25 340 ASP A CA 1
ATOM 2648 C C . ASP A 1 340 ? 17.336 10.007 0.296 1.00 95.25 340 ASP A C 1
ATOM 2650 O O . ASP A 1 340 ? 16.194 9.892 0.754 1.00 95.25 340 ASP A O 1
ATOM 2654 N N . ALA A 1 341 ? 17.987 11.172 0.374 1.00 96.62 341 ALA A N 1
ATOM 2655 C CA . ALA A 1 341 ? 17.428 12.362 1.020 1.00 96.62 341 ALA A CA 1
ATOM 2656 C C . ALA A 1 341 ? 16.109 12.840 0.379 1.00 96.62 341 ALA A C 1
ATOM 2658 O O . ALA A 1 341 ? 15.238 13.387 1.061 1.00 96.62 341 ALA A O 1
ATOM 2659 N N . LYS A 1 342 ? 15.930 12.621 -0.931 1.00 95.31 342 LYS A N 1
ATOM 2660 C CA . LYS A 1 342 ? 14.716 13.015 -1.654 1.00 95.31 342 LYS A CA 1
ATOM 2661 C C . LYS A 1 342 ? 13.544 12.108 -1.291 1.00 95.31 342 LYS A C 1
ATOM 2663 O O . LYS A 1 342 ? 12.417 12.591 -1.160 1.00 95.31 342 LYS A O 1
ATOM 2668 N N . LEU A 1 343 ? 13.792 10.812 -1.135 1.00 95.31 343 LEU A N 1
ATOM 2669 C CA . LEU A 1 343 ? 12.816 9.846 -0.664 1.00 95.31 343 LEU A CA 1
ATOM 2670 C C . LEU A 1 343 ? 12.461 10.116 0.796 1.00 95.31 343 LEU A C 1
ATOM 2672 O O . LEU A 1 343 ? 11.275 10.217 1.100 1.00 95.31 343 LEU A O 1
ATOM 2676 N N . LEU A 1 344 ? 13.455 10.347 1.658 1.00 96.69 344 LEU A N 1
ATOM 2677 C CA . LEU A 1 344 ? 13.235 10.717 3.056 1.00 96.69 344 LEU A CA 1
ATOM 2678 C C . LEU A 1 344 ? 12.329 11.952 3.177 1.00 96.69 344 LEU A C 1
ATOM 2680 O O . LEU A 1 344 ? 11.355 11.922 3.921 1.00 96.69 344 LEU A O 1
ATOM 2684 N N . ALA A 1 345 ? 12.566 13.009 2.395 1.00 97.06 345 ALA A N 1
ATOM 2685 C CA . ALA A 1 345 ? 11.714 14.203 2.410 1.00 97.06 345 ALA A CA 1
ATOM 2686 C C . ALA A 1 345 ? 10.256 13.922 1.987 1.00 97.06 345 ALA A C 1
ATOM 2688 O O . ALA A 1 345 ? 9.325 14.571 2.465 1.00 97.06 345 ALA A O 1
ATOM 2689 N N . ARG A 1 346 ? 10.020 12.959 1.085 1.00 95.62 346 ARG A N 1
ATOM 2690 C CA . ARG A 1 346 ? 8.657 12.509 0.741 1.00 95.62 346 ARG A CA 1
ATOM 2691 C C . ARG A 1 346 ? 8.034 11.710 1.880 1.00 95.62 346 ARG A C 1
ATOM 2693 O O . ARG A 1 346 ? 6.878 11.950 2.209 1.00 95.62 346 ARG A O 1
ATOM 2700 N N . VAL A 1 347 ? 8.809 10.813 2.482 1.00 97.31 347 VAL A N 1
ATOM 2701 C CA . VAL A 1 347 ? 8.385 9.987 3.613 1.00 97.31 347 VAL A CA 1
ATOM 2702 C C . VAL A 1 347 ? 8.003 10.853 4.811 1.00 97.31 347 VAL A C 1
ATOM 2704 O O . VAL A 1 347 ? 6.921 10.653 5.346 1.00 97.31 347 VAL A O 1
ATOM 2707 N N . LYS A 1 348 ? 8.804 11.867 5.174 1.00 97.44 348 LYS A N 1
ATOM 2708 C CA . LYS A 1 348 ? 8.480 12.799 6.271 1.00 97.44 348 LYS A CA 1
ATOM 2709 C C . LYS A 1 348 ? 7.164 13.545 6.026 1.00 97.44 348 LYS A C 1
ATOM 2711 O O . LYS A 1 348 ? 6.300 13.533 6.893 1.00 97.44 348 LYS A O 1
ATOM 2716 N N . ARG A 1 349 ? 6.963 14.107 4.825 1.00 96.62 349 ARG A N 1
ATOM 2717 C CA . ARG A 1 349 ? 5.706 14.801 4.470 1.00 96.62 349 ARG A CA 1
ATOM 2718 C C . ARG A 1 349 ? 4.487 13.886 4.562 1.00 96.62 349 ARG A C 1
ATOM 2720 O O . ARG A 1 349 ? 3.468 14.266 5.129 1.00 96.62 349 ARG A O 1
ATOM 2727 N N . LEU A 1 350 ? 4.594 12.668 4.032 1.00 96.06 350 LEU A N 1
ATOM 2728 C CA . LEU A 1 350 ? 3.511 11.692 4.133 1.00 96.06 350 LEU A CA 1
ATOM 2729 C C . LEU A 1 350 ? 3.274 11.268 5.590 1.00 96.06 350 LEU A C 1
ATOM 2731 O O . LEU A 1 350 ? 2.132 11.116 6.017 1.00 96.06 350 LEU A O 1
ATOM 2735 N N . ALA A 1 351 ? 4.343 11.110 6.367 1.00 96.44 351 ALA A N 1
ATOM 2736 C CA . ALA A 1 351 ? 4.266 10.733 7.768 1.00 96.44 351 ALA A CA 1
ATOM 2737 C C . ALA A 1 351 ? 3.600 11.817 8.620 1.00 96.44 351 ALA A C 1
ATOM 2739 O O . ALA A 1 351 ? 2.809 11.487 9.495 1.00 96.44 351 ALA A O 1
ATOM 2740 N N . GLU A 1 352 ? 3.862 13.097 8.353 1.00 96.06 352 GLU A N 1
ATOM 2741 C CA . GLU A 1 352 ? 3.176 14.225 8.994 1.00 96.06 352 GLU A CA 1
ATOM 2742 C C . GLU A 1 352 ? 1.665 14.178 8.740 1.00 96.06 352 GLU A C 1
ATOM 2744 O O . GLU A 1 352 ? 0.886 14.239 9.696 1.00 96.06 352 GLU A O 1
ATOM 2749 N N . ALA A 1 353 ? 1.249 13.964 7.487 1.00 95.62 353 ALA A N 1
ATOM 2750 C CA . ALA A 1 353 ? -0.161 13.812 7.123 1.00 95.62 353 ALA A CA 1
ATOM 2751 C C . ALA A 1 353 ? -0.807 12.607 7.836 1.00 95.62 353 ALA A C 1
ATOM 2753 O O . ALA A 1 353 ? -1.843 12.748 8.496 1.00 95.62 353 ALA A O 1
ATOM 2754 N N . ILE A 1 354 ? -0.144 11.440 7.814 1.00 94.75 354 ILE A N 1
ATOM 2755 C CA . ILE A 1 354 ? -0.558 10.246 8.574 1.00 94.75 354 ILE A CA 1
ATOM 2756 C C . ILE A 1 354 ? -0.655 10.568 10.066 1.00 94.75 354 ILE A C 1
ATOM 2758 O O . ILE A 1 354 ? -1.560 10.100 10.759 1.00 94.75 354 ILE A O 1
ATOM 2762 N N . ASN A 1 355 ? 0.276 11.361 10.594 1.00 94.00 355 ASN A N 1
ATOM 2763 C CA . ASN A 1 355 ? 0.322 11.654 12.012 1.00 94.00 355 ASN A CA 1
ATOM 2764 C C . ASN A 1 355 ? -0.789 12.604 12.465 1.00 94.00 355 ASN A C 1
ATOM 2766 O O . ASN A 1 355 ? -1.246 12.518 13.611 1.00 94.00 355 ASN A O 1
ATOM 2770 N N . ASN A 1 356 ? -1.217 13.489 11.568 1.00 93.19 356 ASN A N 1
ATOM 2771 C CA . ASN A 1 356 ? -2.312 14.437 11.741 1.00 93.19 356 ASN A CA 1
ATOM 2772 C C . ASN A 1 356 ? -3.697 13.832 11.467 1.00 93.19 356 ASN A C 1
ATOM 2774 O O . ASN A 1 356 ? -4.702 14.499 11.727 1.00 93.19 356 ASN A O 1
ATOM 2778 N N . GLY A 1 357 ? -3.757 12.585 10.984 1.00 93.31 357 GLY A N 1
ATOM 2779 C CA . GLY A 1 357 ? -5.002 11.970 10.525 1.00 93.31 357 GLY A CA 1
ATOM 2780 C C . GLY A 1 357 ? -5.596 12.729 9.339 1.00 93.31 357 GLY A C 1
ATOM 2781 O O . GLY A 1 357 ? -6.813 12.878 9.238 1.00 93.31 357 GLY A O 1
ATOM 2782 N N . GLU A 1 358 ? -4.739 13.309 8.501 1.00 93.75 358 GLU A N 1
ATOM 2783 C CA . GLU A 1 358 ? -5.171 13.993 7.291 1.00 93.75 358 GLU A CA 1
ATOM 2784 C C . GLU A 1 358 ? -5.575 12.959 6.236 1.00 93.75 358 GLU A C 1
ATOM 2786 O O . GLU A 1 358 ? -4.879 11.953 6.065 1.00 93.75 358 GLU A O 1
ATOM 2791 N N . PRO A 1 359 ? -6.697 13.181 5.528 1.00 88.50 359 PRO A N 1
ATOM 2792 C CA . PRO A 1 359 ? -7.101 12.284 4.464 1.00 88.50 359 PRO A CA 1
ATOM 2793 C C . PRO A 1 359 ? -6.055 12.337 3.353 1.00 88.50 359 PRO A C 1
ATOM 2795 O O . PRO A 1 359 ? -5.736 13.401 2.823 1.00 88.50 359 PRO A O 1
ATOM 2798 N N . LEU A 1 360 ? -5.539 11.173 2.978 1.00 89.25 360 LEU A N 1
ATOM 2799 C CA . LEU A 1 360 ? -4.651 11.062 1.834 1.00 89.25 360 LEU A CA 1
ATOM 2800 C C . LEU A 1 360 ? -5.496 10.972 0.563 1.00 89.25 360 LEU A C 1
ATOM 2802 O O . LEU A 1 360 ? -6.494 10.249 0.517 1.00 89.25 360 LEU A O 1
ATOM 2806 N N . ILE A 1 361 ? -5.052 11.632 -0.502 1.00 85.44 361 ILE A N 1
ATOM 2807 C CA . ILE A 1 361 ? -5.623 11.503 -1.848 1.00 85.44 361 ILE A CA 1
ATOM 2808 C C . ILE A 1 361 ? -4.580 10.891 -2.783 1.00 85.44 361 ILE A C 1
ATOM 2810 O O . ILE A 1 361 ? -3.399 11.234 -2.709 1.00 85.44 361 ILE A O 1
ATOM 2814 N N . LEU A 1 362 ? -5.002 9.943 -3.622 1.00 85.12 362 LEU A N 1
ATOM 2815 C CA . LEU A 1 362 ? -4.149 9.403 -4.677 1.00 85.12 362 LEU A CA 1
ATOM 2816 C C . LEU A 1 362 ? -4.278 10.307 -5.895 1.00 85.12 362 LEU A C 1
ATOM 2818 O O . LEU A 1 362 ? -5.366 10.446 -6.448 1.00 85.12 362 LEU A O 1
ATOM 2822 N N . VAL A 1 363 ? -3.165 10.906 -6.313 1.00 84.12 363 VAL A N 1
ATOM 2823 C CA . VAL A 1 363 ? -3.123 11.741 -7.514 1.00 84.12 363 VAL A CA 1
ATOM 2824 C C . VAL A 1 363 ? -2.387 10.987 -8.611 1.00 84.12 363 VAL A C 1
ATOM 2826 O O . VAL A 1 363 ? -1.235 10.570 -8.445 1.00 84.12 363 VAL A O 1
ATOM 2829 N N . ARG A 1 364 ? -3.071 10.813 -9.743 1.00 78.81 364 ARG A N 1
ATOM 2830 C CA . ARG A 1 364 ? -2.506 10.246 -10.968 1.00 78.81 364 ARG A CA 1
ATOM 2831 C C . ARG A 1 364 ? -1.754 11.327 -11.723 1.00 78.81 364 ARG A C 1
ATOM 2833 O O . ARG A 1 364 ? -2.289 12.409 -11.947 1.00 78.81 364 ARG A O 1
ATOM 2840 N N . PHE A 1 365 ? -0.535 11.026 -12.154 1.00 83.00 365 PHE A N 1
ATOM 2841 C CA . PHE A 1 365 ? 0.187 11.892 -13.076 1.00 83.00 365 PHE A CA 1
ATOM 2842 C C . PHE A 1 365 ? 0.182 11.302 -14.485 1.00 83.00 365 PHE A C 1
ATOM 2844 O O . PHE A 1 365 ? 0.274 10.088 -14.652 1.00 83.00 365 PHE A O 1
ATOM 2851 N N . MET A 1 366 ? 0.179 12.174 -15.500 1.00 84.31 366 MET A N 1
ATOM 2852 C CA . MET A 1 366 ? 0.293 11.819 -16.926 1.00 84.31 366 MET A CA 1
ATOM 2853 C C . MET A 1 366 ? 1.718 11.383 -17.293 1.00 84.31 366 MET A C 1
ATOM 2855 O O . MET A 1 366 ? 2.442 12.019 -18.064 1.00 84.31 366 MET A O 1
ATOM 2859 N N . ARG A 1 367 ? 2.172 10.315 -16.646 1.00 87.31 367 ARG A N 1
ATOM 2860 C CA . ARG A 1 367 ? 3.540 9.812 -16.682 1.00 87.31 367 ARG A CA 1
ATOM 2861 C C . ARG A 1 367 ? 3.518 8.303 -16.620 1.00 87.31 367 ARG A C 1
ATOM 2863 O O . ARG A 1 367 ? 2.738 7.727 -15.869 1.00 87.31 367 ARG A O 1
ATOM 2870 N N . ILE A 1 368 ? 4.440 7.692 -17.346 1.00 87.94 368 ILE A N 1
ATOM 2871 C CA . ILE A 1 368 ? 4.605 6.243 -17.363 1.00 87.94 368 ILE A CA 1
ATOM 2872 C C . ILE A 1 368 ? 5.938 5.908 -16.750 1.00 87.94 368 ILE A C 1
ATOM 2874 O O . ILE A 1 368 ? 6.965 6.479 -17.105 1.00 87.94 368 ILE A O 1
ATOM 2878 N N . VAL A 1 369 ? 5.910 4.975 -15.823 1.00 88.62 369 VAL A N 1
ATOM 2879 C CA . VAL A 1 369 ? 7.072 4.382 -15.198 1.00 88.62 369 VAL A CA 1
ATOM 2880 C C . VAL A 1 369 ? 7.203 2.978 -15.759 1.00 88.62 369 VAL A C 1
ATOM 2882 O O . VAL A 1 369 ? 6.403 2.095 -15.466 1.00 88.62 369 VAL A O 1
ATOM 2885 N N . LEU A 1 370 ? 8.214 2.785 -16.594 1.00 88.44 370 LEU A N 1
ATOM 2886 C CA . LEU A 1 370 ? 8.632 1.464 -17.039 1.00 88.44 370 LEU A CA 1
ATOM 2887 C C . LEU A 1 370 ? 9.697 0.971 -16.070 1.00 88.44 370 LEU A C 1
ATOM 2889 O O . LEU A 1 370 ? 10.698 1.659 -15.867 1.00 88.44 370 LEU A O 1
ATOM 2893 N N . THR A 1 371 ? 9.495 -0.216 -15.521 1.00 88.75 371 THR A N 1
ATOM 2894 C CA . THR A 1 371 ? 10.453 -0.916 -14.674 1.00 88.75 371 THR A CA 1
ATOM 2895 C C . THR A 1 371 ? 10.787 -2.261 -15.305 1.00 88.75 371 THR A C 1
ATOM 2897 O O . THR A 1 371 ? 9.900 -3.021 -15.695 1.00 88.75 371 THR A O 1
ATOM 2900 N N . VAL A 1 372 ? 12.079 -2.548 -15.413 1.00 88.12 372 VAL A N 1
ATOM 2901 C CA . VAL A 1 372 ? 12.619 -3.794 -15.956 1.00 88.12 372 VAL A CA 1
ATOM 2902 C C . VAL A 1 372 ? 13.530 -4.397 -14.901 1.00 88.12 372 VAL A C 1
ATOM 2904 O O . VAL A 1 372 ? 14.479 -3.744 -14.474 1.00 88.12 372 VAL A O 1
ATOM 2907 N N . ALA A 1 373 ? 13.231 -5.620 -14.475 1.00 86.94 373 ALA A N 1
ATOM 2908 C CA . ALA A 1 373 ? 14.119 -6.391 -13.615 1.00 86.94 373 ALA A CA 1
ATOM 2909 C C . ALA A 1 373 ? 15.001 -7.310 -14.467 1.00 86.94 373 ALA A C 1
ATOM 2911 O O . ALA A 1 373 ? 14.510 -7.907 -15.429 1.00 86.94 373 ALA A O 1
ATOM 2912 N N . THR A 1 374 ? 16.274 -7.430 -14.102 1.00 87.19 374 THR A N 1
ATOM 2913 C CA . THR A 1 374 ? 17.232 -8.352 -14.725 1.00 87.19 374 THR A CA 1
ATOM 2914 C C . THR A 1 374 ? 17.767 -9.351 -13.708 1.00 87.19 374 THR A C 1
ATOM 2916 O O . THR A 1 374 ? 17.656 -9.171 -12.500 1.00 87.19 374 THR A O 1
ATOM 2919 N N . ASP A 1 375 ? 18.383 -10.401 -14.221 1.00 84.75 375 ASP A N 1
ATOM 2920 C CA . ASP A 1 375 ? 19.033 -11.492 -13.503 1.00 84.75 375 ASP A CA 1
ATOM 2921 C C . ASP A 1 375 ? 20.552 -11.291 -13.336 1.00 84.75 375 ASP A C 1
ATOM 2923 O O . ASP A 1 375 ? 21.247 -12.171 -12.827 1.00 84.75 375 ASP A O 1
ATOM 2927 N N . SER A 1 376 ? 21.075 -10.115 -13.706 1.00 86.50 376 SER A N 1
ATOM 2928 C CA . SER A 1 376 ? 22.413 -9.680 -13.286 1.00 86.50 376 SER A CA 1
ATOM 2929 C C . SER A 1 376 ? 22.482 -9.493 -11.766 1.00 86.50 376 SER A C 1
ATOM 2931 O O . SER A 1 376 ? 21.460 -9.378 -11.103 1.00 86.50 376 SER A O 1
ATOM 2933 N N . LEU A 1 377 ? 23.689 -9.455 -11.200 1.00 88.81 377 LEU A N 1
ATOM 2934 C CA . LEU A 1 377 ? 23.877 -9.198 -9.764 1.00 88.81 377 LEU A CA 1
ATOM 2935 C C . LEU A 1 377 ? 23.985 -7.700 -9.453 1.00 88.81 377 LEU A C 1
ATOM 2937 O O . LEU A 1 377 ? 23.587 -7.261 -8.379 1.00 88.81 377 LEU A O 1
ATOM 2941 N N . ASP A 1 378 ? 24.466 -6.918 -10.422 1.00 92.62 378 ASP A N 1
ATOM 2942 C CA . ASP A 1 378 ? 24.776 -5.502 -10.253 1.00 92.62 378 ASP A CA 1
ATOM 2943 C C . ASP A 1 378 ? 24.013 -4.607 -11.232 1.00 92.62 378 ASP A C 1
ATOM 2945 O O . ASP A 1 378 ? 23.605 -5.012 -12.330 1.00 92.62 378 ASP A O 1
ATOM 2949 N N . CYS A 1 379 ? 23.862 -3.349 -10.823 1.00 93.75 379 CYS A N 1
ATOM 2950 C CA . CYS A 1 379 ? 23.329 -2.275 -11.646 1.00 93.75 379 CYS A CA 1
ATOM 2951 C C . CYS A 1 379 ? 24.340 -1.807 -12.701 1.00 93.75 379 CYS A C 1
ATOM 2953 O O . CYS A 1 379 ? 25.499 -1.534 -12.397 1.00 93.75 379 CYS A O 1
ATOM 2955 N N . ASN A 1 380 ? 23.870 -1.626 -13.935 1.00 92.94 380 ASN A N 1
ATOM 2956 C CA . ASN A 1 380 ? 24.666 -1.170 -15.067 1.00 92.94 380 ASN A CA 1
ATOM 2957 C C . ASN A 1 380 ? 24.094 0.135 -15.652 1.00 92.94 380 ASN A C 1
ATOM 2959 O O . ASN A 1 380 ? 23.008 0.156 -16.234 1.00 92.94 380 ASN A O 1
ATOM 2963 N N . SER A 1 381 ? 24.849 1.231 -15.548 1.00 93.94 381 SER A N 1
ATOM 2964 C CA . SER A 1 381 ? 24.429 2.548 -16.047 1.00 93.94 381 SER A CA 1
ATOM 2965 C C . SER A 1 381 ? 24.201 2.585 -17.564 1.00 93.94 381 SER A C 1
ATOM 2967 O O . SER A 1 381 ? 23.344 3.334 -18.031 1.00 93.94 381 SER A O 1
ATOM 2969 N N . THR A 1 382 ? 24.887 1.740 -18.341 1.00 90.62 382 THR A N 1
ATOM 2970 C CA . THR A 1 382 ? 24.645 1.593 -19.783 1.00 90.62 382 THR A CA 1
ATOM 2971 C C . THR A 1 382 ? 23.242 1.052 -20.059 1.00 90.62 382 THR A C 1
ATOM 2973 O O . THR A 1 382 ? 22.577 1.525 -20.980 1.00 90.62 382 THR A O 1
ATOM 2976 N N . ILE A 1 383 ? 22.742 0.120 -19.238 1.00 89.62 383 ILE A N 1
ATOM 2977 C CA . ILE A 1 383 ? 21.369 -0.396 -19.365 1.00 89.62 383 ILE A CA 1
ATOM 2978 C C . ILE A 1 383 ? 20.351 0.700 -19.025 1.00 89.62 383 ILE A C 1
ATOM 2980 O O . ILE A 1 383 ? 19.345 0.822 -19.723 1.00 89.62 383 ILE A O 1
ATOM 2984 N N . GLU A 1 384 ? 20.616 1.543 -18.020 1.00 91.62 384 GLU A N 1
ATOM 2985 C CA . GLU A 1 384 ? 19.752 2.694 -17.707 1.00 91.62 384 GLU A CA 1
ATOM 2986 C C . GLU A 1 384 ? 19.611 3.652 -18.902 1.00 91.62 384 GLU A C 1
ATOM 2988 O O . GLU A 1 384 ? 18.505 4.103 -19.216 1.00 91.62 384 GLU A O 1
ATOM 2993 N N . ASP A 1 385 ? 20.726 3.955 -19.575 1.00 91.25 385 ASP A N 1
ATOM 2994 C CA . ASP A 1 385 ? 20.752 4.839 -20.742 1.00 91.25 385 ASP A CA 1
ATOM 2995 C C . ASP A 1 385 ? 20.032 4.225 -21.944 1.00 91.25 385 ASP A C 1
ATOM 2997 O O . ASP A 1 385 ? 19.182 4.881 -22.560 1.00 91.25 385 ASP A O 1
ATOM 3001 N N . ILE A 1 386 ? 20.305 2.952 -22.249 1.00 89.69 386 ILE A N 1
ATOM 3002 C CA . ILE A 1 386 ? 19.633 2.250 -23.347 1.00 89.69 386 ILE A CA 1
ATOM 3003 C C . ILE A 1 386 ? 18.130 2.166 -23.081 1.00 89.69 386 ILE A C 1
ATOM 3005 O O . ILE A 1 386 ? 17.337 2.496 -23.968 1.00 89.69 386 ILE A O 1
ATOM 3009 N N . LEU A 1 387 ? 17.725 1.797 -21.861 1.00 90.25 387 LEU A N 1
ATOM 3010 C CA . LEU A 1 387 ? 16.320 1.728 -21.476 1.00 90.25 387 LEU A CA 1
ATOM 3011 C C . LEU A 1 387 ? 15.631 3.079 -21.690 1.00 90.25 387 LEU A C 1
ATOM 3013 O O . LEU A 1 387 ? 14.545 3.120 -22.264 1.00 90.25 387 LEU A O 1
ATOM 3017 N N . ALA A 1 388 ? 16.259 4.190 -21.297 1.00 94.12 388 ALA A N 1
ATOM 3018 C CA . ALA A 1 388 ? 15.666 5.511 -21.467 1.00 94.12 388 ALA A CA 1
ATOM 3019 C C . ALA A 1 388 ? 15.498 5.921 -22.935 1.00 94.12 388 ALA A C 1
ATOM 3021 O O . ALA A 1 388 ? 14.428 6.401 -23.323 1.00 94.12 388 ALA A O 1
ATOM 3022 N N . VAL A 1 389 ? 16.519 5.691 -23.764 1.00 93.75 389 VAL A N 1
ATOM 3023 C CA . VAL A 1 389 ? 16.467 5.989 -25.204 1.00 93.75 389 VAL A CA 1
ATOM 3024 C C . VAL A 1 389 ? 15.405 5.135 -25.897 1.00 93.75 389 VAL A C 1
ATOM 3026 O O . VAL A 1 389 ? 14.577 5.662 -26.647 1.00 93.75 389 VAL A O 1
ATOM 3029 N N . ARG A 1 390 ? 15.383 3.825 -25.627 1.00 91.81 390 ARG A N 1
ATOM 3030 C CA . ARG A 1 390 ? 14.436 2.889 -26.250 1.00 91.81 390 ARG A CA 1
ATOM 3031 C C . ARG A 1 390 ? 13.008 3.137 -25.792 1.00 91.81 390 ARG A C 1
ATOM 3033 O O . ARG A 1 390 ? 12.118 3.202 -26.637 1.00 91.81 390 ARG A O 1
ATOM 3040 N N . ALA A 1 391 ? 12.794 3.361 -24.499 1.00 91.62 391 ALA A N 1
ATOM 3041 C CA . ALA A 1 391 ? 11.488 3.713 -23.961 1.00 91.62 391 ALA A CA 1
ATOM 3042 C C . ALA A 1 391 ? 10.929 4.979 -24.616 1.00 91.62 391 ALA A C 1
ATOM 3044 O O . ALA A 1 391 ? 9.772 4.983 -25.034 1.00 91.62 391 ALA A O 1
ATOM 3045 N N . LEU A 1 392 ? 11.741 6.034 -24.766 1.00 94.38 392 LEU A N 1
ATOM 3046 C CA . LEU A 1 392 ? 11.306 7.257 -25.443 1.00 94.38 392 LEU A CA 1
ATOM 3047 C C . LEU A 1 392 ? 10.963 7.008 -26.910 1.00 94.38 392 LEU A C 1
ATOM 3049 O O . LEU A 1 392 ? 9.944 7.500 -27.391 1.00 94.38 392 LEU A O 1
ATOM 3053 N N . TRP A 1 393 ? 11.810 6.261 -27.619 1.00 93.25 393 TRP A N 1
ATOM 3054 C CA . TRP A 1 393 ? 11.603 5.956 -29.031 1.00 93.25 393 TRP A CA 1
ATOM 3055 C C . TRP A 1 393 ? 10.306 5.171 -29.255 1.00 93.25 393 TRP A C 1
ATOM 3057 O O . TRP A 1 393 ? 9.480 5.597 -30.062 1.00 93.25 393 TRP A O 1
ATOM 3067 N N . VAL A 1 394 ? 10.081 4.090 -28.497 1.00 91.19 394 VAL A N 1
ATOM 3068 C CA . VAL A 1 394 ? 8.838 3.298 -28.554 1.00 91.19 394 VAL A CA 1
ATOM 3069 C C . VAL A 1 394 ? 7.637 4.185 -28.230 1.00 91.19 394 VAL A C 1
ATOM 3071 O O . VAL A 1 394 ? 6.677 4.244 -28.998 1.00 91.19 394 VAL A O 1
ATOM 3074 N N . SER A 1 395 ? 7.7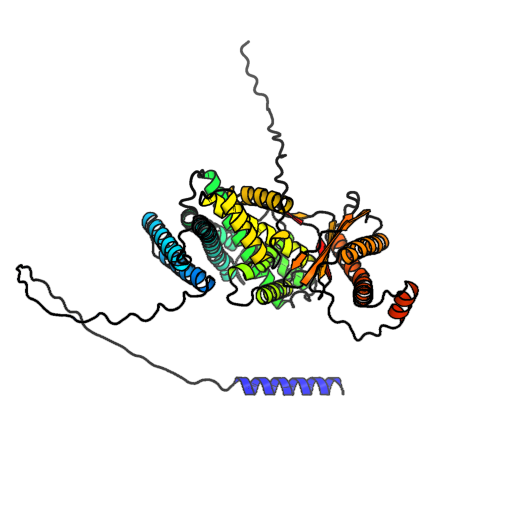28 4.945 -27.137 1.00 90.62 395 SER A N 1
ATOM 3075 C CA . SER A 1 395 ? 6.643 5.811 -26.676 1.00 90.62 395 SER A CA 1
ATOM 3076 C C . SER A 1 395 ? 6.263 6.865 -27.707 1.00 90.62 395 SER A C 1
ATOM 3078 O O . SER A 1 395 ? 5.080 7.088 -27.914 1.00 90.62 395 SER A O 1
ATOM 3080 N N . ARG A 1 396 ? 7.233 7.477 -28.400 1.00 93.56 396 ARG A N 1
ATOM 3081 C CA . ARG A 1 396 ? 6.971 8.474 -29.454 1.00 93.56 396 ARG A CA 1
ATOM 3082 C C . ARG A 1 396 ? 6.318 7.886 -30.700 1.00 93.56 396 ARG A C 1
ATOM 3084 O O . ARG A 1 396 ? 5.575 8.599 -31.372 1.00 93.56 396 ARG A O 1
ATOM 3091 N N . ARG A 1 397 ? 6.604 6.621 -31.032 1.00 92.25 397 ARG A N 1
ATOM 3092 C CA . ARG A 1 397 ? 5.962 5.934 -32.168 1.00 92.25 397 ARG A CA 1
ATOM 3093 C C . ARG A 1 397 ? 4.504 5.613 -31.877 1.00 92.25 397 ARG A C 1
ATOM 3095 O O . ARG A 1 397 ? 3.676 5.760 -32.767 1.00 92.25 397 ARG A O 1
ATOM 3102 N N . LEU A 1 398 ? 4.218 5.206 -30.645 1.00 88.88 398 LEU A N 1
ATOM 3103 C CA . LEU A 1 398 ? 2.868 4.901 -30.181 1.00 88.88 398 LEU A CA 1
ATOM 3104 C C . LEU A 1 398 ? 2.057 6.179 -29.931 1.00 88.88 398 LEU A C 1
ATOM 3106 O O . LEU A 1 398 ? 0.912 6.290 -30.355 1.00 88.88 398 LEU A O 1
ATOM 3110 N N . ASN A 1 399 ? 2.666 7.179 -29.294 1.00 87.31 399 ASN A N 1
ATOM 3111 C CA . ASN A 1 399 ? 2.023 8.442 -28.975 1.00 87.31 399 ASN A CA 1
ATOM 3112 C C . ASN A 1 399 ? 3.000 9.620 -29.109 1.00 87.31 399 ASN A C 1
ATOM 3114 O O . ASN A 1 399 ? 3.956 9.777 -28.345 1.00 87.31 399 ASN A O 1
ATOM 3118 N N . LYS A 1 400 ? 2.703 10.522 -30.051 1.00 89.19 400 LYS A N 1
ATOM 3119 C CA . LYS A 1 400 ? 3.504 11.731 -30.315 1.00 89.19 400 LYS A CA 1
ATOM 3120 C C . LYS A 1 400 ? 3.597 12.676 -29.107 1.00 89.19 400 LYS A C 1
ATOM 3122 O O . LYS A 1 400 ? 4.452 13.556 -29.094 1.00 89.19 400 LYS A O 1
ATOM 3127 N N . LEU A 1 401 ? 2.746 12.495 -28.097 1.00 89.12 401 LEU A N 1
ATOM 3128 C CA . LEU A 1 401 ? 2.740 13.268 -26.857 1.00 89.12 401 LEU A CA 1
ATOM 3129 C C . LEU A 1 401 ? 3.881 12.884 -25.905 1.00 89.12 401 LEU A C 1
ATOM 3131 O O . LEU A 1 401 ? 4.124 13.619 -24.951 1.00 89.12 401 LEU A O 1
ATOM 3135 N N . ALA A 1 402 ? 4.601 11.781 -26.142 1.00 91.81 402 ALA A N 1
ATOM 3136 C CA . ALA A 1 402 ? 5.773 11.415 -25.350 1.00 91.81 402 ALA A CA 1
ATOM 3137 C C . ALA A 1 402 ? 6.920 12.427 -25.543 1.00 91.81 402 ALA A C 1
ATOM 3139 O O . ALA A 1 402 ? 7.607 12.460 -26.571 1.00 91.81 402 ALA A O 1
ATOM 3140 N N . ARG A 1 403 ? 7.153 13.266 -24.525 1.00 92.69 403 ARG A N 1
ATOM 3141 C CA . ARG A 1 403 ? 8.095 14.393 -24.603 1.00 92.69 403 ARG A CA 1
ATOM 3142 C C . ARG A 1 403 ? 9.519 13.959 -24.313 1.00 92.69 403 ARG A C 1
ATOM 3144 O O . ARG A 1 403 ? 10.411 14.185 -25.134 1.00 92.69 403 ARG A O 1
ATOM 3151 N N . ARG A 1 404 ? 9.727 13.350 -23.146 1.00 94.19 404 ARG A N 1
ATOM 3152 C CA . ARG A 1 404 ? 11.047 12.945 -22.651 1.00 94.19 404 ARG A CA 1
ATOM 3153 C C . ARG A 1 404 ? 10.965 11.683 -21.809 1.00 94.19 404 ARG A C 1
ATOM 3155 O O . ARG A 1 404 ? 9.952 11.432 -21.163 1.00 94.19 404 ARG A O 1
ATOM 3162 N N . ALA A 1 405 ? 12.063 10.941 -21.789 1.00 94.88 405 ALA A N 1
ATOM 3163 C CA . ALA A 1 405 ? 12.289 9.841 -20.871 1.00 94.88 405 ALA A CA 1
ATOM 3164 C C . ALA A 1 405 ? 13.389 10.239 -19.885 1.00 94.88 405 ALA A C 1
ATOM 3166 O O . ALA A 1 405 ? 14.467 10.675 -20.280 1.00 94.88 405 ALA A O 1
ATOM 3167 N N . LEU A 1 406 ? 13.090 10.124 -18.599 1.00 95.00 406 LEU A N 1
ATOM 3168 C CA . LEU A 1 406 ? 13.991 10.397 -17.494 1.00 95.00 406 LEU A CA 1
ATOM 3169 C C . LEU A 1 406 ? 14.435 9.055 -16.921 1.00 95.00 406 LEU A C 1
ATOM 3171 O O . LEU A 1 406 ? 13.631 8.365 -16.282 1.00 95.00 406 LEU A O 1
ATOM 3175 N N . LYS A 1 407 ? 15.698 8.683 -17.142 1.00 94.44 407 LYS A N 1
ATOM 3176 C CA . LYS A 1 407 ? 16.270 7.512 -16.474 1.00 94.44 407 LYS A CA 1
ATOM 3177 C C . LYS A 1 407 ? 16.224 7.692 -14.957 1.00 94.44 407 LYS A C 1
ATOM 3179 O O . LYS A 1 407 ? 16.342 8.808 -14.440 1.00 94.44 407 LYS A O 1
ATOM 3184 N N . ARG A 1 408 ? 16.015 6.596 -14.238 1.00 93.12 408 ARG A N 1
ATOM 3185 C CA . ARG A 1 408 ? 16.168 6.518 -12.786 1.00 93.12 408 ARG A CA 1
ATOM 3186 C C . ARG A 1 408 ? 17.380 5.655 -12.487 1.00 93.12 408 ARG A C 1
ATOM 3188 O O . ARG A 1 408 ? 17.665 4.731 -13.241 1.00 93.12 408 ARG A O 1
ATOM 3195 N N . ARG A 1 409 ? 18.040 5.964 -11.370 1.00 94.12 409 ARG A N 1
ATOM 3196 C CA . ARG A 1 409 ? 19.096 5.116 -10.824 1.00 94.12 409 ARG A CA 1
ATOM 3197 C C . ARG A 1 409 ? 18.530 3.708 -10.637 1.00 94.12 409 ARG A C 1
ATOM 3199 O O . ARG A 1 409 ? 17.449 3.560 -10.062 1.00 94.12 409 ARG A O 1
ATOM 3206 N N . CYS A 1 410 ? 19.243 2.724 -11.156 1.00 95.06 410 CYS A N 1
ATOM 3207 C CA . CYS A 1 410 ? 18.984 1.322 -10.913 1.00 95.06 410 CYS A CA 1
ATOM 3208 C C . CYS A 1 410 ? 19.097 1.031 -9.416 1.00 95.06 410 CYS A C 1
ATOM 3210 O O . CYS A 1 410 ? 19.954 1.588 -8.726 1.00 95.06 410 CYS A O 1
ATOM 3212 N N . ARG A 1 411 ? 18.220 0.156 -8.931 1.00 95.19 411 ARG A N 1
ATOM 3213 C CA . ARG A 1 411 ? 18.230 -0.339 -7.555 1.00 95.19 411 ARG A CA 1
ATOM 3214 C C . ARG A 1 411 ? 18.275 -1.856 -7.562 1.00 95.19 411 ARG A C 1
ATOM 3216 O O . ARG A 1 411 ? 17.660 -2.466 -8.426 1.00 95.19 411 ARG A O 1
ATOM 3223 N N . ILE A 1 412 ? 18.949 -2.473 -6.602 1.00 94.75 412 ILE A N 1
ATOM 3224 C CA . ILE A 1 412 ? 18.904 -3.930 -6.434 1.00 94.75 412 ILE A CA 1
ATOM 3225 C C . ILE A 1 412 ? 17.719 -4.234 -5.528 1.00 94.75 412 ILE A C 1
ATOM 3227 O O . ILE A 1 412 ? 17.673 -3.719 -4.417 1.00 94.75 412 ILE A O 1
ATOM 3231 N N . VAL A 1 413 ? 16.762 -5.029 -5.998 1.00 94.25 413 VAL A N 1
ATOM 3232 C CA . VAL A 1 413 ? 15.594 -5.476 -5.234 1.00 94.25 413 VAL A CA 1
ATOM 3233 C C . VAL A 1 413 ? 15.554 -6.987 -5.267 1.00 94.25 413 VAL A C 1
ATOM 3235 O O . VAL A 1 413 ? 15.497 -7.570 -6.344 1.00 94.25 413 VAL A O 1
ATOM 3238 N N . ASP A 1 414 ? 15.540 -7.626 -4.098 1.00 93.94 414 ASP A N 1
ATOM 3239 C CA . ASP A 1 414 ? 15.472 -9.085 -4.016 1.00 93.94 414 ASP A CA 1
ATOM 3240 C C . ASP A 1 414 ? 16.580 -9.754 -4.849 1.00 93.94 414 ASP A C 1
ATOM 3242 O O . ASP A 1 414 ? 16.325 -10.678 -5.626 1.00 93.94 414 ASP A O 1
ATOM 3246 N N . ASP A 1 415 ? 17.811 -9.254 -4.710 1.00 93.00 415 ASP A N 1
ATOM 3247 C CA . ASP A 1 415 ? 19.007 -9.695 -5.446 1.00 93.00 415 ASP A CA 1
ATOM 3248 C C . ASP A 1 415 ? 18.905 -9.547 -6.978 1.00 93.00 415 ASP A C 1
ATOM 3250 O O . ASP A 1 415 ? 19.651 -10.189 -7.710 1.00 93.00 415 ASP A O 1
ATOM 3254 N N . ALA A 1 416 ? 17.962 -8.734 -7.467 1.00 91.44 416 ALA A N 1
ATOM 3255 C CA . ALA A 1 416 ? 17.741 -8.472 -8.883 1.00 91.44 416 ALA A CA 1
ATOM 3256 C C . ALA A 1 416 ? 17.775 -6.957 -9.167 1.00 91.44 416 ALA A C 1
ATOM 3258 O O . ALA A 1 416 ? 17.010 -6.192 -8.571 1.00 91.44 416 ALA A O 1
ATOM 3259 N N . PRO A 1 417 ? 18.637 -6.484 -10.078 1.00 92.62 417 PRO A N 1
ATOM 3260 C CA . PRO A 1 417 ? 18.658 -5.102 -10.528 1.00 92.62 417 PRO A CA 1
ATOM 3261 C C . PRO A 1 417 ? 17.341 -4.718 -11.211 1.00 92.62 417 PRO A C 1
ATOM 3263 O O . PRO A 1 417 ? 16.938 -5.298 -12.218 1.00 92.62 417 PRO A O 1
ATOM 3266 N N . GLU A 1 418 ? 16.668 -3.716 -10.657 1.00 92.94 418 GLU A N 1
ATOM 3267 C CA . GLU A 1 418 ? 15.489 -3.058 -11.207 1.00 92.94 418 GLU A CA 1
ATOM 3268 C C . GLU A 1 418 ? 15.903 -1.728 -11.855 1.00 92.94 418 GLU A C 1
ATOM 3270 O O . GLU A 1 418 ? 16.185 -0.730 -11.182 1.00 92.94 418 GLU A O 1
ATOM 3275 N N . TYR A 1 419 ? 15.874 -1.689 -13.184 1.00 92.31 419 TYR A N 1
ATOM 3276 C CA . TYR A 1 419 ? 16.028 -0.478 -13.982 1.00 92.31 419 TYR A CA 1
ATOM 3277 C C . TYR A 1 419 ? 14.679 0.203 -14.133 1.00 92.31 419 TYR A C 1
ATOM 3279 O O . TYR A 1 419 ? 13.670 -0.455 -14.374 1.00 92.31 419 TYR A O 1
ATOM 3287 N N . SER A 1 420 ? 14.634 1.528 -14.012 1.00 91.94 420 SER A N 1
ATOM 3288 C CA . SER A 1 420 ? 13.390 2.271 -14.199 1.00 91.94 420 SER A CA 1
ATOM 3289 C C . SER A 1 420 ? 13.586 3.506 -15.063 1.00 91.94 420 SER A C 1
ATOM 3291 O O . SER A 1 420 ? 14.568 4.234 -14.940 1.00 91.94 420 SER A O 1
ATOM 3293 N N . VAL A 1 421 ? 12.605 3.791 -15.909 1.00 93.94 421 VAL A N 1
ATOM 3294 C CA . VAL A 1 421 ? 12.537 5.018 -16.699 1.00 93.94 421 VAL A CA 1
ATOM 3295 C C . VAL A 1 421 ? 11.158 5.637 -16.555 1.00 93.94 421 VAL A C 1
ATOM 3297 O O . VAL A 1 421 ? 10.134 4.962 -16.588 1.00 93.94 421 VAL A O 1
ATOM 3300 N N . LYS A 1 422 ? 11.143 6.957 -16.395 1.00 93.50 422 LYS A N 1
ATOM 3301 C CA . LYS A 1 422 ? 9.931 7.762 -16.338 1.00 93.50 422 LYS A CA 1
ATOM 3302 C C . LYS A 1 422 ? 9.735 8.504 -17.655 1.00 93.50 422 LYS A C 1
ATOM 3304 O O . LYS A 1 422 ? 10.505 9.406 -17.969 1.00 93.50 422 LYS A O 1
ATOM 3309 N N . ILE A 1 423 ? 8.700 8.156 -18.400 1.00 93.25 423 ILE A N 1
ATOM 3310 C CA . ILE A 1 423 ? 8.275 8.853 -19.610 1.00 93.25 423 ILE A CA 1
ATOM 3311 C C . ILE A 1 423 ? 7.271 9.929 -19.216 1.00 93.25 423 ILE A C 1
ATOM 3313 O O . ILE A 1 423 ? 6.265 9.651 -18.564 1.00 93.25 423 ILE A O 1
ATOM 3317 N N . GLU A 1 424 ? 7.546 11.164 -19.611 1.00 92.19 424 GLU A N 1
ATOM 3318 C CA . GLU A 1 424 ? 6.622 12.276 -19.427 1.00 92.19 424 GLU A CA 1
ATOM 3319 C C . GLU A 1 424 ? 5.839 12.535 -20.708 1.00 92.19 424 GLU A C 1
ATOM 3321 O O . GLU A 1 424 ? 6.420 12.676 -21.793 1.00 92.19 424 GLU A O 1
ATOM 3326 N N . LEU A 1 425 ? 4.520 12.609 -20.560 1.00 90.75 425 LEU A N 1
ATOM 3327 C CA . LEU A 1 425 ? 3.606 12.976 -21.628 1.00 90.75 425 LEU A CA 1
ATOM 3328 C C . LEU A 1 425 ? 3.360 14.483 -21.616 1.00 90.75 425 LEU A C 1
ATOM 3330 O O . LEU A 1 425 ? 3.687 15.181 -20.659 1.00 90.75 425 LEU A O 1
ATOM 3334 N N . ASN A 1 426 ? 2.843 15.005 -22.721 1.00 88.00 426 ASN A N 1
ATOM 3335 C CA . ASN A 1 426 ? 2.426 16.394 -22.785 1.00 88.00 426 ASN A CA 1
ATOM 3336 C C . ASN A 1 426 ? 1.134 16.597 -21.980 1.00 88.00 426 ASN A C 1
ATOM 3338 O O . ASN A 1 426 ? 0.144 15.919 -22.240 1.00 88.00 426 ASN A O 1
ATOM 3342 N N . ASP A 1 427 ? 1.135 17.555 -21.053 1.00 77.12 427 ASP A N 1
ATOM 3343 C CA . ASP A 1 427 ? 0.007 17.821 -20.149 1.00 77.12 427 ASP A CA 1
ATOM 3344 C C . ASP A 1 427 ? -1.262 18.271 -20.896 1.00 77.12 427 ASP A C 1
ATOM 3346 O O . ASP A 1 427 ? -2.368 18.124 -20.389 1.00 77.12 427 ASP A O 1
ATOM 3350 N N . SER A 1 428 ? -1.130 18.760 -22.134 1.00 74.12 428 SER A N 1
ATOM 3351 C CA . SER A 1 428 ? -2.268 19.156 -22.975 1.00 74.12 428 SER A CA 1
ATOM 3352 C C . SER A 1 428 ? -3.079 17.981 -23.533 1.00 74.12 428 SER A C 1
ATOM 3354 O O . SER A 1 428 ? -4.022 18.200 -24.288 1.00 74.12 428 SER A O 1
ATOM 3356 N N . ALA A 1 429 ? -2.670 16.740 -23.265 1.00 69.19 429 ALA A N 1
ATOM 3357 C CA . ALA A 1 429 ? -3.225 15.567 -23.921 1.00 69.19 429 ALA A CA 1
ATOM 3358 C C . ALA A 1 429 ? -4.605 15.137 -23.407 1.00 69.19 429 ALA A C 1
ATOM 3360 O O . ALA A 1 429 ? -5.284 14.423 -24.134 1.00 69.19 429 ALA A O 1
ATOM 3361 N N . ASN A 1 430 ? -5.003 15.540 -22.190 1.00 80.69 430 ASN A N 1
ATOM 3362 C CA . ASN A 1 430 ? -6.259 15.133 -21.537 1.00 80.69 430 ASN A CA 1
ATOM 3363 C C . ASN A 1 430 ? -6.621 13.648 -21.768 1.00 80.69 430 ASN A C 1
ATOM 3365 O O . ASN A 1 430 ? -7.777 13.329 -22.035 1.00 80.69 430 ASN A O 1
ATOM 3369 N N . LEU A 1 431 ? -5.628 12.752 -21.698 1.00 84.06 431 LEU A N 1
ATOM 3370 C CA . LEU A 1 431 ? -5.854 11.322 -21.907 1.00 84.06 431 LEU A CA 1
ATOM 3371 C C . LEU A 1 431 ? -6.730 10.777 -20.784 1.00 84.06 431 LEU A C 1
ATOM 3373 O O . LEU A 1 431 ? -6.535 11.098 -19.612 1.00 84.06 431 LEU A O 1
ATOM 3377 N N . THR A 1 432 ? -7.687 9.938 -21.147 1.00 85.62 432 THR A N 1
ATOM 3378 C CA . THR A 1 432 ? -8.467 9.166 -20.185 1.00 85.62 432 THR A CA 1
ATOM 3379 C C . THR A 1 432 ? -7.596 8.099 -19.523 1.00 85.62 432 THR A C 1
ATOM 3381 O O . THR A 1 432 ? -6.556 7.695 -20.047 1.00 85.62 432 THR A O 1
ATOM 3384 N N . ASP A 1 433 ? -8.040 7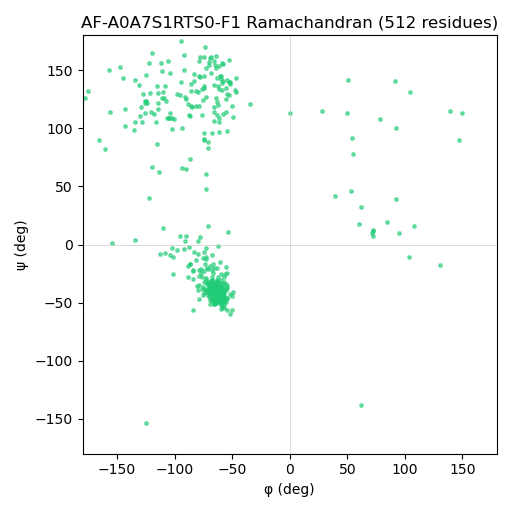.599 -18.371 1.00 77.69 433 ASP A N 1
ATOM 3385 C CA . ASP A 1 433 ? -7.356 6.506 -17.676 1.00 77.69 433 ASP A CA 1
ATOM 3386 C C . ASP A 1 433 ? -7.231 5.248 -18.552 1.00 77.69 433 ASP A C 1
ATOM 3388 O O . ASP A 1 433 ? -6.182 4.614 -18.582 1.00 77.69 433 ASP A O 1
ATOM 3392 N N . GLU A 1 434 ? -8.271 4.923 -19.325 1.00 83.19 434 GLU A N 1
ATOM 3393 C CA . GLU A 1 434 ? -8.262 3.772 -20.234 1.00 83.19 434 GLU A CA 1
ATOM 3394 C C . GLU A 1 434 ? -7.249 3.958 -21.376 1.00 83.19 434 GLU A C 1
ATOM 3396 O O . GLU A 1 434 ? -6.540 3.019 -21.734 1.00 83.19 434 GLU A O 1
ATOM 3401 N N . GLU A 1 435 ? -7.117 5.172 -21.918 1.00 87.00 435 GLU A N 1
ATOM 3402 C CA . GLU A 1 435 ? -6.096 5.485 -22.927 1.00 87.00 435 GLU A CA 1
ATOM 3403 C C . GLU A 1 435 ? -4.681 5.418 -22.349 1.00 87.00 435 GLU A C 1
ATOM 3405 O O . GLU A 1 435 ? -3.779 4.890 -23.000 1.00 87.00 435 GLU A O 1
ATOM 3410 N N . MET A 1 436 ? -4.484 5.910 -21.123 1.00 83.75 436 MET A N 1
ATOM 3411 C CA . MET A 1 436 ? -3.208 5.813 -20.417 1.00 83.75 436 MET A CA 1
ATOM 3412 C C . MET A 1 436 ? -2.818 4.359 -20.153 1.00 83.75 436 MET A C 1
ATOM 3414 O O . MET A 1 436 ? -1.666 3.989 -20.394 1.00 83.75 436 MET A O 1
ATOM 3418 N N . ASP A 1 437 ? -3.760 3.528 -19.713 1.00 81.94 437 ASP A N 1
ATOM 3419 C CA . ASP A 1 437 ? -3.532 2.106 -19.462 1.00 81.94 437 ASP A CA 1
ATOM 3420 C C . ASP A 1 437 ? -3.238 1.351 -20.766 1.00 81.94 437 ASP A C 1
ATOM 3422 O O . ASP A 1 437 ? -2.282 0.575 -20.831 1.00 81.94 437 ASP A O 1
ATOM 3426 N N . ASN A 1 438 ? -3.990 1.619 -21.838 1.00 84.38 438 ASN A N 1
ATOM 3427 C CA . ASN A 1 438 ? -3.742 1.018 -23.150 1.00 84.38 438 ASN A CA 1
ATOM 3428 C C . ASN A 1 438 ? -2.364 1.407 -23.692 1.00 84.38 438 ASN A C 1
ATOM 3430 O O . ASN A 1 438 ? -1.591 0.541 -24.098 1.00 84.38 438 ASN A O 1
ATOM 3434 N N . PHE A 1 439 ? -2.009 2.689 -23.619 1.00 85.69 439 PHE A N 1
ATOM 3435 C CA . PHE A 1 439 ? -0.704 3.172 -24.057 1.00 85.69 439 PHE A CA 1
ATOM 3436 C C . PHE A 1 439 ? 0.442 2.583 -23.217 1.00 85.69 439 PHE A C 1
ATOM 3438 O O . PHE A 1 439 ? 1.480 2.197 -23.755 1.00 85.69 439 PHE A O 1
ATOM 3445 N N . THR A 1 440 ? 0.237 2.434 -21.908 1.00 83.56 440 THR A N 1
ATOM 3446 C CA . THR A 1 440 ? 1.155 1.754 -20.980 1.00 83.56 440 THR A CA 1
ATOM 3447 C C . THR A 1 440 ? 1.373 0.293 -21.389 1.00 83.56 440 THR A C 1
ATOM 3449 O O . THR A 1 440 ? 2.514 -0.170 -21.458 1.00 83.56 440 THR A O 1
ATOM 3452 N N . ILE A 1 441 ? 0.299 -0.432 -21.717 1.00 83.38 441 ILE A N 1
ATOM 3453 C CA . ILE A 1 441 ? 0.357 -1.826 -22.180 1.00 83.38 441 ILE A CA 1
ATOM 3454 C C . ILE A 1 441 ? 1.079 -1.924 -23.529 1.00 83.38 441 ILE A C 1
ATOM 3456 O O . ILE A 1 441 ? 1.973 -2.755 -23.686 1.00 83.38 441 ILE A O 1
ATOM 3460 N N . GLU A 1 442 ? 0.737 -1.072 -24.493 1.00 85.75 442 GLU A N 1
ATOM 3461 C CA . GLU A 1 442 ? 1.373 -1.069 -25.810 1.00 85.75 442 GLU A CA 1
ATOM 3462 C C . GLU A 1 442 ? 2.864 -0.735 -25.718 1.00 85.75 442 GLU A C 1
ATOM 3464 O O . GLU A 1 442 ? 3.684 -1.407 -26.349 1.00 85.75 442 GLU A O 1
ATOM 3469 N N . ALA A 1 443 ? 3.242 0.247 -24.895 1.00 84.75 443 ALA A N 1
ATOM 3470 C CA . ALA A 1 443 ? 4.640 0.584 -24.654 1.00 84.75 443 ALA A CA 1
ATOM 3471 C C . ALA A 1 443 ? 5.402 -0.604 -24.052 1.00 84.75 443 ALA A C 1
ATOM 3473 O O . ALA A 1 443 ? 6.504 -0.909 -24.507 1.00 84.75 443 ALA A O 1
ATOM 3474 N N . ALA A 1 444 ? 4.799 -1.321 -23.097 1.00 80.94 444 ALA A N 1
ATOM 3475 C CA . ALA A 1 444 ? 5.371 -2.534 -22.514 1.00 80.94 444 ALA A CA 1
ATOM 3476 C C . ALA A 1 444 ? 5.640 -3.614 -23.572 1.00 80.94 444 ALA A C 1
ATOM 3478 O O . ALA A 1 444 ? 6.742 -4.157 -23.655 1.00 80.94 444 ALA A O 1
ATOM 3479 N N . VAL A 1 445 ? 4.625 -3.910 -24.391 1.00 82.69 445 VAL A N 1
ATOM 3480 C CA . VAL A 1 445 ? 4.669 -4.963 -25.415 1.00 82.69 445 VAL A CA 1
ATOM 3481 C C . VAL A 1 445 ? 5.716 -4.650 -26.479 1.00 82.69 445 VAL A C 1
ATOM 3483 O O . VAL A 1 445 ? 6.456 -5.541 -26.882 1.00 82.69 445 VAL A O 1
ATOM 3486 N N . ASN A 1 446 ? 5.814 -3.391 -26.907 1.00 85.44 446 ASN A N 1
ATOM 3487 C CA . ASN A 1 446 ? 6.780 -2.979 -27.924 1.00 85.44 446 ASN A CA 1
ATOM 3488 C C . ASN A 1 446 ? 8.210 -2.849 -27.378 1.00 85.44 446 ASN A C 1
ATOM 3490 O O . ASN A 1 446 ? 9.168 -2.965 -28.141 1.00 85.44 446 ASN A O 1
ATOM 3494 N N . LEU A 1 447 ? 8.378 -2.618 -26.073 1.00 83.50 447 LEU A N 1
ATOM 3495 C CA . LEU A 1 447 ? 9.695 -2.509 -25.448 1.00 83.50 447 LEU A CA 1
ATOM 3496 C C . LEU A 1 447 ? 10.293 -3.875 -25.081 1.00 83.50 447 LEU A C 1
ATOM 3498 O O . LEU A 1 447 ? 11.514 -4.019 -25.114 1.00 83.50 447 LEU A O 1
ATOM 3502 N N . ALA A 1 448 ? 9.467 -4.881 -24.774 1.00 78.81 448 ALA A N 1
ATOM 3503 C CA . ALA A 1 448 ? 9.942 -6.201 -24.344 1.00 78.81 448 ALA A CA 1
ATOM 3504 C C . ALA A 1 448 ? 10.921 -6.882 -25.318 1.00 78.81 448 ALA A C 1
ATOM 3506 O O . ALA A 1 448 ? 12.004 -7.262 -24.870 1.00 78.81 448 ALA A O 1
ATOM 3507 N N . PRO A 1 449 ? 10.640 -6.976 -26.632 1.00 77.31 449 PRO A N 1
ATOM 3508 C CA . PRO A 1 449 ? 11.576 -7.585 -27.579 1.00 77.31 449 PRO A CA 1
ATOM 3509 C C . PRO A 1 449 ? 12.902 -6.823 -27.666 1.00 77.31 449 PRO A C 1
ATOM 3511 O O . PRO A 1 449 ? 13.966 -7.423 -27.780 1.00 77.31 449 PRO A O 1
ATOM 3514 N N . VAL A 1 450 ? 12.840 -5.491 -27.571 1.00 75.81 450 VAL A N 1
ATOM 3515 C CA . VAL A 1 450 ? 14.016 -4.614 -27.652 1.00 75.81 450 VAL A CA 1
ATOM 3516 C C . VAL A 1 450 ? 14.923 -4.809 -26.441 1.00 75.81 450 VAL A C 1
ATOM 3518 O O . VAL A 1 450 ? 16.145 -4.842 -26.584 1.00 75.81 450 VAL A O 1
ATOM 3521 N N . MET A 1 451 ? 14.336 -4.944 -25.252 1.00 75.44 451 MET A N 1
ATOM 3522 C CA . MET A 1 451 ? 15.100 -5.154 -24.026 1.00 75.44 451 MET A CA 1
ATOM 3523 C C . MET A 1 451 ? 15.722 -6.546 -23.978 1.00 75.44 451 MET A C 1
ATOM 3525 O O . MET A 1 451 ? 16.896 -6.623 -23.639 1.00 75.44 451 MET A O 1
ATOM 3529 N N . ASN A 1 452 ? 15.008 -7.595 -24.405 1.00 71.12 452 ASN A N 1
ATOM 3530 C CA . ASN A 1 452 ? 15.566 -8.952 -24.492 1.00 71.12 452 ASN A CA 1
ATOM 3531 C C . ASN A 1 452 ? 16.812 -9.004 -25.391 1.00 71.12 452 ASN A C 1
ATOM 3533 O O . ASN A 1 452 ? 17.863 -9.477 -24.965 1.00 71.12 452 ASN A O 1
ATOM 3537 N N . ALA A 1 453 ? 16.729 -8.424 -26.594 1.00 64.25 453 ALA A N 1
ATOM 3538 C CA . ALA A 1 453 ? 17.866 -8.371 -27.515 1.00 64.25 453 ALA A CA 1
ATOM 3539 C C . ALA A 1 453 ? 19.049 -7.564 -26.944 1.00 64.25 453 ALA A C 1
ATOM 3541 O O . ALA A 1 453 ? 20.213 -7.864 -27.199 1.00 64.25 453 ALA A O 1
ATOM 3542 N N . THR A 1 454 ? 18.762 -6.531 -26.145 1.00 63.28 454 THR A N 1
ATOM 3543 C CA . THR A 1 454 ? 19.801 -5.707 -25.513 1.00 63.28 454 THR A CA 1
ATOM 3544 C C . THR A 1 454 ? 20.476 -6.445 -24.356 1.00 63.28 454 THR A C 1
ATOM 3546 O O . THR A 1 454 ? 21.695 -6.373 -24.224 1.00 63.28 454 THR A O 1
ATOM 3549 N N . THR A 1 455 ? 19.718 -7.153 -23.514 1.00 58.22 455 THR A N 1
ATOM 3550 C CA . THR A 1 455 ? 20.284 -7.921 -22.394 1.00 58.22 455 THR A CA 1
ATOM 3551 C C . THR A 1 455 ? 21.193 -9.044 -22.879 1.00 58.22 455 THR A C 1
ATOM 3553 O O . THR A 1 455 ? 22.252 -9.253 -22.293 1.00 58.22 455 THR A O 1
ATOM 3556 N N . GLU A 1 456 ? 20.842 -9.697 -23.989 1.00 55.72 456 GLU A N 1
ATOM 3557 C CA . GLU A 1 456 ? 21.691 -10.709 -24.625 1.00 55.72 456 GLU A CA 1
ATOM 3558 C C . GLU A 1 456 ? 22.993 -10.094 -25.165 1.00 55.72 456 GLU A C 1
ATOM 3560 O O . GLU A 1 456 ? 24.074 -10.602 -24.877 1.00 55.72 456 GLU A O 1
ATOM 3565 N N . ALA A 1 457 ? 22.921 -8.942 -25.842 1.00 48.50 457 ALA A N 1
ATOM 3566 C CA . ALA A 1 457 ? 24.099 -8.260 -26.393 1.00 48.50 457 ALA A CA 1
ATOM 3567 C C . ALA A 1 457 ? 25.055 -7.685 -25.323 1.00 48.50 457 ALA A C 1
ATOM 3569 O O . ALA A 1 457 ? 26.256 -7.549 -25.557 1.00 48.50 457 ALA A O 1
ATOM 3570 N N . VAL A 1 458 ? 24.544 -7.330 -24.139 1.00 50.19 458 VAL A N 1
ATOM 3571 C CA . VAL A 1 458 ? 25.367 -6.838 -23.016 1.00 50.19 458 VAL A CA 1
ATOM 3572 C C . VAL A 1 458 ? 25.968 -8.001 -22.206 1.00 50.19 458 VAL A C 1
ATOM 3574 O O . VAL A 1 458 ? 27.003 -7.821 -21.566 1.00 50.19 458 VAL A O 1
ATOM 3577 N N . GLY A 1 459 ? 25.378 -9.202 -22.277 1.00 38.50 459 GLY A N 1
ATOM 3578 C CA . GLY A 1 459 ? 25.851 -10.427 -21.614 1.00 38.50 459 GLY A CA 1
ATOM 3579 C C . GLY A 1 459 ? 27.088 -11.089 -22.240 1.00 38.50 459 GLY A C 1
ATOM 3580 O O . GLY A 1 459 ? 27.643 -12.016 -21.654 1.00 38.50 459 GLY A O 1
ATOM 3581 N N . GLY A 1 460 ? 27.558 -10.607 -23.391 1.00 32.53 460 GLY A N 1
ATOM 3582 C CA . GLY A 1 460 ? 28.777 -11.083 -24.041 1.00 32.53 460 GLY A CA 1
ATOM 3583 C C . GLY A 1 460 ? 28.678 -10.943 -25.555 1.00 32.53 460 GLY A C 1
ATOM 3584 O O . GLY A 1 460 ? 27.921 -11.668 -26.184 1.00 32.53 460 GLY A O 1
ATOM 3585 N N . TYR A 1 461 ? 29.502 -10.053 -26.114 1.00 28.30 461 TYR A N 1
ATOM 3586 C CA . TYR A 1 461 ? 29.575 -9.627 -27.520 1.00 28.30 461 TYR A CA 1
ATOM 3587 C C . TYR A 1 461 ? 28.500 -8.624 -27.974 1.00 28.30 461 TYR A C 1
ATOM 3589 O O . TYR A 1 461 ? 27.337 -8.939 -28.202 1.00 28.30 461 TYR A O 1
ATOM 3597 N N . LEU A 1 462 ? 28.963 -7.384 -28.172 1.00 26.23 462 LEU A N 1
ATOM 3598 C CA . LEU A 1 462 ? 28.238 -6.304 -28.836 1.00 26.23 462 LEU A CA 1
ATOM 3599 C C . LEU A 1 462 ? 27.928 -6.709 -30.285 1.00 26.23 462 LEU A C 1
ATOM 3601 O O . LEU A 1 462 ? 28.821 -6.683 -31.131 1.00 26.23 462 LEU A O 1
ATOM 3605 N N . LEU A 1 463 ? 26.673 -7.053 -30.567 1.00 32.19 463 LEU A N 1
ATOM 3606 C CA . LEU A 1 463 ? 26.170 -7.209 -31.932 1.00 32.19 463 LEU A CA 1
ATOM 3607 C C . LEU A 1 463 ? 25.859 -5.844 -32.554 1.00 32.19 463 LEU A C 1
ATOM 3609 O O . LEU A 1 463 ? 25.399 -4.910 -31.887 1.00 32.19 463 LEU A O 1
ATOM 3613 N N . SER A 1 464 ? 26.105 -5.737 -33.855 1.00 37.75 464 SER A N 1
ATOM 3614 C CA . SER A 1 464 ? 25.796 -4.554 -34.650 1.00 37.75 464 SER A CA 1
ATOM 3615 C C . SER A 1 464 ? 24.275 -4.370 -34.834 1.00 37.75 464 SER A C 1
ATOM 3617 O O . SER A 1 464 ? 23.503 -5.330 -34.747 1.00 37.75 464 SER A O 1
ATOM 3619 N N . PRO A 1 465 ? 23.796 -3.143 -35.121 1.00 39.78 465 PRO A N 1
ATOM 3620 C CA . PRO A 1 465 ? 22.372 -2.872 -35.353 1.00 39.78 465 PRO A CA 1
ATOM 3621 C C . PRO A 1 465 ? 21.721 -3.712 -36.467 1.00 39.78 465 PRO A C 1
ATOM 3623 O O . PRO A 1 465 ? 20.508 -3.917 -36.431 1.00 39.78 465 PRO A O 1
ATOM 3626 N N . GLU A 1 466 ? 22.503 -4.196 -37.437 1.00 41.75 466 GLU A N 1
ATOM 3627 C CA . GLU A 1 466 ? 22.039 -5.056 -38.536 1.00 41.75 466 GLU A CA 1
ATOM 3628 C C . GLU A 1 466 ? 21.868 -6.519 -38.092 1.00 41.75 466 GLU A C 1
ATOM 3630 O O . GLU A 1 466 ? 20.897 -7.168 -38.479 1.00 41.75 466 GLU A O 1
ATOM 3635 N N . GLU A 1 467 ? 22.721 -7.016 -37.193 1.00 40.31 467 GLU A N 1
ATOM 3636 C CA . GLU A 1 467 ? 22.619 -8.373 -36.629 1.00 40.31 467 GLU A CA 1
ATOM 3637 C C . GLU A 1 467 ? 21.434 -8.506 -35.663 1.00 40.31 467 GLU A C 1
ATOM 3639 O O . GLU A 1 467 ? 20.739 -9.520 -35.663 1.00 40.31 467 GLU A O 1
ATOM 3644 N N . VAL A 1 468 ? 21.119 -7.446 -34.910 1.00 42.50 468 VAL A N 1
ATOM 3645 C CA . VAL A 1 468 ? 19.909 -7.386 -34.068 1.00 42.50 468 VAL A CA 1
ATOM 3646 C C . VAL A 1 468 ? 18.633 -7.404 -34.922 1.00 42.50 468 VAL A C 1
ATOM 3648 O O . VAL A 1 468 ? 17.628 -7.995 -34.527 1.00 42.50 468 VAL A O 1
ATOM 3651 N N . ALA A 1 469 ? 18.657 -6.786 -36.107 1.00 45.06 469 ALA A N 1
ATOM 3652 C CA . ALA A 1 469 ? 17.529 -6.813 -37.038 1.00 45.06 469 ALA A CA 1
ATOM 3653 C C . ALA A 1 469 ? 17.339 -8.195 -37.696 1.00 45.06 469 ALA A C 1
ATOM 3655 O O . ALA A 1 469 ? 16.198 -8.595 -37.926 1.00 45.06 469 ALA A O 1
ATOM 3656 N N . ALA A 1 470 ? 18.427 -8.934 -37.945 1.00 44.16 470 ALA A N 1
ATOM 3657 C CA . ALA A 1 470 ? 18.393 -10.300 -38.473 1.00 44.16 470 ALA A CA 1
ATOM 3658 C C . ALA A 1 470 ? 17.907 -11.329 -37.432 1.00 44.16 470 ALA A C 1
ATOM 3660 O O . ALA A 1 470 ? 17.062 -12.163 -37.747 1.00 44.16 470 ALA A O 1
ATOM 3661 N N . LEU A 1 471 ? 18.335 -11.214 -36.169 1.00 40.28 471 LEU A N 1
ATOM 3662 C CA . LEU A 1 471 ? 17.879 -12.082 -35.071 1.00 40.28 471 LEU A CA 1
ATOM 3663 C C . LEU A 1 471 ? 16.377 -11.926 -34.782 1.00 40.28 471 LEU A C 1
ATOM 3665 O O . LEU A 1 471 ? 15.673 -12.908 -34.555 1.00 40.28 471 LEU A O 1
ATOM 3669 N N . LEU A 1 472 ? 15.847 -10.703 -34.877 1.00 43.09 472 LEU A N 1
ATOM 3670 C CA . LEU A 1 472 ? 14.407 -10.444 -34.748 1.00 43.09 472 LEU A CA 1
ATOM 3671 C C . LEU A 1 472 ? 13.569 -11.050 -35.890 1.00 43.09 472 LEU A C 1
ATOM 3673 O O . LEU A 1 472 ? 12.357 -11.194 -35.727 1.00 43.09 472 LEU A O 1
ATOM 3677 N N . ALA A 1 473 ? 14.188 -11.420 -37.017 1.00 45.25 473 ALA A N 1
ATOM 3678 C CA . ALA A 1 473 ? 13.527 -12.121 -38.116 1.00 45.25 473 ALA A CA 1
ATOM 3679 C C . ALA A 1 473 ? 13.516 -13.657 -37.942 1.00 45.25 473 ALA A C 1
ATOM 3681 O O . ALA A 1 473 ? 12.703 -14.321 -38.584 1.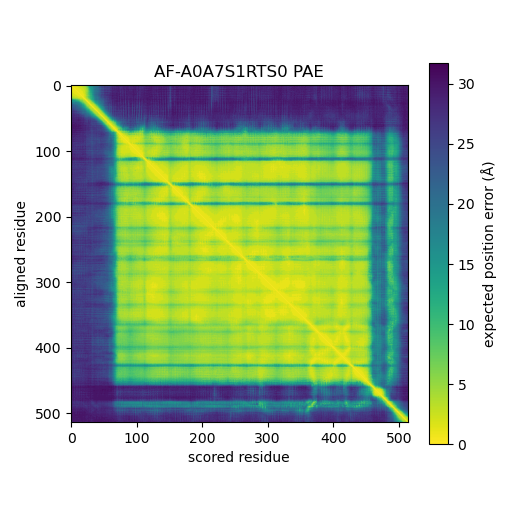00 45.25 473 ALA A O 1
ATOM 3682 N N . GLU A 1 474 ? 14.353 -14.218 -37.057 1.00 40.62 474 GLU A N 1
ATOM 3683 C CA . GLU A 1 474 ? 14.505 -15.672 -36.851 1.00 40.62 474 GLU A CA 1
ATOM 3684 C C . GLU A 1 474 ? 13.919 -16.211 -35.532 1.00 40.62 474 GLU A C 1
ATOM 3686 O O . GLU A 1 474 ? 13.825 -17.429 -35.359 1.00 40.62 474 GLU A O 1
ATOM 3691 N N . ILE A 1 475 ? 13.451 -15.358 -34.612 1.00 39.22 475 ILE A N 1
ATOM 3692 C CA . ILE A 1 475 ? 12.835 -15.825 -33.357 1.00 39.22 475 ILE A CA 1
ATOM 3693 C C . ILE A 1 475 ? 11.423 -16.383 -33.619 1.00 39.22 475 ILE A C 1
ATOM 3695 O O . ILE A 1 475 ? 10.401 -15.693 -33.583 1.00 39.22 475 ILE A O 1
ATOM 3699 N N . SER A 1 476 ? 11.405 -17.692 -33.870 1.00 40.97 476 SER A N 1
ATOM 3700 C CA . SER A 1 476 ? 10.272 -18.609 -33.739 1.00 40.97 476 SER A CA 1
ATOM 3701 C C . SER A 1 476 ? 9.725 -18.634 -32.299 1.00 40.97 476 SER A C 1
ATOM 3703 O O . SER A 1 476 ? 10.416 -18.317 -31.335 1.00 40.97 476 SER A O 1
ATOM 3705 N N . GLN A 1 477 ? 8.453 -19.010 -32.152 1.00 35.75 477 GLN A N 1
ATOM 3706 C CA . GLN A 1 477 ? 7.579 -18.779 -30.991 1.00 35.75 477 GLN A CA 1
ATOM 3707 C C . GLN A 1 477 ? 7.978 -19.402 -29.630 1.00 35.75 477 GLN A C 1
ATOM 3709 O O . GLN A 1 477 ? 7.251 -19.147 -28.666 1.00 35.75 477 GLN A O 1
ATOM 3714 N N . ASP A 1 478 ? 9.077 -20.152 -29.489 1.00 31.62 478 ASP A N 1
ATOM 3715 C CA . ASP A 1 478 ? 9.229 -21.090 -28.357 1.00 31.62 478 ASP A CA 1
ATOM 3716 C C . ASP A 1 478 ? 10.156 -20.703 -27.182 1.00 31.62 478 ASP A C 1
ATOM 3718 O O . ASP A 1 478 ? 10.026 -21.311 -26.123 1.00 31.62 478 ASP A O 1
ATOM 3722 N N . ASP A 1 479 ? 10.961 -19.633 -27.238 1.00 35.28 479 ASP A N 1
ATOM 3723 C CA . ASP A 1 479 ? 11.849 -19.262 -26.107 1.00 35.28 479 ASP A CA 1
ATOM 3724 C C . ASP A 1 479 ? 11.484 -17.933 -25.412 1.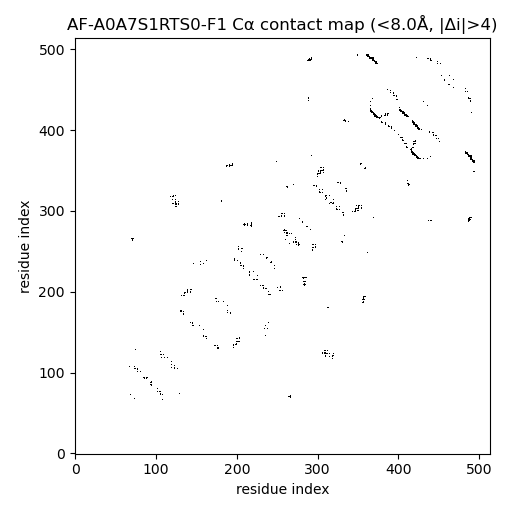00 35.28 479 ASP A C 1
ATOM 3726 O O . ASP A 1 479 ? 12.245 -16.973 -25.330 1.00 35.28 479 ASP A O 1
ATOM 3730 N N . ARG A 1 480 ? 10.276 -17.877 -24.830 1.00 31.88 480 ARG A N 1
ATOM 3731 C CA . ARG A 1 480 ? 9.790 -16.759 -23.986 1.00 31.88 480 ARG A CA 1
ATOM 3732 C C . ARG A 1 480 ? 10.042 -16.974 -22.487 1.00 31.88 480 ARG A C 1
ATOM 3734 O O . ARG A 1 480 ? 9.081 -17.082 -21.715 1.00 31.88 480 ARG A O 1
ATOM 3741 N N . ARG A 1 481 ? 11.293 -17.016 -22.016 1.00 32.78 481 ARG A N 1
ATOM 3742 C CA . ARG A 1 481 ? 11.562 -17.062 -20.562 1.00 32.78 481 ARG A CA 1
ATOM 3743 C C . ARG A 1 481 ? 12.505 -15.952 -20.075 1.00 32.78 481 ARG A C 1
ATOM 3745 O O . ARG A 1 481 ? 13.666 -15.930 -20.437 1.00 32.78 481 ARG A O 1
ATOM 3752 N N . ARG A 1 482 ? 11.959 -15.160 -19.130 1.00 36.88 482 ARG A N 1
ATOM 3753 C CA . ARG A 1 482 ? 12.609 -14.374 -18.049 1.00 36.88 482 ARG A CA 1
ATOM 3754 C C . ARG A 1 482 ? 13.006 -12.900 -18.258 1.00 36.88 482 ARG A C 1
ATOM 3756 O O . ARG A 1 482 ? 13.926 -12.433 -17.609 1.00 36.88 482 ARG A O 1
ATOM 3763 N N . LEU A 1 483 ? 12.182 -12.111 -18.948 1.00 30.89 483 LEU A N 1
ATOM 3764 C CA . LEU A 1 483 ? 12.111 -10.662 -18.690 1.00 30.89 483 LEU A CA 1
ATOM 3765 C C . LEU A 1 483 ? 10.726 -10.303 -18.143 1.00 30.89 483 LEU A C 1
ATOM 3767 O O . LEU A 1 483 ? 9.711 -10.569 -18.791 1.00 30.89 483 LEU A O 1
ATOM 3771 N N . GLU A 1 484 ? 10.665 -9.715 -16.946 1.00 37.41 484 GLU A N 1
ATOM 3772 C CA . GLU A 1 484 ? 9.423 -9.156 -16.413 1.00 37.41 484 GLU A CA 1
ATOM 3773 C C . GLU A 1 484 ? 9.442 -7.632 -16.561 1.00 37.41 484 GLU A C 1
ATOM 3775 O O . GLU A 1 484 ? 10.048 -6.916 -15.766 1.00 37.41 484 GLU A O 1
ATOM 3780 N N . ILE A 1 485 ? 8.773 -7.137 -17.606 1.00 37.00 485 ILE A N 1
ATOM 3781 C CA . ILE A 1 485 ? 8.515 -5.707 -17.770 1.00 37.00 485 ILE A CA 1
ATOM 3782 C C . ILE A 1 485 ? 7.249 -5.353 -16.996 1.00 37.00 485 ILE A C 1
ATOM 3784 O O . ILE A 1 485 ? 6.158 -5.847 -17.290 1.00 37.00 485 ILE A O 1
ATOM 3788 N N . LEU A 1 486 ? 7.404 -4.472 -16.014 1.00 41.75 486 LEU A N 1
ATOM 3789 C CA . LEU A 1 486 ? 6.319 -3.910 -15.224 1.00 41.75 486 LEU A CA 1
ATOM 3790 C C . LEU A 1 486 ? 6.168 -2.446 -15.612 1.00 41.75 486 LEU A C 1
ATOM 3792 O O . LEU A 1 486 ? 7.137 -1.694 -15.584 1.00 41.75 486 LEU A O 1
ATOM 3796 N N . VAL A 1 487 ? 4.967 -2.028 -15.994 1.00 40.19 487 VAL A N 1
ATOM 3797 C CA . VAL A 1 487 ? 4.748 -0.674 -16.519 1.00 40.19 487 VAL A CA 1
ATOM 3798 C C . VAL A 1 487 ? 3.617 -0.015 -15.766 1.00 40.19 487 VAL A C 1
ATOM 3800 O O . VAL A 1 487 ? 2.480 -0.370 -15.995 1.00 40.19 487 VAL A O 1
ATOM 3803 N N . GLY A 1 488 ? 3.889 0.929 -14.876 1.00 38.56 488 GLY A N 1
ATOM 3804 C CA . GLY A 1 488 ? 2.848 1.616 -14.108 1.00 38.56 488 GLY A CA 1
ATOM 3805 C C . GLY A 1 488 ? 2.710 3.080 -14.500 1.00 38.56 488 GLY A C 1
ATOM 3806 O O . GLY A 1 488 ? 3.671 3.694 -14.947 1.00 38.56 488 GLY A O 1
ATOM 3807 N N . GLY A 1 489 ? 1.543 3.681 -14.274 1.00 32.97 489 GLY A N 1
ATOM 3808 C CA . GLY A 1 489 ? 1.453 5.143 -14.168 1.00 32.97 489 GLY A CA 1
ATOM 3809 C C . GLY A 1 489 ? 2.253 5.656 -12.958 1.00 32.97 489 GLY A C 1
ATOM 3810 O O . GLY A 1 489 ? 2.431 4.925 -11.985 1.00 32.97 489 GLY A O 1
ATOM 3811 N N . ASP A 1 490 ? 2.758 6.892 -12.992 1.00 39.28 490 ASP A N 1
ATOM 3812 C CA . ASP A 1 490 ? 3.380 7.517 -11.809 1.00 39.28 490 ASP A CA 1
ATOM 3813 C C . ASP A 1 490 ? 2.272 8.030 -10.871 1.00 39.28 490 ASP A C 1
ATOM 3815 O O . ASP A 1 490 ? 1.474 8.890 -11.253 1.00 39.28 490 ASP A O 1
ATOM 3819 N N . TYR A 1 491 ? 2.231 7.516 -9.643 1.00 41.28 491 TYR A N 1
ATOM 3820 C CA . TYR A 1 491 ? 1.346 7.991 -8.577 1.00 41.28 491 TYR A CA 1
ATOM 3821 C C . TYR A 1 491 ? 2.222 8.687 -7.540 1.00 41.28 491 TYR A C 1
ATOM 3823 O O . TYR A 1 491 ? 3.240 8.137 -7.107 1.00 41.28 491 TYR A O 1
ATOM 3831 N N . ALA A 1 492 ? 1.846 9.895 -7.126 1.00 42.09 492 ALA A N 1
ATOM 3832 C CA . ALA A 1 492 ? 2.427 10.485 -5.926 1.00 42.09 492 ALA A CA 1
ATOM 3833 C C . ALA A 1 492 ? 1.382 10.485 -4.815 1.00 42.09 492 ALA A C 1
ATOM 3835 O O . ALA A 1 492 ? 0.233 10.867 -5.037 1.00 42.09 492 ALA A O 1
ATOM 3836 N N . ASP A 1 493 ? 1.812 10.106 -3.614 1.00 36.81 493 ASP A N 1
ATOM 3837 C CA . ASP A 1 493 ? 1.086 10.433 -2.396 1.00 36.81 493 ASP A CA 1
ATOM 3838 C C . ASP A 1 493 ? 1.120 11.953 -2.214 1.00 36.81 493 ASP A C 1
ATOM 3840 O O . ASP A 1 493 ? 2.199 12.536 -2.083 1.00 36.81 493 ASP A O 1
ATOM 3844 N N . SER A 1 494 ? -0.069 12.555 -2.309 1.00 38.69 494 SER A N 1
ATOM 3845 C CA . SER A 1 494 ? -0.453 13.933 -1.975 1.00 38.69 494 SER A CA 1
ATOM 3846 C C . SER A 1 494 ? 0.629 15.024 -2.076 1.00 38.69 494 SER A C 1
ATOM 3848 O O . SER A 1 494 ? 1.512 15.148 -1.224 1.00 38.69 494 SER A O 1
ATOM 3850 N N . GLU A 1 495 ? 0.435 15.965 -3.003 1.00 36.09 495 GLU A N 1
ATOM 3851 C CA . GLU A 1 495 ? 0.536 17.368 -2.593 1.00 36.09 495 GLU A CA 1
ATOM 3852 C C . GLU A 1 495 ? -0.629 17.620 -1.627 1.00 36.09 495 GLU A C 1
ATOM 3854 O O . GLU A 1 495 ? -1.788 17.406 -1.979 1.00 36.09 495 GLU A O 1
ATOM 3859 N N . VAL A 1 496 ? -0.328 17.985 -0.378 1.00 37.78 496 VAL A N 1
ATOM 3860 C CA . VAL A 1 496 ? -1.335 18.545 0.529 1.00 37.78 496 VAL A CA 1
ATOM 3861 C C . VAL A 1 496 ? -1.807 19.831 -0.137 1.00 37.78 496 VAL A C 1
ATOM 3863 O O . VAL A 1 496 ? -1.034 20.784 -0.247 1.00 37.78 496 VAL A O 1
ATOM 3866 N N . ASP A 1 497 ? -3.034 19.836 -0.650 1.00 38.25 497 ASP A N 1
ATOM 3867 C CA . ASP A 1 497 ? -3.610 21.003 -1.308 1.00 38.25 497 ASP A CA 1
ATOM 3868 C C . ASP A 1 497 ? -3.902 22.081 -0.252 1.00 38.25 497 ASP A C 1
ATOM 3870 O O . ASP A 1 497 ? -5.004 22.219 0.272 1.00 38.25 497 ASP A O 1
ATOM 3874 N N . GLY A 1 498 ? -2.873 22.851 0.104 1.00 34.78 498 GLY A N 1
ATOM 3875 C CA . GLY A 1 498 ? -2.969 24.032 0.962 1.00 34.78 498 GLY A CA 1
ATOM 3876 C C . GLY A 1 498 ? -3.669 25.219 0.285 1.00 34.78 498 GLY A C 1
ATOM 3877 O O . GLY A 1 498 ? -3.514 26.352 0.737 1.00 34.78 498 GLY A O 1
ATOM 3878 N N . ARG A 1 499 ? -4.397 25.002 -0.821 1.00 32.59 499 ARG A N 1
ATOM 3879 C CA . ARG A 1 499 ? -5.084 26.037 -1.604 1.00 32.59 499 ARG A CA 1
ATOM 3880 C C . ARG A 1 499 ? -6.591 25.805 -1.739 1.00 32.59 499 ARG A C 1
ATOM 3882 O O . ARG A 1 499 ? -7.187 26.188 -2.741 1.00 32.59 499 ARG A O 1
ATOM 3889 N N . GLN A 1 500 ? -7.266 25.364 -0.682 1.00 32.34 500 GLN A N 1
ATOM 3890 C CA . GLN A 1 500 ? -8.653 25.808 -0.503 1.00 32.34 500 GLN A CA 1
ATOM 3891 C C . GLN A 1 500 ? -8.644 27.267 -0.033 1.00 32.34 500 GLN A C 1
ATOM 3893 O O . GLN A 1 500 ? -8.575 27.565 1.155 1.00 32.34 500 GLN A O 1
ATOM 3898 N N . ARG A 1 501 ? -8.668 28.194 -1.003 1.00 34.41 501 ARG A N 1
ATOM 3899 C CA . ARG A 1 501 ? -9.039 29.593 -0.766 1.00 34.41 501 ARG A CA 1
ATOM 3900 C C . ARG A 1 501 ? -10.421 29.597 -0.116 1.00 34.41 501 ARG A C 1
ATOM 3902 O O . ARG A 1 501 ? -11.398 29.239 -0.771 1.00 34.41 501 ARG A O 1
ATOM 3909 N N . SER A 1 502 ? -10.487 30.034 1.134 1.00 34.34 502 SER A N 1
ATOM 3910 C CA . SER A 1 502 ? -11.695 30.564 1.749 1.00 34.34 502 SER A CA 1
ATOM 3911 C C . SER A 1 502 ? -12.231 31.694 0.865 1.00 34.34 502 SER A C 1
ATOM 3913 O O . SER A 1 502 ? -11.755 32.826 0.885 1.00 34.34 502 SER A O 1
ATOM 3915 N N . ARG A 1 503 ? -13.204 31.367 0.015 1.00 37.03 503 ARG A N 1
ATOM 3916 C CA . ARG A 1 503 ? -14.235 32.321 -0.389 1.00 37.03 503 ARG A CA 1
ATOM 3917 C C . ARG A 1 503 ? -15.318 32.226 0.674 1.00 37.03 503 ARG A C 1
ATOM 3919 O O . ARG A 1 503 ? -16.361 31.627 0.439 1.00 37.03 503 ARG A O 1
ATOM 3926 N N . ASP A 1 504 ? -15.017 32.776 1.842 1.00 37.38 504 ASP A N 1
ATOM 3927 C CA . ASP A 1 504 ? -16.067 33.151 2.769 1.00 37.38 504 ASP A CA 1
ATOM 3928 C C . ASP A 1 504 ? -16.587 34.503 2.304 1.00 37.38 504 ASP A C 1
ATOM 3930 O O . ASP A 1 504 ? -15.844 35.472 2.132 1.00 37.38 504 ASP A O 1
ATOM 3934 N N . ALA A 1 505 ? -17.872 34.486 1.980 1.00 38.47 505 ALA A N 1
ATOM 3935 C CA . ALA A 1 505 ? -18.667 35.639 1.651 1.00 38.47 505 ALA A CA 1
ATOM 3936 C C . ALA A 1 505 ? -18.637 36.616 2.832 1.00 38.47 505 ALA A C 1
ATOM 3938 O O . ALA A 1 505 ? -19.200 36.341 3.889 1.00 38.47 505 ALA A O 1
ATOM 3939 N N . SER A 1 506 ? -17.999 37.767 2.642 1.00 35.81 506 SER A N 1
ATOM 3940 C CA . SER A 1 506 ? -18.339 38.977 3.380 1.00 35.81 506 SER A CA 1
ATOM 3941 C C . SER A 1 506 ? -19.692 39.451 2.849 1.00 35.81 506 SER A C 1
ATOM 3943 O O . SER A 1 506 ? -19.755 40.162 1.846 1.00 35.81 506 SER A O 1
ATOM 3945 N N . GLY A 1 507 ? -20.763 38.938 3.452 1.00 33.91 507 GLY A N 1
ATOM 3946 C CA . GLY A 1 507 ? -22.076 39.561 3.391 1.00 33.91 507 GLY A CA 1
ATOM 3947 C C . GLY A 1 507 ? -22.067 40.771 4.313 1.00 33.91 507 GLY A C 1
ATOM 3948 O O . GLY A 1 507 ? -21.693 40.648 5.478 1.00 33.91 507 GLY A O 1
ATOM 3949 N N . ASP A 1 508 ? -22.402 41.913 3.727 1.00 39.00 508 ASP A N 1
ATOM 3950 C CA . ASP A 1 508 ? -22.766 43.155 4.392 1.00 39.00 508 ASP A CA 1
ATOM 3951 C C . ASP A 1 508 ? -23.784 42.910 5.512 1.00 39.00 508 ASP A C 1
ATOM 3953 O O . ASP A 1 508 ? -24.817 42.296 5.266 1.00 39.00 508 ASP A O 1
ATOM 3957 N N . ASP A 1 509 ? -23.522 43.470 6.690 1.00 39.38 509 ASP A N 1
ATOM 3958 C CA . ASP A 1 509 ? -24.570 44.006 7.552 1.00 39.38 509 ASP A CA 1
ATOM 3959 C C . ASP A 1 509 ? -24.144 45.426 7.921 1.00 39.38 509 ASP A C 1
ATOM 3961 O O . ASP A 1 509 ? -23.067 45.675 8.473 1.00 39.38 509 ASP A O 1
ATOM 3965 N N . SER A 1 510 ? -24.990 46.356 7.502 1.00 41.06 510 SER A N 1
ATOM 3966 C CA . SER A 1 510 ? -24.898 47.789 7.725 1.00 41.06 510 SER A CA 1
ATOM 3967 C C . SER A 1 510 ? -26.086 48.157 8.599 1.00 41.06 510 SER A C 1
ATOM 3969 O O . SER A 1 510 ? -27.212 47.993 8.157 1.00 41.06 510 SER A O 1
ATOM 3971 N N . ASP A 1 511 ? -25.803 48.640 9.805 1.00 45.84 511 ASP A N 1
ATOM 3972 C CA . ASP A 1 511 ? -26.704 49.413 10.667 1.00 45.84 511 ASP A CA 1
ATOM 3973 C C . ASP A 1 511 ? -25.821 50.568 11.185 1.00 45.84 511 ASP A C 1
ATOM 3975 O O . ASP A 1 511 ? -24.800 50.332 11.833 1.00 45.84 511 ASP A O 1
ATOM 3979 N N . GLU A 1 512 ? -25.894 51.764 10.598 1.00 42.28 512 GLU A N 1
ATOM 3980 C CA . GLU A 1 512 ? -26.809 52.865 10.953 1.00 42.28 512 GLU A CA 1
ATOM 3981 C C . GLU A 1 512 ? -26.743 53.277 12.436 1.00 42.28 512 GLU A C 1
ATOM 3983 O O . GLU A 1 512 ? -27.491 52.795 13.278 1.00 42.28 512 GLU A O 1
ATOM 3988 N N . ASP A 1 513 ? -25.869 54.254 12.708 1.00 40.06 513 ASP A N 1
ATOM 3989 C CA . ASP A 1 513 ? -26.148 55.377 13.608 1.00 40.06 513 ASP A CA 1
ATOM 3990 C C . ASP A 1 513 ? -26.054 56.654 12.749 1.00 40.06 513 ASP A C 1
ATOM 3992 O O . ASP A 1 513 ? -24.974 57.000 12.252 1.00 40.06 513 ASP A O 1
ATOM 3996 N N . GLY A 1 514 ? -27.197 57.318 12.543 1.00 34.69 514 GLY A N 1
ATOM 3997 C CA . GLY A 1 514 ? -27.358 58.539 11.746 1.00 34.69 514 GLY A CA 1
ATOM 3998 C C . GLY A 1 514 ? -28.810 58.848 11.418 1.00 34.69 514 GLY A C 1
ATOM 3999 O O . GLY A 1 514 ? -29.219 58.490 10.296 1.00 34.69 514 GLY A O 1
#

pLDDT: mean 78.18, std 21.69, range [26.23, 97.56]